Protein AF-A0A284RNS4-F1 (afdb_monomer)

Mean predicted aligned error: 5.41 Å

pLDDT: mean 91.78, std 15.47, range [25.16, 98.94]

InterPro domains:
  IPR002935 Class I-like SAM-dependent O-methyltransferase [PF01596] (30-208)
  IPR002935 Class I-like SAM-dependent O-methyltransferase [PF01596] (281-469)
  IPR002935 Class I-like SAM-dependent O-methyltransferase [PS51682] (6-225)
  IPR002935 Class I-like SAM-dependent O-methyltransferase [PS51682] (255-482)
  IPR029063 S-adenosyl-L-methionine-dependent methyltransferase superfamily [G3DSA:3.40.50.150] (6-224)
  IPR029063 S-adenosyl-L-methionine-dependent methyltransferase superfamily [G3DSA:3.40.50.150] (255-481)
  IPR029063 S-adenosyl-L-methionine-dependent methyltransferase superfamily [SSF53335] (21-208)
  IPR029063 S-adenosyl-L-methionine-dependent methyltransferase superfamily [SSF53335] (262-467)
  IPR050362 Cation-dependent O-methyltransferase [PTHR10509] (33-207)

Solvent-accessible surface area (backbone atoms only — not comparable to full-atom values): 25457 Å² total; per-residue (Å²): 128,84,82,73,78,88,74,50,63,70,44,30,30,44,28,45,57,46,53,41,74,36,40,52,79,90,51,71,42,63,55,46,22,56,53,49,30,51,75,72,70,47,78,95,73,73,77,53,71,46,56,30,46,45,50,18,52,50,36,42,47,54,61,32,48,28,37,38,36,36,45,37,54,38,24,62,61,54,45,30,46,47,70,32,30,53,90,91,16,43,33,44,31,24,20,66,47,65,70,37,48,52,48,15,51,54,28,25,50,71,52,73,40,40,92,33,49,46,80,45,75,34,61,52,80,67,52,54,74,69,53,64,62,65,79,54,22,38,33,33,41,40,55,57,70,36,56,53,38,45,58,52,50,54,48,45,61,62,30,35,32,63,50,16,43,40,35,36,54,66,58,29,56,66,31,42,58,56,33,90,90,58,82,49,61,44,45,50,14,44,49,53,34,51,72,44,50,72,76,37,81,39,46,50,53,43,68,48,40,28,41,25,78,86,35,54,29,20,33,35,49,28,39,28,38,89,47,93,71,92,74,80,81,77,89,70,80,87,82,73,94,71,80,81,77,78,88,68,74,88,70,79,67,77,89,67,50,63,69,43,29,27,49,27,45,52,48,52,38,72,44,57,48,74,89,51,68,56,66,50,48,31,47,51,54,30,48,76,71,72,45,71,62,88,76,49,77,52,71,56,59,26,51,47,50,16,50,49,36,40,43,55,65,34,46,33,36,40,34,37,47,39,60,47,25,66,50,55,50,31,47,49,73,31,31,56,93,89,19,39,30,41,31,27,20,68,47,68,69,34,47,50,49,14,51,53,34,32,48,72,63,75,34,60,92,30,48,46,78,48,80,37,60,56,72,69,54,55,74,68,55,57,76,84,53,59,22,42,34,36,41,38,55,56,76,39,56,57,38,43,59,53,47,53,52,47,63,59,29,39,34,73,55,14,40,39,37,37,53,68,62,29,59,70,35,53,58,52,41,96,71,77,64,85,85,53,51,72,67,57,53,41,31,37,51,12,45,52,50,29,45,58,65,50,39,87,38,86,59,47,51,42,30,58,51,38,28,36,29,73,92,37,56,31,21,36,34,48,32,35,32,96

Foldseek 3Di:
DPDDDWDWLVLQALLQVQLCLLFPDDDVLLVVLQVLLVVLQFDPPDDDPQVLLVLLLLCLLLQWQEEEEEACQLNNSVLSNLVSHDPNGAYEYEDADPSRVVNNCVSCVSSVRNVRYDYDYHDCLVVLVVDDLPPAGQEYEYDDQLLCVQSVVVSNLSRHDQLGKYKYWFLCVLLQLLPPVDDDSNSVSSVVNLVCVLVDPQKAKFWFWFAHNNGTGTMIIIGGHPDDDPDDDDDDDDDDDDDDDHDDPPPPHPTHTLVSQASSRVSSCVRRPDDDVLLVVLLVLCVVLVFDSLLDDDPRVLQVLLSSCLSSQWQEEEEEAQQQNSSVLSNLVSHDPNGAYEYEEADPSRLVNNCVSCVSSVRNSRYDYDYHDPLVVLVPDDLPQEGQEYEYDDQQLQVLSVVVSNLSRYDASGKYKYPFLCVSSQLSDPDHDPPDDPSSVSSSVSSVVNSNSSRVPPQKRKHWTWGQHNSGTGTMMIMGGD

Radius of gyration: 21.92 Å; Cα contacts (8 Å, |Δi|>4): 956; chains: 1; bounding box: 52×47×64 Å

Secondary structure (DSSP, 8-state):
---PPP--HHHHHHHHHHHHHHHS---HHHHHHHHHHHHTT--S-PPPHHHHHHHHHHHHHTT-SEEEEE--TTSHHHHHHHHHS-TT-EEEEEES-HHHHHHHHHHHHHTT-GGGEEEEES-HHHHHTTS-S-SPEEEEEE-S-STTHHHHHHHHHHHEEEEEEEEEES-STTTGGG-TT---HHHHHHHHHHHHGGG-TTEEEEEEEEEETTEEEEEEEEEEPS-----PPP--------PPPPPPSS--PPPPPHHHHHHHHHHHHHHH----HHHHHHHHHHHHTT--GGGSPPHHHHHHHHHHHHHTT--EEEEE--TTSHHHHHHHTTS-TT-EEEEEES-HHHHHHHHHHHHHTT-TTTEEEEES-HHHHHTTS-TT--EEEEEE-S-STTHHHHHHHHHHHEEEEEEEEEES-SGGGGGG-SS--TTS-HHHHHHHHHHHHHHHHHTT-TTEEEEEEEEEETTEEEEEEEEEE-

Nearest PDB structures (foldseek):
  3tfw-assembly1_B-2  TM=9.768E-01  e=1.927E-23  Klebsiella pneumoniae subsp. pneumoniae MGH 78578
  6jcl-assembly1_A  TM=9.687E-01  e=1.544E-20  Mycobacterium tuberculosis H37Rv
  4pca-assembly1_A  TM=8.214E-01  e=8.967E-15  Anaplasma phagocytophilum str. HGE1
  4pca-assembly2_B  TM=8.256E-01  e=5.478E-14  Anaplasma phagocytophilum str. HGE1
  4pca-assembly3_D-4  TM=8.019E-01  e=6.370E-14  Anaplasma phagocytophilum str. HGE1

Organism: Armillaria ostoyae (NCBI:txid47428)

Structure (mmCIF, N/CA/C/O backbone):
data_AF-A0A284RNS4-F1
#
_entry.id   AF-A0A284RNS4-F1
#
loop_
_atom_site.group_PDB
_atom_site.id
_atom_site.type_symbol
_atom_site.label_atom_id
_atom_site.label_alt_id
_atom_site.label_comp_id
_atom_site.label_asym_id
_atom_site.label_entity_id
_atom_site.label_seq_id
_atom_site.pdbx_PDB_ins_code
_atom_site.Cartn_x
_atom_site.Cartn_y
_atom_site.Cartn_z
_atom_site.occupancy
_atom_site.B_iso_or_equiv
_atom_site.auth_seq_id
_atom_site.auth_comp_id
_atom_site.auth_asym_id
_atom_site.auth_atom_id
_atom_site.pdbx_PDB_model_num
ATOM 1 N N . MET A 1 1 ? 26.859 1.211 -7.304 1.00 37.12 1 MET A N 1
ATOM 2 C CA . MET A 1 1 ? 25.957 2.383 -7.298 1.00 37.12 1 MET A CA 1
ATOM 3 C C . MET A 1 1 ? 26.744 3.595 -6.830 1.00 37.12 1 MET A C 1
ATOM 5 O O . MET A 1 1 ? 27.429 3.480 -5.822 1.00 37.12 1 MET A O 1
ATOM 9 N N . ALA A 1 2 ? 26.679 4.732 -7.527 1.00 38.72 2 ALA A N 1
ATOM 10 C CA . ALA A 1 2 ? 27.056 5.997 -6.898 1.00 38.72 2 ALA A CA 1
ATOM 11 C C . ALA A 1 2 ? 26.131 6.196 -5.685 1.00 38.72 2 ALA A C 1
ATOM 13 O O . ALA A 1 2 ? 24.923 5.996 -5.821 1.00 38.72 2 ALA A O 1
ATOM 14 N N . HIS A 1 3 ? 26.679 6.495 -4.505 1.00 49.72 3 HIS A N 1
ATOM 15 C CA . HIS A 1 3 ? 25.867 6.734 -3.312 1.00 49.72 3 HIS A CA 1
ATOM 16 C C . HIS A 1 3 ? 24.881 7.872 -3.608 1.00 49.72 3 HIS A C 1
ATOM 18 O O . HIS A 1 3 ? 25.298 9.016 -3.791 1.00 49.72 3 HIS A O 1
ATOM 24 N N . LYS A 1 4 ? 23.578 7.558 -3.680 1.00 58.31 4 LYS A N 1
ATOM 25 C CA . LYS A 1 4 ? 22.533 8.587 -3.659 1.00 58.31 4 LYS A CA 1
ATOM 26 C C . LYS A 1 4 ? 22.760 9.437 -2.396 1.00 58.31 4 LYS A C 1
ATOM 28 O O . LYS A 1 4 ? 23.079 8.864 -1.349 1.00 58.31 4 LYS A O 1
ATOM 33 N N . PRO A 1 5 ? 22.654 10.773 -2.474 1.00 61.97 5 PRO A N 1
ATOM 34 C CA . PRO A 1 5 ? 22.868 11.618 -1.308 1.00 61.97 5 PRO A CA 1
ATOM 35 C C . PRO A 1 5 ? 21.858 11.253 -0.218 1.00 61.97 5 PRO A C 1
ATOM 37 O O . PRO A 1 5 ? 20.692 10.989 -0.517 1.00 61.97 5 PRO A O 1
ATOM 40 N N . ALA A 1 6 ? 22.318 11.231 1.035 1.00 69.31 6 ALA A N 1
ATOM 41 C CA . ALA A 1 6 ? 21.449 11.000 2.182 1.00 69.31 6 ALA A CA 1
ATOM 42 C C . ALA A 1 6 ? 20.324 12.046 2.204 1.00 69.31 6 ALA A C 1
ATOM 44 O O . ALA A 1 6 ? 20.570 13.224 1.941 1.00 69.31 6 ALA A O 1
ATOM 45 N N . THR A 1 7 ? 19.105 11.614 2.516 1.00 80.19 7 THR A N 1
ATOM 46 C CA . THR A 1 7 ? 17.951 12.506 2.656 1.00 80.19 7 THR A CA 1
ATOM 47 C C . THR A 1 7 ? 17.602 12.723 4.118 1.00 80.19 7 THR A C 1
ATOM 49 O O . THR A 1 7 ? 17.923 11.912 4.987 1.00 80.19 7 THR A O 1
ATOM 52 N N . SER A 1 8 ? 17.000 13.873 4.394 1.00 86.31 8 SER A N 1
ATOM 53 C CA . SER A 1 8 ? 16.633 14.327 5.731 1.00 86.31 8 SER A CA 1
ATOM 54 C C . SER A 1 8 ? 15.121 14.298 5.932 1.00 86.31 8 SER A C 1
ATOM 56 O O . SER A 1 8 ? 14.354 14.281 4.972 1.00 86.31 8 SER A O 1
ATOM 58 N N . PHE A 1 9 ? 14.678 14.413 7.186 1.00 88.44 9 PHE A N 1
ATOM 59 C CA . PHE A 1 9 ? 13.263 14.624 7.502 1.00 88.44 9 PHE A CA 1
ATOM 60 C C . PHE A 1 9 ? 12.649 15.800 6.718 1.00 88.44 9 PHE A C 1
ATOM 62 O O . PHE A 1 9 ? 11.532 15.696 6.225 1.00 88.44 9 PHE A O 1
ATOM 69 N N . ALA A 1 10 ? 13.396 16.897 6.543 1.00 90.31 10 ALA A N 1
ATOM 70 C CA . ALA A 1 10 ? 12.933 18.055 5.778 1.00 90.31 10 ALA A CA 1
ATOM 71 C C . ALA A 1 10 ? 12.741 17.743 4.283 1.00 90.31 10 ALA A C 1
ATOM 73 O O . ALA A 1 10 ? 11.918 18.375 3.622 1.00 90.31 10 ALA A O 1
ATOM 74 N N . ASP A 1 11 ? 13.483 16.777 3.735 1.00 90.38 11 ASP A N 1
ATOM 75 C CA . ASP A 1 11 ? 13.270 16.306 2.367 1.00 90.38 11 ASP A CA 1
ATOM 76 C C . ASP A 1 11 ? 11.985 15.489 2.251 1.00 90.38 11 ASP A C 1
ATOM 78 O O . ASP A 1 11 ? 11.236 15.686 1.294 1.00 90.38 11 ASP A O 1
ATOM 82 N N . TRP A 1 12 ? 11.705 14.631 3.235 1.00 93.44 12 TRP A N 1
ATOM 83 C CA . TRP A 1 12 ? 10.498 13.801 3.254 1.00 93.44 12 TRP A CA 1
ATOM 84 C C . TRP A 1 12 ? 9.238 14.642 3.469 1.00 93.44 12 TRP A C 1
ATOM 86 O O . TRP A 1 12 ? 8.304 14.538 2.682 1.00 93.44 12 TRP A O 1
ATOM 96 N N . ASP A 1 13 ? 9.244 15.545 4.452 1.00 94.31 13 ASP A N 1
ATOM 97 C CA . ASP A 1 13 ? 8.140 16.478 4.721 1.00 94.31 13 ASP A CA 1
ATOM 98 C C . ASP A 1 13 ? 7.834 17.374 3.508 1.00 94.31 13 ASP A C 1
ATOM 100 O O . ASP A 1 13 ? 6.680 17.538 3.108 1.00 94.31 13 ASP A O 1
ATOM 104 N N . ARG A 1 14 ? 8.874 17.909 2.851 1.00 96.06 14 ARG A N 1
ATOM 105 C CA . ARG A 1 14 ? 8.710 18.684 1.611 1.00 96.06 14 ARG A CA 1
ATOM 106 C C . ARG A 1 14 ? 8.098 17.838 0.497 1.00 96.06 14 ARG A C 1
ATOM 108 O O . ARG A 1 14 ? 7.243 18.337 -0.234 1.00 96.06 14 ARG A O 1
ATOM 115 N N . SER A 1 15 ? 8.541 16.590 0.351 1.00 96.62 15 SER A N 1
ATOM 116 C CA . SER A 1 15 ? 8.020 15.683 -0.671 1.00 96.62 15 SER A CA 1
ATOM 117 C C . SER A 1 15 ? 6.550 15.351 -0.443 1.00 96.62 15 SER A C 1
ATOM 119 O O . SER A 1 15 ? 5.759 15.498 -1.376 1.00 96.62 15 SER A O 1
ATOM 121 N N . ASP A 1 16 ? 6.167 14.991 0.783 1.00 97.12 16 ASP A N 1
ATOM 122 C CA . ASP A 1 16 ? 4.777 14.692 1.137 1.00 97.12 16 ASP A CA 1
ATOM 123 C C . ASP A 1 16 ? 3.882 15.905 0.873 1.00 97.12 16 ASP A C 1
ATOM 125 O O . ASP A 1 16 ? 2.890 15.799 0.153 1.00 97.12 16 ASP A O 1
ATOM 129 N N . LYS A 1 17 ? 4.265 17.093 1.362 1.00 97.56 17 LYS A N 1
ATOM 130 C CA . LYS A 1 17 ? 3.519 18.340 1.112 1.00 97.56 17 LYS A CA 1
ATOM 131 C C . LYS A 1 17 ? 3.363 18.632 -0.375 1.00 97.56 17 LYS A C 1
ATOM 133 O O . LYS A 1 17 ? 2.275 19.014 -0.811 1.00 97.56 17 LYS A O 1
ATOM 138 N N . TYR A 1 18 ? 4.430 18.445 -1.153 1.00 98.38 18 TYR A N 1
ATOM 139 C CA . TYR A 1 18 ? 4.393 18.661 -2.593 1.00 98.38 18 TYR A CA 1
ATOM 140 C C . TYR A 1 18 ? 3.399 17.710 -3.257 1.00 98.38 18 TYR A C 1
ATOM 142 O O . TYR A 1 18 ? 2.452 18.193 -3.866 1.00 98.38 18 TYR A O 1
ATOM 150 N N . HIS A 1 19 ? 3.546 16.393 -3.091 1.00 98.56 19 HIS A N 1
ATOM 151 C CA . HIS A 1 19 ? 2.670 15.402 -3.728 1.00 98.56 19 HIS A CA 1
ATOM 152 C C . HIS A 1 19 ? 1.212 15.532 -3.269 1.00 98.56 19 HIS A C 1
ATOM 154 O O . HIS A 1 19 ? 0.305 15.564 -4.106 1.00 98.56 19 HIS A O 1
ATOM 160 N N . ASN A 1 20 ? 0.977 15.704 -1.965 1.00 98.19 20 ASN A N 1
ATOM 161 C CA . ASN A 1 20 ? -0.368 15.850 -1.404 1.00 98.19 20 ASN A CA 1
ATOM 162 C C . ASN A 1 20 ? -1.113 17.048 -2.009 1.00 98.19 20 ASN A C 1
ATOM 164 O O . ASN A 1 20 ? -2.311 16.949 -2.250 1.00 98.19 20 ASN A O 1
ATOM 168 N N . SER A 1 21 ? -0.411 18.138 -2.350 1.00 97.50 21 SER A N 1
ATOM 169 C CA . SER A 1 21 ? -1.015 19.329 -2.975 1.00 97.50 21 SER A CA 1
ATOM 170 C C . SER A 1 21 ? -1.546 19.125 -4.407 1.00 97.50 21 SER A C 1
ATOM 172 O O . SER A 1 21 ? -2.240 20.002 -4.939 1.00 97.50 21 SER A O 1
ATOM 174 N N . TYR A 1 22 ? -1.209 17.998 -5.046 1.00 98.25 22 TYR A N 1
ATOM 175 C CA . TYR A 1 22 ? -1.738 17.598 -6.355 1.00 98.25 22 TYR A CA 1
ATOM 176 C C . TYR A 1 22 ? -2.749 16.458 -6.242 1.00 98.25 22 TYR A C 1
ATOM 178 O O . TYR A 1 22 ? -3.720 16.448 -6.993 1.00 98.25 22 TYR A O 1
ATOM 186 N N . LEU A 1 23 ? -2.510 15.504 -5.339 1.00 98.19 23 LEU A N 1
ATOM 187 C CA . LEU A 1 23 ? -3.204 14.213 -5.341 1.00 98.19 23 LEU A CA 1
ATOM 188 C C . LEU A 1 23 ? -4.356 14.123 -4.338 1.00 98.19 23 LEU A C 1
ATOM 190 O O . LEU A 1 23 ? -5.319 13.402 -4.585 1.00 98.19 23 LEU A O 1
ATOM 194 N N . ILE A 1 24 ? -4.265 14.831 -3.210 1.00 96.75 24 ILE A N 1
ATOM 195 C CA . ILE A 1 24 ? -5.253 14.733 -2.135 1.00 96.75 24 ILE A CA 1
ATOM 196 C C . ILE A 1 24 ? -6.164 15.951 -2.202 1.00 96.75 24 ILE A C 1
ATOM 198 O O . ILE A 1 24 ? -5.731 17.089 -2.011 1.00 96.75 24 ILE A O 1
ATOM 202 N N . GLN A 1 25 ? -7.443 15.707 -2.484 1.00 91.62 25 GLN A N 1
ATOM 203 C CA . GLN A 1 25 ? -8.446 16.764 -2.486 1.00 91.62 25 GLN A CA 1
ATOM 204 C C . GLN A 1 25 ? -8.594 17.356 -1.083 1.00 91.62 25 GLN A C 1
ATOM 206 O O . GLN A 1 25 ? -8.560 16.646 -0.076 1.00 91.62 25 GLN A O 1
ATOM 211 N N . LYS A 1 26 ? -8.760 18.679 -1.023 1.00 90.88 26 LYS A N 1
ATOM 212 C CA . LYS A 1 26 ? -8.970 19.373 0.243 1.00 90.88 26 LYS A CA 1
ATOM 213 C C . LYS A 1 26 ? -10.280 18.907 0.876 1.00 90.88 26 LYS A C 1
ATOM 215 O O . LYS A 1 26 ? -11.327 18.947 0.236 1.00 90.88 26 LYS A O 1
ATOM 220 N N . ASP A 1 27 ? -10.210 18.547 2.151 1.00 93.88 27 ASP A N 1
ATOM 221 C CA . ASP A 1 27 ? -11.350 18.106 2.941 1.00 93.88 27 ASP A CA 1
ATOM 222 C C . ASP A 1 27 ? -11.345 18.817 4.296 1.00 93.88 27 ASP A C 1
ATOM 224 O O . ASP A 1 27 ? -10.569 18.497 5.204 1.00 93.88 27 ASP A O 1
ATOM 228 N N . ASP A 1 28 ? -12.227 19.808 4.427 1.00 95.00 28 ASP A N 1
ATOM 229 C CA . ASP A 1 28 ? -12.318 20.636 5.628 1.00 95.00 28 ASP A CA 1
ATOM 230 C C . ASP A 1 28 ? -12.665 19.801 6.875 1.00 95.00 28 ASP A C 1
ATOM 232 O O . ASP A 1 28 ? -12.297 20.180 7.991 1.00 95.00 28 ASP A O 1
ATOM 236 N N . SER A 1 29 ? -13.329 18.648 6.713 1.00 95.69 29 SER A N 1
ATOM 237 C CA . SER A 1 29 ? -13.713 17.785 7.832 1.00 95.69 29 SER A CA 1
ATOM 238 C C . SER A 1 29 ? -12.508 17.046 8.419 1.00 95.69 29 SER A C 1
ATOM 240 O O . SER A 1 29 ? -12.388 16.929 9.641 1.00 95.69 29 SER A O 1
ATOM 242 N N . LEU A 1 30 ? -11.576 16.611 7.569 1.00 96.31 30 LEU A N 1
ATOM 243 C CA . LEU A 1 30 ? -10.321 15.980 7.982 1.00 96.31 30 LEU A CA 1
ATOM 244 C C . LEU A 1 30 ? -9.360 16.988 8.626 1.00 96.31 30 LEU A C 1
ATOM 246 O O . LEU A 1 30 ? -8.751 16.685 9.654 1.00 96.31 30 LEU A O 1
ATOM 250 N N . GLU A 1 31 ? -9.268 18.209 8.095 1.00 94.12 31 GLU A N 1
ATOM 251 C CA . GLU A 1 31 ? -8.500 19.278 8.748 1.00 94.12 31 GLU A CA 1
ATOM 252 C C . GLU A 1 31 ? -9.082 19.650 10.119 1.00 94.12 31 GLU A C 1
ATOM 254 O O . GLU A 1 31 ? -8.344 19.837 11.093 1.00 94.12 31 GLU A O 1
ATOM 259 N N . ALA A 1 32 ? -10.411 19.772 10.206 1.00 96.06 32 ALA A N 1
ATOM 260 C CA . ALA A 1 32 ? -11.103 20.089 11.449 1.00 96.06 32 ALA A CA 1
ATOM 261 C C . ALA A 1 32 ? -10.927 18.987 12.501 1.00 96.06 32 ALA A C 1
ATOM 263 O O . ALA A 1 32 ? -10.830 19.308 13.685 1.00 96.06 32 ALA A O 1
ATOM 264 N N . ASN A 1 33 ? -10.846 17.721 12.080 1.00 97.06 33 ASN A N 1
ATOM 265 C CA . ASN A 1 33 ? -10.586 16.582 12.957 1.00 97.06 33 ASN A CA 1
ATOM 266 C C . ASN A 1 33 ? -9.257 16.760 13.713 1.00 97.06 33 ASN A C 1
ATOM 268 O O . ASN A 1 33 ? -9.267 16.845 14.944 1.00 97.06 33 ASN A O 1
ATOM 272 N N . ILE A 1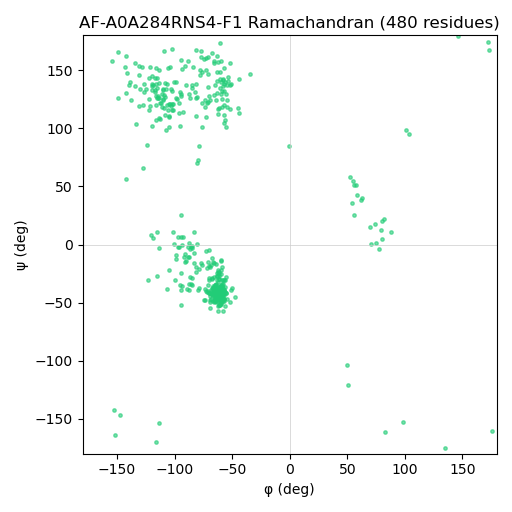 34 ? -8.146 16.940 12.984 1.00 94.81 34 ILE A N 1
ATOM 273 C CA . ILE A 1 34 ? -6.814 17.148 13.579 1.00 94.81 34 ILE A CA 1
ATOM 274 C C . ILE A 1 34 ? -6.792 18.396 14.465 1.00 94.81 34 ILE A C 1
ATOM 276 O O . ILE A 1 34 ? -6.351 18.334 15.615 1.00 94.81 34 ILE A O 1
ATOM 280 N N . LYS A 1 35 ? -7.321 19.526 13.970 1.00 96.81 35 LYS A N 1
ATOM 281 C CA . LYS A 1 35 ? -7.381 20.786 14.733 1.00 96.81 35 LYS A CA 1
ATOM 282 C C . LYS A 1 35 ? -8.147 20.614 16.049 1.00 96.81 35 LYS A C 1
ATOM 284 O O . LYS A 1 35 ? -7.682 21.092 17.083 1.00 96.81 35 LYS A O 1
ATOM 289 N N . ASN A 1 36 ? -9.287 19.918 16.034 1.00 98.19 36 ASN A N 1
ATOM 290 C CA . ASN A 1 36 ? -10.080 19.654 17.237 1.00 98.19 36 ASN A CA 1
ATOM 291 C C . ASN A 1 36 ? -9.334 18.733 18.211 1.00 98.19 36 ASN A C 1
ATOM 293 O O . ASN A 1 36 ? -9.292 19.026 19.402 1.00 98.19 36 ASN A O 1
ATOM 297 N N . SER A 1 37 ? -8.703 17.662 17.721 1.00 97.81 37 SER A N 1
ATOM 298 C CA . SER A 1 37 ? -7.921 16.748 18.561 1.00 97.81 37 SER A CA 1
ATOM 299 C C . SER A 1 37 ? -6.780 17.469 19.278 1.00 97.81 37 SER A C 1
ATOM 301 O O . SER A 1 37 ? -6.663 17.354 20.499 1.00 97.81 37 SER A O 1
ATOM 303 N N . VAL A 1 38 ? -6.006 18.286 18.558 1.00 96.75 38 VAL A N 1
ATOM 304 C CA . VAL A 1 38 ? -4.930 19.098 19.148 1.00 96.75 38 VAL A CA 1
ATOM 305 C C . VAL A 1 38 ? -5.488 20.104 20.158 1.00 96.75 38 VAL A C 1
ATOM 307 O O . VAL A 1 38 ? -4.986 20.191 21.277 1.00 96.75 38 VAL A O 1
ATOM 310 N N . ALA A 1 39 ? -6.561 20.824 19.814 1.00 97.69 39 ALA A N 1
ATOM 311 C CA . ALA A 1 39 ? -7.182 21.804 20.710 1.00 97.69 39 ALA A CA 1
ATOM 312 C C . ALA A 1 39 ? -7.725 21.179 22.010 1.00 97.69 39 ALA A C 1
ATOM 314 O O . ALA A 1 39 ? -7.746 21.833 23.051 1.00 97.69 39 ALA A O 1
ATOM 315 N N . LYS A 1 40 ? -8.144 19.910 21.962 1.00 97.88 40 LYS A N 1
ATOM 316 C CA . LYS A 1 40 ? -8.622 19.129 23.113 1.00 97.88 40 LYS A CA 1
ATOM 317 C C . LYS A 1 40 ? -7.491 18.418 23.872 1.00 97.88 40 LYS A C 1
ATOM 319 O O . LYS A 1 40 ? -7.766 17.724 24.847 1.00 97.88 40 LYS A O 1
ATOM 324 N N . GLY A 1 41 ? -6.235 18.595 23.458 1.00 97.31 41 GLY A N 1
ATOM 325 C CA . GLY A 1 41 ? -5.059 18.054 24.142 1.00 97.31 41 GLY A CA 1
ATOM 326 C C . GLY A 1 41 ? -4.765 16.580 23.854 1.00 97.31 41 GLY A C 1
ATOM 327 O O . GLY A 1 41 ? -4.073 15.936 24.644 1.00 97.31 41 GLY A O 1
ATOM 328 N N . LEU A 1 42 ? -5.285 16.024 22.755 1.00 97.31 42 LEU A N 1
ATOM 329 C CA . LEU A 1 42 ? -4.916 14.677 22.311 1.00 97.31 42 LEU A CA 1
ATOM 330 C C . LEU A 1 42 ? -3.491 14.696 21.731 1.00 97.31 42 LEU A C 1
ATOM 332 O O . LEU A 1 42 ? -3.067 15.713 21.176 1.00 97.31 42 LEU A O 1
ATOM 336 N N . PRO A 1 43 ? -2.738 13.586 21.830 1.00 93.81 43 PRO A N 1
ATOM 337 C CA . PRO A 1 43 ? -1.419 13.499 21.216 1.00 93.81 43 PRO A CA 1
ATOM 338 C C . PRO A 1 43 ? -1.514 13.575 19.683 1.00 93.81 43 PRO A C 1
ATOM 340 O O . PRO A 1 43 ? -2.357 12.917 19.075 1.00 93.81 43 PRO A O 1
ATOM 343 N N . ASP A 1 44 ? -0.611 14.336 19.058 1.00 91.94 44 ASP A N 1
ATOM 344 C CA . ASP A 1 44 ? -0.481 14.437 17.595 1.00 91.94 44 ASP A CA 1
ATOM 345 C C . ASP A 1 44 ? 0.307 13.244 17.034 1.00 91.94 44 ASP A C 1
ATOM 347 O O . ASP A 1 44 ? 1.470 13.340 16.645 1.00 91.94 44 ASP A O 1
ATOM 351 N N . ILE A 1 45 ? -0.333 12.078 17.087 1.00 92.06 45 ILE A N 1
ATOM 352 C CA . ILE A 1 45 ? 0.212 10.796 16.616 1.00 92.06 45 ILE A CA 1
ATOM 353 C C . ILE A 1 45 ? -0.651 10.172 15.517 1.00 92.06 45 ILE A C 1
ATOM 355 O O . ILE A 1 45 ? -0.412 9.037 15.132 1.00 92.06 45 ILE A O 1
ATOM 359 N N . ALA A 1 46 ? -1.652 10.902 15.017 1.00 94.12 46 ALA A N 1
ATOM 360 C CA . ALA A 1 46 ? -2.437 10.456 13.876 1.00 94.12 46 ALA A CA 1
ATOM 361 C C . ALA A 1 46 ? -1.539 10.275 12.641 1.00 94.12 46 ALA A C 1
ATOM 363 O O . ALA A 1 46 ? -0.567 11.021 12.452 1.00 94.12 46 ALA A O 1
ATOM 364 N N . ILE A 1 47 ? -1.916 9.313 11.797 1.00 97.06 47 ILE A N 1
ATOM 365 C CA . ILE A 1 47 ? -1.332 9.082 10.473 1.00 97.06 47 ILE A CA 1
ATOM 366 C C . ILE A 1 47 ? -1.300 10.363 9.622 1.00 97.06 47 ILE A C 1
ATOM 368 O O . ILE A 1 47 ? -2.087 11.291 9.837 1.00 97.06 47 ILE A O 1
ATOM 372 N N . SER A 1 48 ? -0.398 10.417 8.642 1.00 97.12 48 SER A N 1
ATOM 373 C CA . SER A 1 48 ? -0.347 11.513 7.666 1.00 97.12 48 SER A CA 1
ATOM 374 C C . SER A 1 48 ? -1.563 11.514 6.734 1.00 97.12 48 SER A C 1
ATOM 376 O O . SER A 1 48 ? -2.276 10.512 6.603 1.00 97.12 48 SER A O 1
ATOM 378 N N . ALA A 1 49 ? -1.780 12.621 6.019 1.00 97.62 49 ALA A N 1
ATOM 379 C CA . ALA A 1 49 ? -2.822 12.686 4.989 1.00 97.62 49 ALA A CA 1
ATOM 380 C C . ALA A 1 49 ? -2.603 11.637 3.881 1.00 97.62 49 ALA A C 1
ATOM 382 O O . ALA A 1 49 ? -3.554 10.985 3.455 1.00 97.62 49 ALA A O 1
ATOM 383 N N . ALA A 1 50 ? -1.349 11.423 3.462 1.00 98.25 50 ALA A N 1
ATOM 384 C CA . ALA A 1 50 ? -0.993 10.433 2.445 1.00 98.25 50 ALA A CA 1
ATOM 385 C C . ALA A 1 50 ? -1.304 8.997 2.890 1.00 98.25 50 ALA A C 1
ATOM 387 O O . ALA A 1 50 ? -1.872 8.221 2.117 1.00 98.25 50 ALA A O 1
ATOM 388 N N . GLN A 1 51 ? -0.986 8.664 4.147 1.00 98.62 51 GLN A N 1
ATOM 389 C CA . GLN A 1 51 ? -1.303 7.373 4.760 1.00 98.62 51 GLN A CA 1
ATOM 390 C C . GLN A 1 51 ? -2.818 7.177 4.912 1.00 98.62 51 GLN A C 1
ATOM 392 O O . GLN A 1 51 ? -3.335 6.115 4.570 1.00 98.62 51 GLN A O 1
ATOM 397 N N . GLY A 1 52 ? -3.548 8.203 5.358 1.00 98.56 52 GLY A N 1
ATOM 398 C CA . GLY A 1 52 ? -5.009 8.160 5.465 1.00 98.56 52 GLY A CA 1
ATOM 399 C C . GLY A 1 52 ? -5.696 7.952 4.118 1.00 98.56 52 GLY A C 1
ATOM 400 O O . GLY A 1 52 ? -6.550 7.072 3.988 1.00 98.56 52 GLY A O 1
ATOM 401 N N . GLN A 1 53 ? -5.260 8.683 3.091 1.00 98.69 53 GLN A N 1
ATOM 402 C CA . GLN A 1 53 ? -5.729 8.481 1.724 1.00 98.69 53 GLN A CA 1
ATOM 403 C C . GLN A 1 53 ? -5.385 7.068 1.234 1.00 98.69 53 GLN A C 1
ATOM 405 O O . GLN A 1 53 ? -6.244 6.403 0.671 1.00 98.69 53 GLN A O 1
ATOM 410 N N . PHE A 1 54 ? -4.185 6.543 1.503 1.00 98.75 54 PHE A N 1
ATOM 411 C CA . PHE A 1 54 ? -3.832 5.166 1.133 1.00 98.75 54 PHE A CA 1
ATOM 412 C C . PHE A 1 54 ? -4.757 4.124 1.778 1.00 98.75 54 PHE A C 1
ATOM 414 O O . PHE A 1 54 ? -5.244 3.236 1.078 1.00 98.75 54 PHE A O 1
ATOM 421 N N . LEU A 1 55 ? -5.074 4.260 3.070 1.00 98.81 55 LEU A N 1
ATOM 422 C CA . LEU A 1 55 ? -6.052 3.400 3.746 1.00 98.81 55 LEU A CA 1
ATOM 423 C C . LEU A 1 55 ? -7.448 3.508 3.112 1.00 98.81 55 LEU A C 1
ATOM 425 O O . LEU A 1 55 ? -8.110 2.488 2.915 1.00 98.81 55 LEU A O 1
ATOM 429 N N . ASN A 1 56 ? -7.881 4.723 2.752 1.00 98.81 56 ASN A N 1
ATOM 430 C CA . ASN A 1 56 ? -9.150 4.949 2.056 1.00 98.81 56 ASN A CA 1
ATOM 431 C C . ASN A 1 56 ? -9.184 4.235 0.696 1.00 98.81 56 ASN A C 1
ATOM 433 O O . ASN A 1 56 ? -10.120 3.481 0.420 1.00 98.81 56 ASN A O 1
ATOM 437 N N . LEU A 1 57 ? -8.155 4.431 -0.134 1.00 98.69 57 LEU A N 1
ATOM 438 C CA . LEU A 1 57 ? -8.076 3.826 -1.465 1.00 98.69 57 LEU A CA 1
ATOM 439 C C . LEU A 1 57 ? -7.988 2.307 -1.384 1.00 98.69 57 LEU A C 1
ATOM 441 O O . LEU A 1 57 ? -8.671 1.619 -2.141 1.00 98.69 57 LEU A O 1
ATOM 445 N N . LEU A 1 58 ? -7.216 1.767 -0.443 1.00 98.50 58 LEU A N 1
ATOM 446 C CA . LEU A 1 58 ? -7.118 0.326 -0.259 1.00 98.50 58 LEU A CA 1
ATOM 447 C C . LEU A 1 58 ? -8.465 -0.284 0.154 1.00 98.50 58 LEU A C 1
ATOM 449 O O . LEU A 1 58 ? -8.880 -1.285 -0.430 1.00 98.50 58 LEU A O 1
ATOM 453 N N . ALA A 1 59 ? -9.173 0.339 1.103 1.00 98.69 59 ALA A N 1
ATOM 454 C CA . ALA A 1 59 ? -10.502 -0.100 1.529 1.00 98.69 59 ALA A CA 1
ATOM 455 C C . ALA A 1 59 ? -11.523 -0.060 0.375 1.00 98.69 59 ALA A C 1
ATOM 457 O O . ALA A 1 59 ? -12.262 -1.029 0.187 1.00 98.69 59 ALA A O 1
ATOM 458 N N . LYS A 1 60 ? -11.520 1.006 -0.442 1.00 98.44 60 LYS A N 1
ATOM 459 C CA . LYS A 1 60 ? -12.347 1.101 -1.661 1.00 98.44 60 LYS A CA 1
ATOM 460 C C . LYS A 1 60 ? -12.023 -0.019 -2.649 1.00 98.44 60 LYS A C 1
ATOM 462 O O . LYS A 1 60 ? -12.926 -0.675 -3.159 1.00 98.44 60 LYS A O 1
ATOM 467 N N . THR A 1 61 ? -10.738 -0.258 -2.889 1.00 96.94 61 THR A N 1
ATOM 468 C CA . THR A 1 61 ? -10.272 -1.199 -3.913 1.00 96.94 61 THR A CA 1
ATOM 469 C C . THR A 1 61 ? -10.670 -2.641 -3.606 1.00 96.94 61 THR A C 1
ATOM 471 O O . THR A 1 61 ? -11.074 -3.379 -4.503 1.00 96.94 61 THR A O 1
ATOM 474 N N . ILE A 1 62 ? -10.610 -3.055 -2.338 1.00 96.62 62 ILE A N 1
ATOM 475 C CA . ILE A 1 62 ? -11.070 -4.395 -1.942 1.00 96.62 62 ILE A CA 1
ATOM 476 C C . ILE A 1 62 ? -12.596 -4.481 -1.769 1.00 96.62 62 ILE A C 1
ATOM 478 O O . ILE A 1 62 ? -13.109 -5.535 -1.386 1.00 96.62 62 ILE A O 1
ATOM 482 N N . GLY A 1 63 ? -13.320 -3.380 -2.003 1.00 97.06 63 GLY A N 1
ATOM 483 C CA . GLY A 1 63 ? -14.765 -3.288 -1.815 1.00 97.06 63 GLY A CA 1
ATOM 484 C C . GLY A 1 63 ? -15.194 -3.500 -0.363 1.00 97.06 63 GLY A C 1
ATOM 485 O O . GLY A 1 63 ? -16.179 -4.201 -0.123 1.00 97.06 63 GLY A O 1
ATOM 486 N N . ALA A 1 64 ? -14.442 -2.952 0.598 1.00 98.44 64 ALA A N 1
ATOM 487 C CA . ALA A 1 64 ? -14.702 -3.148 2.020 1.00 98.44 64 ALA A CA 1
ATOM 488 C C . ALA A 1 64 ? -16.109 -2.666 2.406 1.00 98.44 64 ALA A C 1
ATOM 490 O O . ALA A 1 64 ? -16.522 -1.553 2.080 1.00 98.44 64 ALA A O 1
ATOM 491 N N . LYS A 1 65 ? -16.836 -3.510 3.139 1.00 98.69 65 LYS A N 1
ATOM 492 C CA . LYS A 1 65 ? -18.151 -3.206 3.719 1.00 98.69 65 LYS A CA 1
ATOM 493 C C . LYS A 1 65 ? -18.111 -3.215 5.237 1.00 98.69 65 LYS A C 1
ATOM 495 O O . LYS A 1 65 ? -18.924 -2.540 5.859 1.00 98.69 65 LYS A O 1
ATOM 500 N N . ARG A 1 66 ? -17.190 -3.980 5.831 1.00 98.81 66 ARG A N 1
ATOM 501 C CA . ARG A 1 66 ? -17.000 -4.041 7.283 1.00 98.81 66 ARG A CA 1
ATOM 502 C C . ARG A 1 66 ? -15.531 -3.867 7.632 1.00 98.81 66 ARG A C 1
ATOM 504 O O . ARG A 1 66 ? -14.699 -4.681 7.232 1.00 98.81 66 ARG A O 1
ATOM 511 N N . ILE A 1 67 ? -15.222 -2.820 8.391 1.00 98.94 67 ILE A N 1
ATOM 512 C CA . ILE A 1 67 ? -13.860 -2.471 8.808 1.00 98.94 67 ILE A CA 1
ATOM 513 C C . ILE A 1 67 ? -13.729 -2.593 10.328 1.00 98.94 67 ILE A C 1
ATOM 515 O O . ILE A 1 67 ? -14.594 -2.149 11.082 1.00 98.94 67 ILE A O 1
ATOM 519 N N . LEU A 1 68 ? -12.642 -3.214 10.768 1.00 98.88 68 LEU A N 1
ATOM 520 C CA . LEU A 1 68 ? -12.219 -3.283 12.162 1.00 98.88 68 LEU A CA 1
ATOM 521 C C . LEU A 1 68 ? -11.072 -2.289 12.380 1.00 98.88 68 LEU A C 1
ATOM 523 O O . LEU A 1 68 ? -10.121 -2.279 11.607 1.00 98.88 68 LEU A O 1
ATOM 527 N N . GLU A 1 69 ? -11.111 -1.490 13.438 1.00 98.94 69 GLU A N 1
ATOM 528 C CA . GLU A 1 69 ? -10.008 -0.601 13.817 1.00 98.94 69 GLU A CA 1
ATOM 529 C C . GLU A 1 69 ? -9.660 -0.774 15.299 1.00 98.94 69 GLU A C 1
ATOM 531 O O . GLU A 1 69 ? -10.538 -0.795 16.156 1.00 98.94 69 GLU A O 1
ATOM 536 N N . VAL A 1 70 ? -8.375 -0.894 15.624 1.00 98.75 70 VAL A N 1
ATOM 537 C CA . VAL A 1 70 ? -7.887 -0.971 17.005 1.00 98.75 70 VAL A CA 1
ATOM 538 C C . VAL A 1 70 ? -7.012 0.246 17.270 1.00 98.75 70 VAL A C 1
ATOM 540 O O . VAL A 1 70 ? -5.890 0.294 16.779 1.00 98.75 70 VAL A O 1
ATOM 543 N N . GLY A 1 71 ? -7.522 1.197 18.057 1.00 98.06 71 GLY A N 1
ATOM 544 C CA . GLY A 1 71 ? -6.932 2.521 18.259 1.00 98.06 71 GLY A CA 1
ATOM 545 C C . GLY A 1 71 ? -7.698 3.595 17.484 1.00 98.06 71 GLY A C 1
ATOM 546 O O . GLY A 1 71 ? -7.443 3.809 16.306 1.00 98.06 71 GLY A O 1
ATOM 547 N N . THR A 1 72 ? -8.641 4.276 18.143 1.00 98.56 72 THR A N 1
ATOM 548 C CA . THR A 1 72 ? -9.449 5.338 17.513 1.00 98.56 72 THR A CA 1
ATOM 549 C C . THR A 1 72 ? -8.793 6.715 17.630 1.00 98.56 72 THR A C 1
ATOM 551 O O . THR A 1 72 ? -8.883 7.534 16.713 1.00 98.56 72 THR A O 1
ATOM 554 N N . LEU A 1 73 ? -8.153 7.014 18.768 1.00 98.31 73 LEU A N 1
ATOM 555 C CA . LEU A 1 73 ? -7.643 8.343 19.118 1.00 98.31 73 LEU A CA 1
ATOM 556 C C . LEU A 1 73 ? -8.735 9.418 18.933 1.00 98.31 73 LEU A C 1
ATOM 558 O O . LEU A 1 73 ? -9.786 9.354 19.557 1.00 98.31 73 LEU A O 1
ATOM 562 N N . GLY A 1 74 ? -8.492 10.412 18.079 1.00 98.31 74 GLY A N 1
ATOM 563 C CA . GLY A 1 74 ? -9.428 11.474 17.719 1.00 98.31 74 GLY A CA 1
ATOM 564 C C . GLY A 1 74 ? -10.247 11.153 16.469 1.00 98.31 74 GLY A C 1
ATOM 565 O O . GLY A 1 74 ? -10.968 12.017 15.977 1.00 98.31 74 GLY A O 1
ATOM 566 N N . GLY A 1 75 ? -10.136 9.939 15.930 1.00 98.56 75 GLY A N 1
ATOM 567 C CA . GLY A 1 75 ? -10.928 9.453 14.807 1.00 98.56 75 GLY A CA 1
ATOM 568 C C . GLY A 1 75 ? -10.435 9.882 13.424 1.00 98.56 75 GLY A C 1
ATOM 569 O O . GLY A 1 75 ? -11.243 9.935 12.499 1.00 98.56 75 GLY A O 1
ATOM 570 N N . TYR A 1 76 ? -9.162 10.263 13.252 1.00 98.75 76 TYR A N 1
ATOM 571 C CA . TYR A 1 76 ? -8.639 10.711 11.950 1.00 98.75 76 TYR A CA 1
ATOM 572 C C . TYR A 1 76 ? -8.553 9.562 10.930 1.00 98.75 76 TYR A C 1
ATOM 574 O O . TYR A 1 76 ? -9.179 9.641 9.872 1.00 98.75 76 TYR A O 1
ATOM 582 N N . SER A 1 77 ? -7.869 8.462 11.272 1.00 98.75 77 SER A N 1
ATOM 583 C CA . SER A 1 77 ? -7.854 7.220 10.476 1.00 98.75 77 SER A CA 1
ATOM 584 C C . SER A 1 77 ? -9.263 6.653 10.299 1.00 98.75 77 SER A C 1
ATOM 586 O O . SER A 1 77 ? -9.662 6.314 9.185 1.00 98.75 77 SER A O 1
ATOM 588 N N . THR A 1 78 ? -10.058 6.664 11.370 1.00 98.88 78 THR A N 1
ATOM 589 C CA . THR A 1 78 ? -11.459 6.236 11.367 1.00 98.88 78 THR A CA 1
ATOM 590 C C . THR A 1 78 ? -12.285 7.012 10.344 1.00 98.88 78 THR A C 1
ATOM 592 O O . THR A 1 78 ? -13.093 6.424 9.633 1.00 98.88 78 THR A O 1
ATOM 595 N N . THR A 1 79 ? -12.070 8.329 10.225 1.00 98.81 79 THR A N 1
ATOM 596 C CA . THR A 1 79 ? -12.766 9.169 9.240 1.00 98.81 79 THR A CA 1
ATOM 597 C C . THR A 1 79 ? -12.389 8.760 7.817 1.00 98.81 79 THR A C 1
ATOM 599 O O . THR A 1 79 ? -13.277 8.574 6.987 1.00 98.81 79 THR A O 1
ATOM 602 N N . TRP A 1 80 ? -11.098 8.563 7.532 1.00 98.81 80 TRP A N 1
ATOM 603 C CA . TRP A 1 80 ? -10.631 8.095 6.223 1.00 98.81 80 TRP A CA 1
ATOM 604 C C . TRP A 1 80 ? -11.228 6.739 5.839 1.00 98.81 80 TRP A C 1
ATOM 606 O O . TRP A 1 80 ? -11.761 6.590 4.738 1.00 98.81 80 TRP A O 1
ATOM 616 N N . LEU A 1 81 ? -11.194 5.769 6.753 1.00 98.88 81 LEU A N 1
ATOM 617 C CA . LEU A 1 81 ? -11.749 4.432 6.541 1.00 98.88 81 LEU A CA 1
ATOM 618 C C . LEU A 1 81 ? -13.276 4.472 6.371 1.00 98.88 81 LEU A C 1
ATOM 620 O O . LEU A 1 81 ? -13.812 3.854 5.453 1.00 98.88 81 LEU A O 1
ATOM 624 N N . ALA A 1 82 ? -13.991 5.251 7.184 1.00 98.75 82 ALA A N 1
ATOM 625 C CA . ALA A 1 82 ? -15.446 5.367 7.087 1.00 98.75 82 ALA A CA 1
ATOM 626 C C . ALA A 1 82 ? -15.911 6.062 5.792 1.00 98.75 82 ALA A C 1
ATOM 628 O O . ALA A 1 82 ? -16.976 5.732 5.264 1.00 98.75 82 ALA A O 1
ATOM 629 N N . LYS A 1 83 ? -15.109 6.980 5.234 1.00 98.19 83 LYS A N 1
ATOM 630 C CA . LYS A 1 83 ? -15.364 7.586 3.912 1.00 98.19 83 LYS A CA 1
ATOM 631 C C . LYS A 1 83 ? -15.156 6.611 2.746 1.00 98.19 83 LYS A C 1
ATOM 633 O O . LYS A 1 83 ? -15.655 6.877 1.657 1.00 98.19 83 LYS A O 1
ATOM 638 N N . ALA A 1 84 ? -14.434 5.506 2.942 1.00 98.31 84 ALA A N 1
ATOM 639 C CA . ALA A 1 84 ? -14.273 4.463 1.924 1.00 98.31 84 ALA A CA 1
ATOM 640 C C . ALA A 1 84 ? -15.461 3.492 1.872 1.00 98.31 84 ALA A C 1
ATOM 642 O O . ALA A 1 84 ? -15.689 2.851 0.848 1.00 98.31 84 ALA A O 1
ATOM 643 N N . LEU A 1 85 ? -16.206 3.377 2.974 1.00 98.69 85 LEU A N 1
ATOM 644 C CA . LEU A 1 85 ? -17.335 2.464 3.089 1.00 98.69 85 LEU A CA 1
ATOM 645 C C . LEU A 1 85 ? -18.532 2.918 2.236 1.00 98.69 85 LEU A C 1
ATOM 647 O O . LEU A 1 85 ? -18.813 4.123 2.170 1.00 98.69 85 LEU A O 1
ATOM 651 N N . PRO A 1 86 ? -19.322 1.977 1.681 1.00 97.56 86 PRO A N 1
ATOM 652 C CA . PRO A 1 86 ? -20.642 2.292 1.133 1.00 97.56 86 PRO A CA 1
ATOM 653 C C . PRO A 1 86 ? -21.571 2.866 2.218 1.00 97.56 86 PRO A C 1
ATOM 655 O O . PRO A 1 86 ? -21.209 2.923 3.393 1.00 97.56 86 PRO A O 1
ATOM 658 N N . GLU A 1 87 ? -22.762 3.327 1.835 1.00 96.19 87 GLU A N 1
ATOM 659 C CA . GLU A 1 87 ? -23.742 3.907 2.770 1.00 96.19 87 GLU A CA 1
ATOM 660 C C . GLU A 1 87 ? -24.075 2.956 3.932 1.00 96.19 87 GLU A C 1
ATOM 662 O O . GLU A 1 87 ? -23.933 3.346 5.085 1.00 96.19 87 GLU A O 1
ATOM 667 N N . GLU A 1 88 ? -24.349 1.687 3.616 1.00 95.88 88 GLU A N 1
ATOM 668 C CA . GLU A 1 88 ? -24.644 0.601 4.571 1.00 95.88 88 GLU A CA 1
ATOM 669 C C . GLU A 1 88 ? -23.390 -0.068 5.171 1.00 95.88 88 GLU A C 1
ATOM 671 O O . GLU A 1 88 ? -23.462 -1.160 5.737 1.00 95.88 88 GLU A O 1
ATOM 676 N N . GLY A 1 89 ? -22.203 0.508 4.963 1.00 98.38 89 GLY A N 1
ATOM 677 C CA . GLY A 1 89 ? -20.964 -0.052 5.493 1.00 98.38 89 GLY A CA 1
ATOM 678 C C . GLY A 1 89 ? -20.784 0.244 6.981 1.00 98.38 89 GLY A C 1
ATOM 679 O O . GLY A 1 89 ? -21.190 1.294 7.472 1.00 98.38 89 GLY A O 1
ATOM 680 N N . GLU A 1 90 ? -20.106 -0.657 7.688 1.00 98.62 90 GLU A N 1
ATOM 681 C CA . GLU A 1 90 ? -19.876 -0.555 9.130 1.00 98.62 90 GLU A CA 1
ATOM 682 C C . GLU A 1 90 ? -18.382 -0.492 9.463 1.00 98.62 90 GLU A C 1
ATOM 684 O O . GLU A 1 90 ? -17.571 -1.263 8.945 1.00 98.62 90 GLU A O 1
ATOM 689 N N . LEU A 1 91 ? -18.017 0.376 10.402 1.00 98.94 91 LEU A N 1
ATOM 690 C CA . LEU A 1 91 ? -16.696 0.432 11.012 1.00 98.94 91 LEU A CA 1
ATOM 691 C C . LEU A 1 91 ? -16.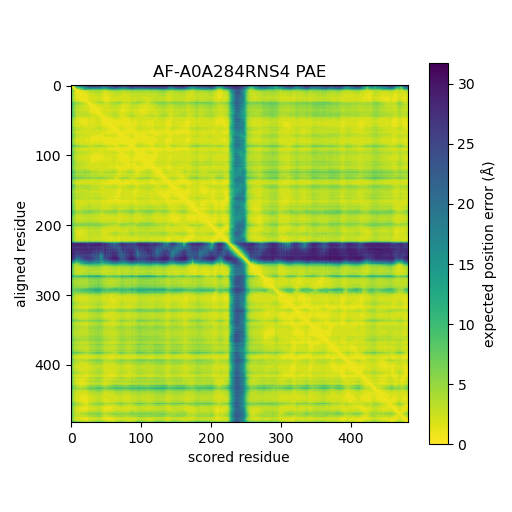833 0.231 12.523 1.00 98.94 91 LEU A C 1
ATOM 693 O O . LEU A 1 91 ? -17.479 1.021 13.210 1.00 98.94 91 LEU A O 1
ATOM 697 N N . LEU A 1 92 ? -16.206 -0.819 13.051 1.00 98.88 92 LEU A N 1
ATOM 698 C CA . LEU A 1 92 ? -16.084 -1.055 14.488 1.00 98.88 92 LEU A CA 1
ATOM 699 C C . LEU A 1 92 ? -14.688 -0.641 14.950 1.00 98.88 92 LEU A C 1
ATOM 701 O O . LEU A 1 92 ? -13.709 -1.260 14.540 1.00 98.88 92 LEU A O 1
ATOM 705 N N . THR A 1 93 ? -14.598 0.372 15.809 1.00 98.88 93 THR A N 1
ATOM 706 C CA . THR A 1 93 ? -13.322 0.884 16.327 1.00 98.88 93 THR A CA 1
ATOM 707 C C . THR A 1 93 ? -13.230 0.761 17.846 1.00 98.88 93 THR A C 1
ATOM 709 O O . THR A 1 93 ? -14.239 0.875 18.548 1.00 98.88 93 THR A O 1
ATOM 712 N N . PHE A 1 94 ? -12.030 0.494 18.358 1.00 98.81 94 PHE A N 1
ATOM 713 C CA . PHE A 1 94 ? -11.760 0.313 19.786 1.00 98.81 94 PHE A CA 1
ATOM 714 C C . PHE A 1 94 ? -10.881 1.440 20.321 1.00 98.81 94 PHE A C 1
ATOM 716 O O . PHE A 1 94 ? -9.768 1.647 19.835 1.00 98.81 94 PHE A O 1
ATOM 723 N N . GLU A 1 95 ? -11.347 2.103 21.378 1.00 98.56 95 GLU A N 1
ATOM 724 C CA . GLU A 1 95 ? -10.619 3.173 22.060 1.00 98.56 95 GLU A CA 1
ATOM 725 C C . GLU A 1 95 ? -10.516 2.879 23.553 1.00 98.56 95 GLU A C 1
ATOM 727 O O . GLU A 1 95 ? -11.509 2.598 24.220 1.00 98.56 95 GLU A O 1
ATOM 732 N N . LEU A 1 96 ? -9.313 2.988 24.109 1.00 97.69 96 LEU A N 1
ATOM 733 C CA . LEU A 1 96 ? -9.105 2.733 25.530 1.00 97.69 96 LEU A CA 1
ATOM 734 C C . LEU A 1 96 ? -9.685 3.854 26.401 1.00 97.69 96 LEU A C 1
ATOM 736 O O . LEU A 1 96 ? -10.227 3.585 27.474 1.00 97.69 96 LEU A O 1
ATOM 740 N N . LYS A 1 97 ? -9.528 5.114 25.981 1.00 97.94 97 LYS A N 1
ATOM 741 C CA . LYS A 1 97 ? -9.860 6.286 26.797 1.00 97.94 97 LYS A CA 1
ATOM 742 C C . LYS A 1 97 ? -11.199 6.892 26.393 1.00 97.94 97 LYS A C 1
ATOM 744 O O . LYS A 1 97 ? -11.337 7.441 25.306 1.00 97.94 97 LYS A O 1
ATOM 749 N N . GLU A 1 98 ? -12.127 6.944 27.343 1.00 98.25 98 GLU A N 1
ATOM 750 C CA . GLU A 1 98 ? -13.438 7.598 27.197 1.00 98.25 98 GLU A CA 1
ATOM 751 C C . GLU A 1 98 ? -13.340 9.010 26.588 1.00 98.25 98 GLU A C 1
ATOM 753 O O . GLU A 1 98 ? -14.046 9.341 25.642 1.00 98.25 98 GLU A O 1
ATOM 758 N N . PHE A 1 99 ? -12.398 9.834 27.062 1.00 98.44 99 PHE A N 1
ATOM 759 C CA . PHE A 1 99 ? -12.212 11.190 26.537 1.00 98.44 99 PHE A CA 1
ATOM 760 C C . PHE A 1 99 ? -11.787 11.223 25.059 1.00 98.44 99 PHE A C 1
ATOM 762 O O . PHE A 1 99 ? -12.258 12.067 24.300 1.00 98.44 99 PHE A O 1
ATOM 769 N N . HIS A 1 100 ? -10.923 10.300 24.627 1.00 98.56 100 HIS A N 1
ATOM 770 C CA . HIS A 1 100 ? -10.542 10.195 23.217 1.00 98.56 100 HIS A CA 1
ATOM 771 C C . HIS A 1 100 ? -11.754 9.793 22.366 1.00 98.56 100 HIS A C 1
ATOM 773 O O . HIS A 1 100 ? -12.035 10.444 21.365 1.00 98.56 100 HIS A O 1
ATOM 779 N N . ALA A 1 101 ? -12.536 8.807 22.821 1.00 98.75 101 ALA A N 1
ATOM 780 C CA . ALA A 1 101 ? -13.755 8.362 22.144 1.00 98.75 101 ALA A CA 1
ATOM 781 C C . ALA A 1 101 ? -14.798 9.486 21.995 1.00 98.75 101 ALA A C 1
ATOM 783 O O . ALA A 1 101 ? -15.451 9.594 20.954 1.00 98.75 101 ALA A O 1
ATOM 784 N N . GLN A 1 102 ? -14.922 10.364 22.994 1.00 98.69 102 GLN A N 1
ATOM 785 C CA . GLN A 1 102 ? -15.773 11.556 22.916 1.00 98.69 102 GLN A CA 1
ATOM 786 C C . GLN A 1 102 ? -15.296 12.519 21.820 1.00 98.69 102 GLN A C 1
ATOM 788 O O . GLN A 1 102 ? -16.090 12.915 20.966 1.00 98.69 102 GLN A O 1
ATOM 793 N N . VAL A 1 103 ? -13.998 12.842 21.783 1.00 98.75 103 VAL A N 1
ATOM 794 C CA . VAL A 1 103 ? -13.421 13.708 20.737 1.00 98.75 103 VAL A CA 1
ATOM 795 C C . VAL A 1 103 ? -13.542 13.069 19.349 1.00 98.75 103 VAL A C 1
ATOM 797 O O . VAL A 1 103 ? -13.895 13.756 18.389 1.00 98.75 103 VAL A O 1
ATOM 800 N N . ALA A 1 104 ? -13.329 11.757 19.236 1.00 98.81 104 ALA A N 1
ATOM 801 C CA . ALA A 1 104 ? -13.560 11.017 18.001 1.00 98.81 104 ALA A CA 1
ATOM 802 C C . ALA A 1 104 ? -15.022 11.112 17.552 1.00 98.81 104 ALA A C 1
ATOM 804 O O . ALA A 1 104 ? -15.282 11.412 16.391 1.00 98.81 104 ALA A O 1
ATOM 805 N N . THR A 1 105 ? -15.983 10.953 18.462 1.00 98.88 105 THR A N 1
ATOM 806 C CA . THR A 1 105 ? -17.415 11.092 18.149 1.00 98.88 105 THR A CA 1
ATOM 807 C C . THR A 1 105 ? -17.752 12.496 17.636 1.00 98.88 105 THR A C 1
ATOM 809 O O . THR A 1 105 ? -18.452 12.626 16.628 1.00 98.88 105 THR A O 1
ATOM 812 N N . GLU A 1 106 ? -17.220 13.554 18.265 1.00 98.62 106 GLU A N 1
ATOM 813 C CA . GLU A 1 106 ? -17.369 14.937 17.780 1.00 98.62 106 GLU A CA 1
ATOM 814 C C . GLU A 1 106 ? -16.835 15.084 16.342 1.00 98.62 106 GLU A C 1
ATOM 816 O O . GLU A 1 106 ? -17.497 15.662 15.475 1.00 98.62 106 GLU A O 1
ATOM 821 N N . ASN A 1 107 ? -15.642 14.548 16.078 1.00 98.75 107 ASN A N 1
ATOM 822 C CA . ASN A 1 107 ? -14.968 14.646 14.785 1.00 98.75 107 ASN A CA 1
ATOM 823 C C . ASN A 1 107 ? -15.674 13.850 13.677 1.00 98.75 107 ASN A C 1
ATOM 825 O O . ASN A 1 107 ? -15.849 14.352 12.562 1.00 98.75 107 ASN A O 1
ATOM 829 N N . LEU A 1 108 ? -16.125 12.634 13.986 1.00 98.81 108 LEU A N 1
ATOM 830 C CA . LEU A 1 108 ? -16.880 11.773 13.073 1.00 98.81 108 LEU A CA 1
ATOM 831 C C . LEU A 1 108 ? -18.244 12.379 12.732 1.00 98.81 108 LEU A C 1
ATOM 833 O O . LEU A 1 108 ? -18.686 12.292 11.585 1.00 98.81 108 LEU A O 1
ATOM 837 N N . THR A 1 109 ? -18.886 13.038 13.704 1.00 98.50 109 THR A N 1
ATOM 838 C CA . THR A 1 109 ? -20.155 13.752 13.497 1.00 98.50 109 THR A CA 1
ATOM 839 C C . THR A 1 109 ? -19.961 14.922 12.538 1.00 98.50 109 THR A C 1
ATOM 841 O O . THR A 1 109 ? -20.680 15.026 11.547 1.00 98.50 109 THR A O 1
ATOM 844 N N . LYS A 1 110 ? -18.937 15.759 12.764 1.00 97.62 110 LYS A N 1
ATOM 845 C CA . LYS A 1 110 ? -18.585 16.870 11.857 1.00 97.62 110 LYS A CA 1
ATOM 846 C C . LYS A 1 110 ? -18.208 16.393 10.453 1.00 97.62 110 LYS A C 1
ATOM 848 O O . LYS A 1 110 ? -18.419 17.118 9.489 1.00 97.62 110 LYS A O 1
ATOM 853 N N . SER A 1 111 ? -17.663 15.183 10.343 1.00 97.50 111 SER A N 1
ATOM 854 C CA . SER A 1 111 ? -17.286 14.567 9.067 1.00 97.50 111 SER A CA 1
ATOM 855 C C . SER A 1 111 ? -18.432 13.842 8.359 1.00 97.50 111 SER A C 1
ATOM 857 O O . SER A 1 111 ? -18.220 13.328 7.264 1.00 97.50 111 SER A O 1
ATOM 859 N N . GLY A 1 112 ? -19.625 13.781 8.961 1.00 97.75 112 GLY A N 1
ATOM 860 C CA . GLY A 1 112 ? -20.807 13.153 8.363 1.00 97.75 112 GLY A CA 1
ATOM 861 C C . GLY A 1 112 ? -20.738 11.627 8.255 1.00 97.75 112 GLY A C 1
ATOM 862 O O . GLY A 1 112 ? -21.523 11.039 7.521 1.00 97.75 112 GLY A O 1
ATOM 863 N N . VAL A 1 113 ? -19.810 10.974 8.965 1.00 98.38 113 VAL A N 1
ATOM 864 C CA . VAL A 1 113 ? -19.585 9.516 8.872 1.00 98.38 113 VAL A CA 1
ATOM 865 C C . VAL A 1 113 ? -19.932 8.757 10.150 1.00 98.38 113 VAL A C 1
ATOM 867 O O . VAL A 1 113 ? -19.846 7.533 10.173 1.00 98.38 113 VAL A O 1
ATOM 870 N N . VAL A 1 114 ? -20.340 9.457 11.215 1.00 98.38 114 VAL A N 1
ATOM 871 C CA . VAL A 1 114 ? -20.632 8.848 12.526 1.00 98.38 114 VAL A CA 1
ATOM 872 C C . VAL A 1 114 ? -21.678 7.731 12.459 1.00 98.38 114 VAL A C 1
ATOM 874 O O . VAL A 1 114 ? -21.576 6.771 13.211 1.00 98.38 114 VAL A O 1
ATOM 877 N N . SER A 1 115 ? -22.635 7.797 11.527 1.00 98.31 115 SER A N 1
ATOM 878 C CA . SER A 1 115 ? -23.661 6.759 11.342 1.00 98.31 115 SER A CA 1
ATOM 879 C C . SER A 1 115 ? -23.093 5.396 10.938 1.00 98.31 115 SER A C 1
ATOM 881 O O . SER A 1 115 ? -23.716 4.380 11.227 1.00 98.31 115 SER A O 1
ATOM 883 N N . LYS A 1 116 ? -21.908 5.365 10.317 1.00 98.69 116 LYS A N 1
ATOM 884 C CA . LYS A 1 116 ? -21.212 4.134 9.914 1.00 98.69 116 LYS A CA 1
ATOM 885 C C . LYS A 1 116 ? -20.304 3.580 11.008 1.00 98.69 116 LYS A C 1
ATOM 887 O O . LYS A 1 116 ? -19.768 2.487 10.853 1.00 98.69 116 LYS A O 1
ATOM 892 N N . VAL A 1 117 ? -20.061 4.333 12.084 1.00 98.88 117 VAL A N 1
ATOM 893 C CA . VAL A 1 117 ? -18.998 4.037 13.049 1.00 98.88 117 VAL A CA 1
ATOM 894 C C . VAL A 1 117 ? -19.571 3.680 14.412 1.00 98.88 117 VAL A C 1
ATOM 896 O O . VAL A 1 117 ? -20.310 4.447 15.024 1.00 98.88 117 VAL A O 1
ATOM 899 N N . LYS A 1 118 ? -19.134 2.541 14.946 1.00 98.75 118 LYS A N 1
ATOM 900 C CA . LYS A 1 118 ? -19.355 2.150 16.336 1.00 98.75 118 LYS A CA 1
ATOM 901 C C . LYS A 1 118 ? -18.035 2.180 17.096 1.00 98.75 118 LYS A C 1
ATOM 903 O O . LYS A 1 118 ? -17.130 1.410 16.785 1.00 98.75 118 LYS A O 1
ATOM 908 N N . ILE A 1 119 ? -17.956 3.025 18.122 1.00 98.81 119 ILE A N 1
ATOM 909 C CA . ILE A 1 119 ? -16.809 3.087 19.037 1.00 98.81 119 ILE A CA 1
ATOM 910 C C . ILE A 1 119 ? -17.093 2.208 20.257 1.00 98.81 119 ILE A C 1
ATOM 912 O O . ILE A 1 119 ? -18.134 2.346 20.903 1.00 98.81 119 ILE A O 1
ATOM 916 N N . VAL A 1 120 ? -16.173 1.303 20.578 1.00 98.69 120 VAL A N 1
ATOM 917 C CA . VAL A 1 120 ? -16.197 0.502 21.805 1.00 98.69 120 VAL A CA 1
ATOM 918 C C . VAL A 1 120 ? -15.132 1.036 22.750 1.00 98.69 120 VAL A C 1
ATOM 920 O O . VAL A 1 120 ? -13.942 0.961 22.446 1.00 98.69 120 VAL A O 1
ATOM 923 N N . VAL A 1 121 ? -15.567 1.561 23.898 1.00 98.62 121 VAL A N 1
ATOM 924 C CA . VAL A 1 121 ? -14.657 2.087 24.918 1.00 98.62 121 VAL A CA 1
ATOM 925 C C . VAL A 1 121 ? -14.219 0.985 25.878 1.00 98.62 121 VAL A C 1
ATOM 927 O O . VAL A 1 121 ? -15.050 0.266 26.436 1.00 98.62 121 VAL A O 1
ATOM 930 N N . GLY A 1 122 ? -12.910 0.875 26.093 1.00 96.94 122 GLY A N 1
ATOM 931 C CA . GLY A 1 122 ? -12.291 -0.035 27.053 1.00 96.94 122 GLY A CA 1
ATOM 932 C C . GLY A 1 122 ? -11.081 -0.776 26.480 1.00 96.94 122 GLY A C 1
ATOM 933 O O . GLY A 1 122 ? -10.658 -0.513 25.353 1.00 96.94 122 GLY A O 1
ATOM 934 N N . PRO A 1 123 ? -10.493 -1.719 27.238 1.00 96.75 123 PRO A N 1
ATOM 935 C CA . PRO A 1 123 ? -9.354 -2.500 26.766 1.00 96.75 123 PRO A CA 1
ATOM 936 C C . PRO A 1 123 ? -9.706 -3.274 25.491 1.00 96.75 123 PRO A C 1
ATOM 938 O O . PRO A 1 123 ? -10.592 -4.137 25.495 1.00 96.75 123 PRO A O 1
ATOM 941 N N . ALA A 1 124 ? -9.007 -2.981 24.392 1.00 96.06 124 ALA A N 1
ATOM 942 C CA . ALA A 1 124 ? -9.243 -3.646 23.112 1.00 96.06 124 ALA A CA 1
ATOM 943 C C . ALA A 1 124 ? -8.992 -5.160 23.206 1.00 96.06 124 ALA A C 1
ATOM 945 O O . ALA A 1 124 ? -9.750 -5.944 22.645 1.00 96.06 124 ALA A O 1
ATOM 946 N N . SER A 1 125 ? -7.995 -5.578 23.990 1.00 91.12 125 SER A N 1
ATOM 947 C CA . SER A 1 125 ? -7.640 -6.983 24.232 1.00 91.12 125 SER A CA 1
ATOM 948 C C . SER A 1 125 ? -8.794 -7.807 24.816 1.00 91.12 125 SER A C 1
ATOM 950 O O . SER A 1 125 ? -8.980 -8.963 24.443 1.00 91.12 125 SER A O 1
ATOM 952 N N . GLU A 1 126 ? -9.600 -7.210 25.694 1.00 93.88 126 GLU A N 1
ATOM 953 C CA . GLU A 1 126 ? -10.787 -7.847 26.276 1.00 93.88 126 GLU A CA 1
ATOM 954 C C . GLU A 1 126 ? -12.020 -7.712 25.381 1.00 93.88 126 GLU A C 1
ATOM 956 O O . GLU A 1 126 ? -12.880 -8.594 25.344 1.00 93.88 126 GLU A O 1
ATOM 961 N N . SER A 1 127 ? -12.137 -6.582 24.689 1.00 96.81 127 SER A N 1
ATOM 962 C CA . SER A 1 127 ? -13.331 -6.240 23.920 1.00 96.81 127 SER A CA 1
ATOM 963 C C . SER A 1 127 ? -13.372 -6.976 22.581 1.00 96.81 127 SER A C 1
ATOM 965 O O . SER A 1 127 ? -14.433 -7.465 22.196 1.00 96.81 127 SER A O 1
ATOM 967 N N . LEU A 1 128 ? -12.223 -7.151 21.921 1.00 96.56 128 LEU A N 1
ATOM 968 C CA . LEU A 1 128 ? -12.085 -7.936 20.690 1.00 96.56 128 LEU A CA 1
ATOM 969 C C . LEU A 1 128 ? -12.501 -9.398 20.889 1.00 96.56 128 LEU A C 1
ATOM 971 O O . LEU A 1 128 ? -13.216 -9.949 20.055 1.00 96.56 128 LEU A O 1
ATOM 975 N N . ALA A 1 129 ? -12.147 -10.000 22.030 1.00 94.88 129 ALA A N 1
ATOM 976 C CA . ALA A 1 129 ? -12.520 -11.378 22.360 1.00 94.88 129 ALA A CA 1
ATOM 977 C C . ALA A 1 129 ? -14.045 -11.584 22.467 1.00 94.88 129 ALA A C 1
ATOM 979 O O . ALA A 1 129 ? -14.540 -12.697 22.292 1.00 94.88 129 ALA A O 1
ATOM 980 N N . LYS A 1 130 ? -14.804 -10.512 22.734 1.00 96.62 130 LYS A N 1
ATOM 981 C CA . LYS A 1 130 ? -16.274 -10.527 22.812 1.00 96.62 130 LYS A CA 1
ATOM 982 C C . LYS A 1 130 ? -16.938 -10.299 21.453 1.00 96.62 130 LYS A C 1
ATOM 984 O O . LYS A 1 130 ? -18.149 -10.477 21.342 1.00 96.62 130 LYS A O 1
ATOM 989 N N . VAL A 1 131 ? -16.181 -9.900 20.426 1.00 97.25 131 VAL A N 1
ATOM 990 C CA . VAL A 1 131 ? -16.716 -9.698 19.076 1.00 97.25 131 VAL A CA 1
ATOM 991 C C . VAL A 1 131 ? -17.040 -11.063 18.461 1.00 97.25 131 VAL A C 1
ATOM 993 O O . VAL A 1 131 ? -16.135 -11.907 18.342 1.00 97.25 131 VAL A O 1
ATOM 996 N N . PRO A 1 132 ? -18.302 -11.297 18.048 1.00 96.00 132 PRO A N 1
ATOM 997 C CA . PRO A 1 132 ? -18.681 -12.509 17.337 1.00 96.00 132 PRO A CA 1
ATOM 998 C C . PRO A 1 132 ? -17.789 -12.734 16.118 1.00 96.00 132 PRO A C 1
ATOM 1000 O O . PRO A 1 132 ? -17.384 -11.792 15.443 1.00 96.00 132 PRO A O 1
ATOM 1003 N N . SER A 1 133 ? -17.473 -13.994 15.823 1.00 92.06 133 SER A N 1
ATOM 1004 C CA . SER A 1 133 ? -16.637 -14.333 14.667 1.00 92.06 133 SER A CA 1
ATOM 1005 C C . SER A 1 133 ? -17.311 -14.068 13.324 1.00 92.06 133 SER A C 1
ATOM 1007 O O . SER A 1 133 ? -16.608 -14.069 12.319 1.00 92.06 133 SER A O 1
ATOM 1009 N N . GLU A 1 134 ? -18.637 -13.916 13.318 1.00 95.12 134 GLU A N 1
ATOM 1010 C CA . GLU A 1 134 ? -19.459 -13.629 12.148 1.00 95.12 134 GLU A CA 1
ATOM 1011 C C . GLU A 1 134 ? -20.419 -12.456 12.429 1.00 95.12 134 GLU A C 1
ATOM 1013 O O . GLU A 1 134 ? -20.909 -12.340 13.557 1.00 95.12 134 GLU A O 1
ATOM 1018 N N . PRO A 1 135 ? -20.722 -11.611 11.426 1.00 95.75 135 PRO A N 1
ATOM 1019 C CA . PRO A 1 135 ? -20.105 -11.624 10.100 1.00 95.75 135 PRO A CA 1
ATOM 1020 C C . PRO A 1 135 ? -18.610 -11.256 10.175 1.00 95.75 135 PRO A C 1
ATOM 1022 O O . PRO A 1 135 ? -18.171 -10.627 11.144 1.00 95.75 135 PRO A O 1
ATOM 1025 N N . LYS A 1 136 ? -17.817 -11.643 9.174 1.00 97.62 136 LYS A N 1
ATOM 1026 C CA . LYS A 1 136 ? -16.404 -11.238 9.062 1.00 97.62 136 LYS A CA 1
ATOM 1027 C C . LYS A 1 136 ? -16.226 -9.762 8.696 1.00 97.62 136 LYS A C 1
ATOM 1029 O O . LYS A 1 136 ? -17.141 -9.119 8.174 1.00 97.62 136 LYS A O 1
ATOM 1034 N N . PHE A 1 137 ? -15.028 -9.249 8.960 1.00 98.69 137 PHE A N 1
ATOM 1035 C CA . PHE A 1 137 ? -14.530 -7.969 8.451 1.00 98.69 137 PHE A CA 1
ATOM 1036 C C . PHE A 1 137 ? -13.730 -8.174 7.160 1.00 98.69 137 PHE A C 1
ATOM 1038 O O . PHE A 1 137 ? -13.106 -9.220 6.968 1.00 98.69 137 PHE A O 1
ATOM 1045 N N . ASP A 1 138 ? -13.729 -7.170 6.290 1.00 98.62 138 ASP A N 1
ATOM 1046 C CA . ASP A 1 138 ? -12.956 -7.151 5.042 1.00 98.62 138 ASP A CA 1
ATOM 1047 C C . ASP A 1 138 ? -11.543 -6.601 5.252 1.00 98.62 138 ASP A C 1
ATOM 1049 O O . ASP A 1 138 ? -10.593 -7.041 4.601 1.00 98.62 138 ASP A O 1
ATOM 1053 N N . LEU A 1 139 ? -11.422 -5.645 6.176 1.00 98.81 139 LEU A N 1
ATOM 1054 C CA . LEU A 1 139 ? -10.179 -4.976 6.528 1.00 98.81 139 LEU A CA 1
ATOM 1055 C C . LEU A 1 139 ? -10.087 -4.784 8.041 1.00 98.81 139 LEU A C 1
ATOM 1057 O O . LEU A 1 139 ? -11.075 -4.420 8.681 1.00 98.81 139 LEU A O 1
ATOM 1061 N N . ALA A 1 140 ? -8.895 -4.984 8.599 1.00 98.81 140 ALA A N 1
ATOM 1062 C CA . ALA A 1 140 ? -8.553 -4.548 9.947 1.00 98.81 140 ALA A CA 1
ATOM 1063 C C . ALA A 1 140 ? -7.372 -3.570 9.927 1.00 98.81 140 ALA A C 1
ATOM 1065 O O . ALA A 1 140 ? -6.380 -3.827 9.250 1.00 98.81 140 ALA A O 1
ATOM 1066 N N . PHE A 1 141 ? -7.458 -2.487 10.695 1.00 98.94 141 PHE A N 1
ATOM 1067 C CA . PHE A 1 141 ? -6.367 -1.544 10.940 1.00 98.94 141 PHE A CA 1
ATOM 1068 C C . PHE A 1 141 ? -5.995 -1.566 12.428 1.00 98.94 141 PHE A C 1
ATOM 1070 O O . PHE A 1 141 ? -6.843 -1.329 13.285 1.00 98.94 141 PHE A O 1
ATOM 1077 N N . ILE A 1 142 ? -4.749 -1.907 12.750 1.00 98.81 142 ILE A N 1
ATOM 1078 C CA . ILE A 1 142 ? -4.250 -2.013 14.125 1.00 98.81 142 ILE A CA 1
ATOM 1079 C C . ILE A 1 142 ? -3.220 -0.911 14.359 1.00 98.81 142 ILE A C 1
ATOM 1081 O O . ILE A 1 142 ? -2.087 -1.007 13.884 1.00 98.81 142 ILE A O 1
ATOM 1085 N N . ASP A 1 143 ? -3.604 0.087 15.151 1.00 97.88 143 ASP A N 1
ATOM 1086 C CA . ASP A 1 143 ? -2.765 1.218 15.539 1.00 97.88 143 ASP A CA 1
ATOM 1087 C C . ASP A 1 143 ? -3.000 1.653 17.002 1.00 97.88 143 ASP A C 1
ATOM 1089 O O . ASP A 1 143 ? -3.331 2.789 17.330 1.00 97.88 143 ASP A O 1
ATOM 1093 N N . ALA A 1 144 ? -2.830 0.700 17.920 1.00 95.81 144 ALA A N 1
ATOM 1094 C CA . ALA A 1 144 ? -2.910 0.931 19.363 1.00 95.81 144 ALA A CA 1
ATOM 1095 C C . ALA A 1 144 ? -1.539 0.733 20.041 1.00 95.81 144 ALA A C 1
ATOM 1097 O O . ALA A 1 144 ? -0.486 0.917 19.415 1.00 95.81 144 ALA A O 1
ATOM 1098 N N . ASP A 1 145 ? -1.528 0.370 21.330 1.00 94.75 145 ASP A N 1
ATOM 1099 C CA . ASP A 1 145 ? -0.294 0.043 22.044 1.00 94.75 145 ASP A CA 1
ATOM 1100 C C . ASP A 1 145 ? 0.414 -1.155 21.399 1.00 94.75 145 ASP A C 1
ATOM 1102 O O . ASP A 1 145 ? -0.196 -2.173 21.062 1.00 94.75 145 ASP A O 1
ATOM 1106 N N . LYS A 1 146 ? 1.733 -1.044 21.220 1.00 94.94 146 LYS A N 1
ATOM 1107 C CA . LYS A 1 146 ? 2.486 -2.074 20.497 1.00 94.94 146 LYS A CA 1
ATOM 1108 C C . LYS A 1 146 ? 2.819 -3.274 21.387 1.00 94.94 146 LYS A C 1
ATOM 1110 O O . LYS A 1 146 ? 3.041 -4.367 20.875 1.00 94.94 146 LYS A O 1
ATOM 1115 N N . ALA A 1 147 ? 2.781 -3.111 22.711 1.00 94.38 147 ALA A N 1
ATOM 1116 C CA . ALA A 1 147 ? 3.000 -4.198 23.665 1.00 94.38 147 ALA A CA 1
ATOM 1117 C C . ALA A 1 147 ? 2.007 -5.361 23.466 1.00 94.38 147 ALA A C 1
ATOM 1119 O O . ALA A 1 147 ? 2.414 -6.529 23.523 1.00 94.38 147 ALA A O 1
ATOM 1120 N N . SER A 1 148 ? 0.744 -5.037 23.160 1.00 96.25 148 SER A N 1
ATOM 1121 C CA . SER A 1 148 ? -0.358 -5.991 22.957 1.00 96.25 148 SER A CA 1
ATOM 1122 C C . SER A 1 148 ? -0.619 -6.341 21.483 1.00 96.25 148 SER A C 1
ATOM 1124 O O . SER A 1 148 ? -1.565 -7.066 21.175 1.00 96.25 148 SER A O 1
ATOM 1126 N N . ILE A 1 149 ? 0.226 -5.879 20.555 1.00 96.88 149 ILE A N 1
ATOM 1127 C CA . ILE A 1 149 ? -0.006 -5.972 19.102 1.00 96.88 149 ILE A CA 1
ATOM 1128 C C . ILE A 1 149 ? -0.207 -7.405 18.597 1.00 96.88 149 ILE A C 1
ATOM 1130 O O . ILE A 1 149 ? -1.023 -7.641 17.710 1.00 96.88 149 ILE A O 1
ATOM 1134 N N . LEU A 1 150 ? 0.477 -8.383 19.202 1.00 97.00 150 LEU A N 1
ATOM 1135 C CA . LEU A 1 150 ? 0.309 -9.800 18.874 1.00 97.00 150 LEU A CA 1
ATOM 1136 C C . LEU A 1 150 ? -1.098 -10.305 19.233 1.00 97.00 150 LEU A C 1
ATOM 1138 O O . LEU A 1 150 ? -1.679 -11.096 18.489 1.00 97.00 150 LEU A O 1
ATOM 1142 N N . GLN A 1 151 ? -1.666 -9.839 20.346 1.00 97.00 151 GLN A N 1
ATOM 1143 C CA . GLN A 1 151 ? -3.031 -10.189 20.734 1.00 97.00 151 GLN A CA 1
ATOM 1144 C C . GLN A 1 151 ? -4.044 -9.551 19.779 1.00 97.00 151 GLN A C 1
ATOM 1146 O O . GLN A 1 151 ? -4.952 -10.236 19.311 1.00 97.00 151 GLN A O 1
ATOM 1151 N N . TYR A 1 152 ? -3.853 -8.276 19.427 1.00 98.31 152 TYR A N 1
ATOM 1152 C CA . TYR A 1 152 ? -4.706 -7.587 18.454 1.00 98.31 152 TYR A CA 1
ATOM 1153 C C . TYR A 1 152 ? -4.672 -8.264 17.089 1.00 98.31 152 TYR A C 1
ATOM 1155 O O . TYR A 1 152 ? -5.724 -8.518 16.509 1.00 98.31 152 TYR A O 1
ATOM 1163 N N . PHE A 1 153 ? -3.483 -8.635 16.614 1.00 97.88 153 PHE A N 1
ATOM 1164 C CA . PHE A 1 153 ? -3.323 -9.401 15.383 1.00 97.88 153 PHE A CA 1
ATOM 1165 C C . PHE A 1 153 ? -4.043 -10.755 15.454 1.00 97.88 153 PHE A C 1
ATOM 1167 O O . PHE A 1 153 ? -4.751 -11.119 14.518 1.00 97.88 153 PHE A O 1
ATOM 1174 N N . THR A 1 154 ? -3.906 -11.485 16.565 1.00 96.62 154 THR A N 1
ATOM 1175 C CA . THR A 1 154 ? -4.553 -12.796 16.743 1.00 96.62 154 THR A CA 1
ATOM 1176 C C . THR A 1 154 ? -6.075 -12.686 16.625 1.00 96.62 154 THR A C 1
ATOM 1178 O O . THR A 1 154 ? -6.701 -13.476 15.913 1.00 96.62 154 THR A O 1
ATOM 1181 N N . GLU A 1 155 ? -6.674 -11.676 17.259 1.00 97.62 155 GLU A N 1
ATOM 1182 C CA . GLU A 1 155 ? -8.113 -11.421 17.159 1.00 97.62 155 GLU A CA 1
ATOM 1183 C C . GLU A 1 155 ? -8.521 -10.902 15.776 1.00 97.62 155 GLU A C 1
ATOM 1185 O O . GLU A 1 155 ? -9.507 -11.375 15.213 1.00 97.62 155 GLU A O 1
ATOM 1190 N N . ALA A 1 156 ? -7.752 -9.993 15.174 1.00 97.56 156 ALA A N 1
ATOM 1191 C CA . ALA A 1 156 ? -8.022 -9.510 13.822 1.00 97.56 156 ALA A CA 1
ATOM 1192 C C . ALA A 1 156 ? -7.992 -10.656 12.803 1.00 97.56 156 ALA A C 1
ATOM 1194 O O . ALA A 1 156 ? -8.904 -10.765 11.990 1.00 97.56 156 ALA A O 1
ATOM 1195 N N . LYS A 1 157 ? -7.030 -11.580 12.899 1.00 96.00 157 LYS A N 1
ATOM 1196 C CA . LYS A 1 157 ? -6.976 -12.786 12.060 1.00 96.00 157 LYS A CA 1
ATOM 1197 C C . LYS A 1 157 ? -8.219 -13.660 12.225 1.00 96.00 157 LYS A C 1
ATOM 1199 O O . LYS A 1 157 ? -8.731 -14.195 11.248 1.00 96.00 157 LYS A O 1
ATOM 1204 N N . ARG A 1 158 ? -8.738 -13.794 13.451 1.00 95.69 158 ARG A N 1
ATOM 1205 C CA . ARG A 1 158 ? -9.997 -14.513 13.712 1.00 95.69 158 ARG A CA 1
ATOM 1206 C C . ARG A 1 158 ? -11.199 -13.810 13.074 1.00 95.69 158 ARG A C 1
ATOM 1208 O O . ARG A 1 158 ? -12.144 -14.487 12.665 1.00 95.69 158 ARG A O 1
ATOM 1215 N N . LEU A 1 159 ? -11.197 -12.481 13.036 1.00 97.69 159 LEU A N 1
ATOM 1216 C CA . LEU A 1 159 ? -12.339 -11.643 12.663 1.00 97.69 159 LEU A CA 1
ATOM 1217 C C . LEU A 1 159 ? -12.362 -11.241 11.179 1.00 97.69 159 LEU A C 1
ATOM 1219 O O . LEU A 1 159 ? -13.439 -10.986 10.640 1.00 97.69 159 LEU A O 1
ATOM 1223 N N . VAL A 1 160 ? -11.216 -11.213 10.504 1.00 98.06 160 VAL A N 1
ATOM 1224 C CA . VAL A 1 160 ? -11.095 -10.867 9.082 1.00 98.06 160 VAL A CA 1
ATOM 1225 C C . VAL A 1 160 ? -11.339 -12.097 8.208 1.00 98.06 160 VAL A C 1
ATOM 1227 O O . VAL A 1 160 ? -10.887 -13.202 8.511 1.00 98.06 160 VAL A O 1
ATOM 1230 N N . ARG A 1 161 ? -12.090 -11.926 7.116 1.00 96.50 161 ARG A N 1
ATOM 1231 C CA . ARG A 1 161 ? -12.380 -13.016 6.173 1.00 96.50 161 ARG A CA 1
ATOM 1232 C C . ARG A 1 161 ? -11.111 -13.490 5.455 1.00 96.50 161 ARG A C 1
ATOM 1234 O O . ARG A 1 161 ? -10.198 -12.690 5.246 1.00 96.50 161 ARG A O 1
ATOM 1241 N N . PRO A 1 162 ? -11.078 -14.736 4.958 1.00 95.19 162 PRO A N 1
ATOM 1242 C CA . PRO A 1 162 ? -10.127 -15.116 3.923 1.00 95.19 162 PRO A CA 1
ATOM 1243 C C . PRO A 1 162 ? -10.172 -14.141 2.736 1.00 95.19 162 PRO A C 1
ATOM 1245 O O . PRO A 1 162 ? -11.241 -13.698 2.298 1.00 95.19 162 PRO A O 1
ATOM 1248 N N . GLY A 1 163 ? -8.998 -13.775 2.239 1.00 94.50 163 GLY A N 1
ATOM 1249 C CA . GLY A 1 163 ? -8.800 -12.750 1.221 1.00 94.50 163 GLY A CA 1
ATOM 1250 C C . GLY A 1 163 ? -8.955 -11.307 1.711 1.00 94.50 163 GLY A C 1
ATOM 1251 O O . GLY A 1 163 ? -8.879 -10.401 0.886 1.00 94.50 163 GLY A O 1
ATOM 1252 N N . GLY A 1 164 ? -9.231 -11.082 3.000 1.00 97.06 164 GLY A N 1
ATOM 1253 C CA . GLY A 1 164 ? -9.244 -9.755 3.615 1.00 97.06 164 GLY A CA 1
ATOM 1254 C C . GLY A 1 164 ? -7.841 -9.274 3.991 1.00 97.06 164 GLY A C 1
ATOM 1255 O O . GLY A 1 164 ? -6.885 -10.058 4.001 1.00 97.06 164 GLY A O 1
ATOM 1256 N N . ILE A 1 165 ? -7.725 -7.986 4.315 1.00 98.31 165 ILE A N 1
ATOM 1257 C CA . ILE A 1 165 ? -6.449 -7.339 4.650 1.00 98.31 165 ILE A CA 1
ATOM 1258 C C . ILE A 1 165 ? -6.387 -7.016 6.146 1.00 98.31 165 ILE A C 1
ATOM 1260 O O . ILE A 1 165 ? -7.349 -6.521 6.727 1.00 98.31 165 ILE A O 1
ATOM 1264 N N . ILE A 1 166 ? -5.235 -7.237 6.771 1.00 98.75 166 ILE A N 1
ATOM 1265 C CA . ILE A 1 166 ? -4.903 -6.684 8.087 1.00 98.75 166 ILE A CA 1
ATOM 1266 C C . ILE A 1 166 ? -3.708 -5.754 7.902 1.00 98.75 166 ILE A C 1
ATOM 1268 O O . ILE A 1 166 ? -2.691 -6.155 7.341 1.00 98.75 166 ILE A O 1
ATOM 1272 N N . ILE A 1 167 ? -3.824 -4.520 8.376 1.00 98.81 167 ILE A N 1
ATOM 1273 C CA . ILE A 1 167 ? -2.733 -3.551 8.431 1.00 98.81 167 ILE A CA 1
ATOM 1274 C C . ILE A 1 167 ? -2.353 -3.342 9.885 1.00 98.81 167 ILE A C 1
ATOM 1276 O O . ILE A 1 167 ? -3.219 -3.145 10.737 1.00 98.81 167 ILE A O 1
ATOM 1280 N N . VAL A 1 168 ? -1.055 -3.371 10.156 1.00 98.69 168 VAL A N 1
ATOM 1281 C CA . VAL A 1 168 ? -0.498 -3.090 11.479 1.00 98.69 168 VAL A CA 1
ATOM 1282 C C . VAL A 1 168 ? 0.484 -1.941 11.341 1.00 98.69 168 VAL A C 1
ATOM 1284 O O . VAL A 1 168 ? 1.484 -2.091 10.639 1.00 98.69 168 VAL A O 1
ATOM 1287 N N . ASP A 1 169 ? 0.198 -0.808 11.976 1.00 98.25 169 ASP A N 1
ATOM 1288 C CA . ASP A 1 169 ? 0.996 0.408 11.818 1.00 98.25 169 ASP A CA 1
ATOM 1289 C C . ASP A 1 169 ? 2.084 0.562 12.895 1.00 98.25 169 ASP A C 1
ATOM 1291 O O . ASP A 1 169 ? 2.033 -0.017 13.988 1.00 98.25 169 ASP A O 1
ATOM 1295 N N . ASN A 1 170 ? 3.082 1.369 12.552 1.00 97.12 170 ASN A N 1
ATOM 1296 C CA . ASN A 1 170 ? 4.284 1.697 13.305 1.00 97.12 170 ASN A CA 1
ATOM 1297 C C . ASN A 1 170 ? 5.081 0.457 13.735 1.00 97.12 170 ASN A C 1
ATOM 1299 O O . ASN A 1 170 ? 5.355 0.237 14.917 1.00 97.12 170 ASN A O 1
ATOM 1303 N N . VAL A 1 171 ? 5.437 -0.389 12.775 1.00 97.56 171 VAL A N 1
ATOM 1304 C CA . VAL A 1 171 ? 6.156 -1.652 13.026 1.00 97.56 171 VAL A CA 1
ATOM 1305 C C . VAL A 1 171 ? 7.661 -1.548 12.788 1.00 97.56 171 VAL A C 1
ATOM 1307 O O . VAL A 1 171 ? 8.404 -2.452 13.150 1.00 97.56 171 VAL A O 1
ATOM 1310 N N . VAL A 1 172 ? 8.151 -0.443 12.231 1.00 96.50 172 VAL A N 1
ATOM 1311 C CA . VAL A 1 172 ? 9.587 -0.234 11.988 1.00 96.50 172 VAL A CA 1
ATOM 1312 C C . VAL A 1 172 ? 10.234 0.520 13.149 1.00 96.50 172 VAL A C 1
ATOM 1314 O O . VAL A 1 172 ? 11.371 0.220 13.532 1.00 96.50 172 VAL A O 1
ATOM 1317 N N . ARG A 1 173 ? 9.505 1.469 13.753 1.00 94.25 173 ARG A N 1
ATOM 1318 C CA . ARG A 1 173 ? 9.894 2.219 14.962 1.00 94.25 173 ARG A CA 1
ATOM 1319 C C . ARG A 1 173 ? 11.238 2.943 14.820 1.00 94.25 173 ARG A C 1
ATOM 1321 O O . ARG A 1 173 ? 12.114 2.790 15.674 1.00 94.25 173 ARG A O 1
ATOM 1328 N N . ASN A 1 174 ? 11.429 3.727 13.757 1.00 91.69 174 ASN A N 1
ATOM 1329 C CA . ASN A 1 174 ? 12.716 4.360 13.423 1.00 91.69 174 ASN A CA 1
ATOM 1330 C C . ASN A 1 174 ? 13.883 3.349 13.340 1.00 91.69 174 ASN A C 1
ATOM 1332 O O . ASN A 1 174 ? 14.994 3.628 13.786 1.00 91.69 174 ASN A O 1
ATOM 1336 N N . GLY A 1 175 ? 13.619 2.133 12.856 1.00 92.75 175 GLY A N 1
ATOM 1337 C CA . GLY A 1 175 ? 14.604 1.053 12.748 1.00 92.75 175 GLY A CA 1
ATOM 1338 C C . GLY A 1 175 ? 14.925 0.322 14.057 1.00 92.75 175 GLY A C 1
ATOM 1339 O O . GLY A 1 175 ? 15.639 -0.680 14.024 1.00 92.75 175 GLY A O 1
ATOM 1340 N N . ARG A 1 176 ? 14.376 0.747 15.206 1.00 94.69 176 ARG A N 1
ATOM 1341 C CA . ARG A 1 176 ? 14.690 0.167 16.528 1.00 94.69 176 ARG A CA 1
ATOM 1342 C C . ARG A 1 176 ? 14.293 -1.297 16.664 1.00 94.69 176 ARG A C 1
ATOM 1344 O O . ARG A 1 176 ? 14.933 -2.029 17.410 1.00 94.69 176 ARG A O 1
ATOM 1351 N N . VAL A 1 177 ? 13.285 -1.754 15.920 1.00 96.81 177 VAL A N 1
ATOM 1352 C CA . VAL A 1 177 ? 12.894 -3.174 15.904 1.00 96.81 177 VAL A CA 1
ATOM 1353 C C . VAL A 1 177 ? 14.046 -4.072 15.456 1.00 96.81 177 VAL A C 1
ATOM 1355 O O . VAL A 1 177 ? 14.258 -5.130 16.048 1.00 96.81 177 VAL A O 1
ATOM 1358 N N . ALA A 1 178 ? 14.867 -3.599 14.519 1.00 95.94 178 ALA A N 1
ATOM 1359 C CA . ALA A 1 178 ? 16.039 -4.309 14.020 1.00 95.94 178 ALA A CA 1
ATOM 1360 C C . ALA A 1 178 ? 17.312 -4.093 14.858 1.00 95.94 178 ALA A C 1
ATOM 1362 O O . ALA A 1 178 ? 18.352 -4.665 14.537 1.00 95.94 178 ALA A O 1
ATOM 1363 N N . ASP A 1 179 ? 17.264 -3.269 15.909 1.00 94.12 179 ASP A N 1
ATOM 1364 C CA . ASP A 1 179 ? 18.424 -2.976 16.751 1.00 94.12 179 ASP A CA 1
ATOM 1365 C C . ASP A 1 179 ? 18.464 -3.882 17.994 1.00 94.12 179 ASP A C 1
ATOM 1367 O O . ASP A 1 179 ? 17.749 -3.613 18.963 1.00 94.12 179 ASP A O 1
ATOM 1371 N N . PRO A 1 180 ? 19.304 -4.932 18.030 1.00 93.12 180 PRO A N 1
ATOM 1372 C CA . PRO A 1 180 ? 19.324 -5.880 19.143 1.00 93.12 180 PRO A CA 1
ATOM 1373 C C . PRO A 1 180 ? 19.783 -5.258 20.471 1.00 93.12 180 PRO A C 1
ATOM 1375 O O . PRO A 1 180 ? 19.576 -5.866 21.517 1.00 93.12 180 PRO A O 1
ATOM 1378 N N . SER A 1 181 ? 20.406 -4.074 20.450 1.00 94.81 181 SER A N 1
ATOM 1379 C CA . SER A 1 181 ? 20.833 -3.366 21.663 1.00 94.81 181 SER A CA 1
ATOM 1380 C C . SER A 1 181 ? 19.710 -2.551 22.311 1.00 94.81 181 SER A C 1
ATOM 1382 O O . SER A 1 181 ? 19.824 -2.159 23.472 1.00 94.81 181 SER A O 1
ATOM 1384 N N . TYR A 1 182 ? 18.621 -2.306 21.579 1.00 93.81 182 TYR A N 1
ATOM 1385 C CA . TYR A 1 182 ? 17.475 -1.543 22.049 1.00 93.81 182 TYR A CA 1
ATOM 1386 C C . TYR A 1 182 ? 16.324 -2.472 22.441 1.00 93.81 182 TYR A C 1
ATOM 1388 O O . TYR A 1 182 ? 15.936 -3.353 21.671 1.00 93.81 182 TYR A O 1
ATOM 1396 N N . SER A 1 183 ? 15.737 -2.247 23.614 1.00 94.12 183 SER A N 1
ATOM 1397 C CA . SER A 1 183 ? 14.556 -2.962 24.103 1.00 94.12 183 SER A CA 1
ATOM 1398 C C . SER A 1 183 ? 13.650 -1.992 24.858 1.00 94.12 183 SER A C 1
ATOM 1400 O O . SER A 1 183 ? 14.097 -1.218 25.706 1.00 94.12 183 SER A O 1
ATOM 1402 N N . ASP A 1 184 ? 12.374 -2.023 24.493 1.00 96.50 184 ASP A N 1
ATOM 1403 C CA . ASP A 1 184 ? 11.254 -1.486 25.254 1.00 96.50 184 ASP A CA 1
ATOM 1404 C C . ASP A 1 184 ? 10.015 -2.340 24.938 1.00 96.50 184 ASP A C 1
ATOM 1406 O O . ASP A 1 184 ? 10.000 -3.092 23.960 1.00 96.50 184 ASP A O 1
ATOM 1410 N N . GLU A 1 185 ? 8.956 -2.219 25.738 1.00 96.00 185 GLU A N 1
ATOM 1411 C CA . GLU A 1 185 ? 7.744 -3.035 25.569 1.00 96.00 185 GLU A CA 1
ATOM 1412 C C . GLU A 1 185 ? 7.079 -2.897 24.190 1.00 96.00 185 GLU A C 1
ATOM 1414 O O . GLU A 1 185 ? 6.479 -3.854 23.694 1.00 96.00 185 GLU A O 1
ATOM 1419 N N . ASN A 1 186 ? 7.188 -1.734 23.541 1.00 95.00 186 ASN A N 1
ATOM 1420 C CA . ASN A 1 186 ? 6.612 -1.514 22.218 1.00 95.00 186 ASN A CA 1
ATOM 1421 C C . ASN A 1 186 ? 7.430 -2.218 21.135 1.00 95.00 186 ASN A C 1
ATOM 1423 O O . ASN A 1 186 ? 6.870 -2.917 20.291 1.00 95.00 186 ASN A O 1
ATOM 1427 N N . VAL A 1 187 ? 8.751 -2.045 21.162 1.00 97.25 187 VAL A N 1
ATOM 1428 C CA . VAL A 1 187 ? 9.682 -2.696 20.237 1.00 97.25 187 VAL A CA 1
ATOM 1429 C C . VAL A 1 187 ? 9.620 -4.211 20.399 1.00 97.25 187 VAL A C 1
ATOM 1431 O O . VAL A 1 187 ? 9.502 -4.936 19.409 1.00 97.25 187 VAL A O 1
ATOM 1434 N N . ASP A 1 188 ? 9.621 -4.698 21.635 1.00 97.81 188 ASP A N 1
ATOM 1435 C CA . ASP A 1 188 ? 9.562 -6.129 21.910 1.00 97.81 188 ASP A CA 1
ATOM 1436 C C . ASP A 1 188 ? 8.188 -6.715 21.563 1.00 97.81 188 ASP A C 1
ATOM 1438 O O . ASP A 1 188 ? 8.109 -7.854 21.104 1.00 97.81 188 ASP A O 1
ATOM 1442 N N . GLY A 1 189 ? 7.111 -5.933 21.680 1.00 97.94 189 GLY A N 1
ATOM 1443 C CA . GLY A 1 189 ? 5.787 -6.280 21.162 1.00 97.94 189 GLY A CA 1
ATOM 1444 C C . GLY A 1 189 ? 5.781 -6.560 19.662 1.00 97.94 189 GLY A C 1
ATOM 1445 O O . GLY A 1 189 ? 5.304 -7.615 19.230 1.00 97.94 189 GLY A O 1
ATOM 1446 N N . VAL A 1 190 ? 6.389 -5.676 18.868 1.00 98.31 190 VAL A N 1
ATOM 1447 C CA . VAL A 1 190 ? 6.521 -5.881 17.418 1.00 98.31 190 VAL A CA 1
ATOM 1448 C C . VAL A 1 190 ? 7.411 -7.086 17.105 1.00 98.31 190 VAL A C 1
ATOM 1450 O O . VAL A 1 190 ? 7.052 -7.904 16.258 1.00 98.31 190 VAL A O 1
ATOM 1453 N N . ARG A 1 191 ? 8.527 -7.271 17.823 1.00 98.38 191 ARG A N 1
ATOM 1454 C CA . ARG A 1 191 ? 9.392 -8.456 17.662 1.00 98.38 191 ARG A CA 1
ATOM 1455 C C . ARG A 1 191 ? 8.665 -9.761 17.965 1.00 98.38 191 ARG A C 1
ATOM 1457 O O . ARG A 1 191 ? 8.868 -10.743 17.254 1.00 98.38 191 ARG A O 1
ATOM 1464 N N . ARG A 1 192 ? 7.797 -9.787 18.984 1.00 98.19 192 ARG A N 1
ATOM 1465 C CA . ARG A 1 192 ? 6.947 -10.952 19.290 1.00 98.19 192 ARG A CA 1
ATOM 1466 C C . ARG A 1 192 ? 6.019 -11.283 18.124 1.00 98.19 192 ARG A C 1
ATOM 1468 O O . ARG A 1 192 ? 5.895 -12.456 17.780 1.00 98.19 192 ARG A O 1
ATOM 1475 N N . LEU A 1 193 ? 5.407 -10.273 17.501 1.00 98.00 193 LEU A N 1
ATOM 1476 C CA . LEU A 1 193 ? 4.586 -10.469 16.304 1.00 98.00 193 LEU A CA 1
ATOM 1477 C C . LEU A 1 193 ? 5.425 -10.972 15.119 1.00 98.00 193 LEU A C 1
ATOM 1479 O O . LEU A 1 193 ? 5.076 -11.991 14.527 1.00 98.00 193 LEU A O 1
ATOM 1483 N N . LEU A 1 194 ? 6.569 -10.346 14.831 1.00 97.06 194 LEU A N 1
ATOM 1484 C CA . LEU A 1 194 ? 7.487 -10.797 13.776 1.00 97.06 194 LEU A CA 1
ATOM 1485 C C . LEU A 1 194 ? 7.960 -12.237 13.970 1.00 97.06 194 LEU A C 1
ATOM 1487 O O . LEU A 1 194 ? 8.033 -12.986 13.006 1.00 97.06 194 LEU A O 1
ATOM 1491 N N . ALA A 1 195 ? 8.234 -12.657 15.203 1.00 97.06 195 ALA A N 1
ATOM 1492 C CA . ALA A 1 195 ? 8.632 -14.030 15.504 1.00 97.06 195 ALA A CA 1
ATOM 1493 C C . ALA A 1 195 ? 7.479 -15.050 15.379 1.00 97.06 195 ALA A C 1
ATOM 1495 O O . ALA A 1 195 ? 7.735 -16.256 15.270 1.00 97.06 195 ALA A O 1
ATOM 1496 N N . ALA A 1 196 ? 6.224 -14.592 15.427 1.00 96.69 196 ALA A N 1
ATOM 1497 C CA . ALA A 1 196 ? 5.033 -15.429 15.300 1.00 96.69 196 ALA A CA 1
ATOM 1498 C C . ALA A 1 196 ? 4.606 -15.628 13.836 1.00 96.69 196 ALA A C 1
ATOM 1500 O O . ALA A 1 196 ? 4.240 -16.742 13.466 1.00 96.69 196 ALA A O 1
ATOM 1501 N N . LEU A 1 197 ? 4.703 -14.585 13.004 1.00 95.44 197 LEU A N 1
ATOM 1502 C CA . LEU A 1 197 ? 4.221 -14.587 11.614 1.00 95.44 197 LEU A CA 1
ATOM 1503 C C . LEU A 1 197 ? 4.784 -15.717 10.724 1.00 95.44 197 LEU A C 1
ATOM 1505 O O . LEU A 1 197 ? 3.987 -16.345 10.033 1.00 95.44 197 LEU A O 1
ATOM 1509 N N . PRO A 1 198 ? 6.083 -16.082 10.765 1.00 92.44 198 PRO A N 1
ATOM 1510 C CA . PRO A 1 198 ? 6.623 -17.164 9.933 1.00 92.44 198 PRO A CA 1
ATOM 1511 C C . PRO A 1 198 ? 6.029 -18.545 10.243 1.00 92.44 198 PRO A C 1
ATOM 1513 O O . PRO A 1 198 ? 6.205 -19.484 9.473 1.00 92.44 198 PRO A O 1
ATOM 1516 N N . LYS A 1 199 ? 5.375 -18.695 11.402 1.00 91.62 199 LYS A N 1
ATOM 1517 C CA . LYS A 1 199 ? 4.756 -19.943 11.872 1.00 91.62 199 LYS A CA 1
ATOM 1518 C C . LYS A 1 199 ? 3.242 -19.955 11.639 1.00 91.62 199 LYS A C 1
ATOM 1520 O O . LYS A 1 199 ? 2.574 -20.909 12.039 1.00 91.62 199 LYS A O 1
ATOM 1525 N N . ASP A 1 200 ? 2.694 -18.891 11.055 1.00 91.62 200 ASP A N 1
ATOM 1526 C CA . ASP A 1 200 ? 1.262 -18.682 10.893 1.00 91.62 200 ASP A CA 1
ATOM 1527 C C . ASP A 1 200 ? 0.840 -18.874 9.435 1.00 91.62 200 ASP A C 1
ATOM 1529 O O . ASP A 1 200 ? 0.936 -17.972 8.613 1.00 91.62 200 ASP A O 1
ATOM 1533 N N . ASN A 1 201 ? 0.310 -20.055 9.119 1.00 89.69 201 ASN A N 1
ATOM 1534 C CA . ASN A 1 201 ? -0.162 -20.365 7.765 1.00 89.69 201 ASN A CA 1
ATOM 1535 C C . ASN A 1 201 ? -1.481 -19.652 7.398 1.00 89.69 201 ASN A C 1
ATOM 1537 O O . ASN A 1 201 ? -1.950 -19.786 6.267 1.00 89.69 201 ASN A O 1
ATOM 1541 N N . GLY A 1 202 ? -2.106 -18.939 8.345 1.00 92.38 202 GLY A N 1
ATOM 1542 C CA . GLY A 1 202 ? -3.356 -18.207 8.135 1.00 92.38 202 GLY A CA 1
ATOM 1543 C C . GLY A 1 202 ? -3.169 -16.820 7.518 1.00 92.38 202 GLY A C 1
ATOM 1544 O O . GLY A 1 202 ? -4.157 -16.169 7.188 1.00 92.38 202 GLY A O 1
ATOM 1545 N N . VAL A 1 203 ? -1.928 -16.348 7.372 1.00 94.50 203 VAL A N 1
ATOM 1546 C CA . VAL A 1 203 ? -1.621 -15.047 6.770 1.00 94.50 203 VAL A CA 1
ATOM 1547 C C . VAL A 1 203 ? -0.351 -15.106 5.933 1.00 94.50 203 VAL A C 1
ATOM 1549 O O . VAL A 1 203 ? 0.566 -15.872 6.207 1.00 94.50 203 VAL A O 1
ATOM 1552 N N . GLU A 1 204 ? -0.272 -14.234 4.940 1.00 95.31 204 GLU A N 1
ATOM 1553 C CA . GLU A 1 204 ? 0.991 -13.852 4.313 1.00 95.31 204 GLU A CA 1
ATOM 1554 C C . GLU A 1 204 ? 1.225 -12.368 4.569 1.00 95.31 204 GLU A C 1
ATOM 1556 O O . GLU A 1 204 ? 0.285 -11.583 4.479 1.00 95.31 204 GLU A O 1
ATOM 1561 N N . ALA A 1 205 ? 2.454 -11.975 4.894 1.00 95.94 205 ALA A N 1
ATOM 1562 C CA . ALA A 1 205 ? 2.753 -10.624 5.354 1.00 95.94 205 ALA A CA 1
ATOM 1563 C C . ALA A 1 205 ? 3.930 -10.002 4.603 1.00 95.94 205 ALA A C 1
ATOM 1565 O O . ALA A 1 205 ? 4.829 -10.703 4.136 1.00 95.94 205 ALA A O 1
ATOM 1566 N N . ILE A 1 206 ? 3.938 -8.674 4.539 1.00 96.56 206 ILE A N 1
ATOM 1567 C CA . ILE A 1 206 ? 5.095 -7.881 4.135 1.00 96.56 206 ILE A CA 1
ATOM 1568 C C . ILE A 1 206 ? 5.204 -6.619 4.986 1.00 96.56 206 ILE A C 1
ATOM 1570 O O . ILE A 1 206 ? 4.186 -6.059 5.388 1.00 96.56 206 ILE A O 1
ATOM 1574 N N . THR A 1 207 ? 6.431 -6.165 5.235 1.00 97.62 207 THR A N 1
ATOM 1575 C CA . THR A 1 207 ? 6.708 -4.847 5.814 1.00 97.62 207 THR A CA 1
ATOM 1576 C C . THR A 1 207 ? 6.992 -3.847 4.709 1.00 97.62 207 THR A C 1
ATOM 1578 O O . THR A 1 207 ? 7.852 -4.099 3.869 1.00 97.62 207 THR A O 1
ATOM 1581 N N . MET A 1 208 ? 6.334 -2.694 4.761 1.00 96.62 208 MET A N 1
ATOM 1582 C CA . MET A 1 208 ? 6.678 -1.533 3.947 1.00 96.62 208 MET A CA 1
ATOM 1583 C C . MET A 1 208 ? 7.291 -0.464 4.849 1.00 96.62 208 MET A C 1
ATOM 1585 O O . MET A 1 208 ? 6.597 0.097 5.696 1.00 96.62 208 MET A O 1
ATOM 1589 N N . GLY A 1 209 ? 8.590 -0.203 4.685 1.00 96.06 209 GLY A N 1
ATOM 1590 C CA . GLY A 1 209 ? 9.269 0.919 5.331 1.00 96.06 209 GLY A CA 1
ATOM 1591 C C . GLY A 1 209 ? 8.873 2.230 4.660 1.00 96.06 209 GLY A C 1
ATOM 1592 O O . GLY A 1 209 ? 9.016 2.375 3.446 1.00 96.06 209 GLY A O 1
ATOM 1593 N N . THR A 1 210 ? 8.365 3.181 5.436 1.00 96.25 210 THR A N 1
ATOM 1594 C CA . THR A 1 210 ? 7.869 4.468 4.938 1.00 96.25 210 THR A CA 1
ATOM 1595 C C . THR A 1 210 ? 8.596 5.626 5.594 1.00 96.25 210 THR A C 1
ATOM 1597 O O . THR A 1 210 ? 8.879 5.598 6.793 1.00 96.25 210 THR A O 1
ATOM 1600 N N . VAL A 1 211 ? 8.833 6.677 4.818 1.00 94.69 211 VAL A N 1
ATOM 1601 C CA . VAL A 1 211 ? 9.307 7.972 5.317 1.00 94.69 211 VAL A CA 1
ATOM 1602 C C . VAL A 1 211 ? 8.317 9.057 4.933 1.00 94.69 211 VAL A C 1
ATOM 1604 O O . VAL A 1 211 ? 7.627 8.922 3.933 1.00 94.69 211 VAL A O 1
ATOM 1607 N N . GLY A 1 212 ? 8.243 10.135 5.704 1.00 93.81 212 GLY A N 1
ATOM 1608 C CA . GLY A 1 212 ? 7.335 11.240 5.402 1.00 93.81 212 GLY A CA 1
ATOM 1609 C C . GLY A 1 212 ? 7.346 12.315 6.475 1.00 93.81 212 GLY A C 1
ATOM 1610 O O . GLY A 1 212 ? 8.247 12.356 7.320 1.00 93.81 212 GLY A O 1
ATOM 1611 N N . GLU A 1 213 ? 6.294 13.132 6.507 1.00 92.38 213 GLU A N 1
ATOM 1612 C CA . GLU A 1 213 ? 6.081 14.162 7.543 1.00 92.38 213 GLU A CA 1
ATOM 1613 C C . GLU A 1 213 ? 6.000 13.584 8.974 1.00 92.38 213 GLU A C 1
ATOM 1615 O O . GLU A 1 213 ? 6.123 14.309 9.960 1.00 92.38 213 GLU A O 1
ATOM 1620 N N . LYS A 1 214 ? 5.827 12.260 9.099 1.00 92.62 214 LYS A N 1
ATOM 1621 C CA . LYS A 1 214 ? 5.802 11.510 10.367 1.00 92.62 214 LYS A CA 1
ATOM 1622 C C . LYS A 1 214 ? 7.119 10.774 10.680 1.00 92.62 214 LYS A C 1
ATOM 1624 O O . LYS A 1 214 ? 7.164 9.984 11.619 1.00 92.62 214 LYS A O 1
ATOM 1629 N N . GLY A 1 215 ? 8.196 11.043 9.937 1.00 92.31 215 GLY A N 1
ATOM 1630 C CA . GLY A 1 215 ? 9.511 10.423 10.141 1.00 92.31 215 GLY A CA 1
ATOM 1631 C C . GLY A 1 215 ? 9.646 9.050 9.479 1.00 92.31 215 GLY A C 1
ATOM 1632 O O . GLY A 1 215 ? 8.894 8.734 8.561 1.00 92.31 215 GLY A O 1
ATOM 1633 N N . TYR A 1 216 ? 10.632 8.257 9.917 1.00 93.62 216 TYR A N 1
ATOM 1634 C CA . TYR A 1 216 ? 10.857 6.894 9.420 1.00 93.62 216 TYR A CA 1
ATOM 1635 C C . TYR A 1 216 ? 10.124 5.865 10.286 1.00 93.62 216 TYR A C 1
ATOM 1637 O O . TYR A 1 216 ? 10.470 5.632 11.449 1.00 93.62 216 TYR A O 1
ATOM 1645 N N . ASP A 1 217 ? 9.137 5.205 9.698 1.00 95.56 217 ASP A N 1
ATOM 1646 C CA . ASP A 1 217 ? 8.455 4.064 10.299 1.00 95.56 217 ASP A CA 1
ATOM 1647 C C . ASP A 1 217 ? 8.030 3.083 9.192 1.00 95.56 217 ASP A C 1
ATOM 1649 O O . ASP A 1 217 ? 8.755 2.894 8.216 1.00 95.56 217 ASP A O 1
ATOM 1653 N N . GLY A 1 218 ? 6.906 2.396 9.352 1.00 96.88 218 GLY A N 1
ATOM 1654 C CA . GLY A 1 218 ? 6.372 1.485 8.357 1.00 96.88 218 GLY A CA 1
ATOM 1655 C C . GLY A 1 218 ? 5.184 0.706 8.890 1.00 96.88 218 GLY A C 1
ATOM 1656 O O . GLY A 1 218 ? 4.875 0.761 10.083 1.00 96.88 218 GLY A O 1
ATOM 1657 N N . PHE A 1 219 ? 4.559 -0.059 8.004 1.00 98.25 219 PHE A N 1
ATOM 1658 C CA . PHE A 1 219 ? 3.406 -0.896 8.317 1.00 98.25 219 PHE A CA 1
ATOM 1659 C C . PHE A 1 219 ? 3.622 -2.334 7.845 1.00 98.25 219 PHE A C 1
ATOM 1661 O O . PHE A 1 219 ? 4.334 -2.584 6.868 1.00 98.25 219 PHE A O 1
ATOM 1668 N N . PHE A 1 220 ? 2.975 -3.287 8.517 1.00 98.31 220 PHE A N 1
ATOM 1669 C CA . PHE A 1 220 ? 2.728 -4.597 7.925 1.00 98.31 220 PHE A CA 1
ATOM 1670 C C . PHE A 1 220 ? 1.457 -4.538 7.090 1.00 98.31 220 PHE A C 1
ATOM 1672 O O . PHE A 1 220 ? 0.433 -4.045 7.561 1.00 98.31 220 PHE A O 1
ATOM 1679 N N . LEU A 1 221 ? 1.506 -5.107 5.889 1.00 97.94 221 LEU A N 1
ATOM 1680 C CA . LEU A 1 221 ? 0.325 -5.514 5.140 1.00 97.94 221 LEU A CA 1
ATOM 1681 C C . LEU A 1 221 ? 0.248 -7.032 5.181 1.00 97.94 221 LEU A C 1
ATOM 1683 O O . LEU A 1 221 ? 1.164 -7.716 4.722 1.00 97.94 221 LEU A O 1
ATOM 1687 N N . LEU A 1 222 ? -0.841 -7.549 5.738 1.00 97.94 222 LEU A N 1
ATOM 1688 C CA . LEU A 1 222 ? -1.100 -8.974 5.839 1.00 97.94 222 LEU A CA 1
ATOM 1689 C C . LEU A 1 222 ? -2.347 -9.335 5.041 1.00 97.94 222 LEU A C 1
ATOM 1691 O O . LEU A 1 222 ? -3.390 -8.698 5.170 1.00 97.94 222 LEU A O 1
ATOM 1695 N N . TRP A 1 223 ? -2.239 -10.387 4.242 1.00 96.56 223 TRP A N 1
ATOM 1696 C CA . TRP A 1 223 ? -3.337 -10.966 3.485 1.00 96.56 223 TRP A CA 1
ATOM 1697 C C . TRP A 1 223 ? -3.798 -12.253 4.169 1.00 96.56 223 TRP A C 1
ATOM 1699 O O . TRP A 1 223 ? -3.004 -13.177 4.360 1.00 96.56 223 TRP A O 1
ATOM 1709 N N . SER A 1 224 ? -5.070 -12.302 4.560 1.00 94.25 224 SER A N 1
ATOM 1710 C CA . SER A 1 224 ? -5.667 -13.460 5.234 1.00 94.25 224 SER A CA 1
ATOM 1711 C C . SER A 1 224 ? -5.841 -14.618 4.249 1.00 94.25 224 SER A C 1
ATOM 1713 O O . SER A 1 224 ? -6.518 -14.473 3.229 1.00 94.25 224 SER A O 1
ATOM 1715 N N . THR A 1 225 ? -5.240 -15.773 4.527 1.00 88.44 225 THR A N 1
ATOM 1716 C CA . THR A 1 225 ? -5.327 -16.953 3.657 1.00 88.44 225 THR A CA 1
ATOM 1717 C C . THR A 1 225 ? -6.553 -17.801 4.014 1.00 88.44 225 THR A C 1
ATOM 1719 O O . THR A 1 225 ? -7.097 -17.748 5.118 1.00 88.44 225 THR A O 1
ATOM 1722 N N . SER A 1 226 ? -7.024 -18.624 3.078 1.00 68.31 226 SER A N 1
ATOM 1723 C CA . SER A 1 226 ? -8.093 -19.592 3.340 1.00 68.31 226 SER A CA 1
ATOM 1724 C C . SER A 1 226 ? -7.552 -20.843 4.041 1.00 68.31 226 SER A C 1
ATOM 1726 O O . SER A 1 226 ? -7.471 -21.899 3.426 1.00 68.31 226 SER A O 1
ATOM 1728 N N . PHE A 1 227 ? -7.202 -20.728 5.326 1.00 50.19 227 PHE A N 1
ATOM 1729 C CA . PHE A 1 227 ? -6.998 -21.861 6.239 1.00 50.19 227 PHE A CA 1
ATOM 1730 C C . PHE A 1 227 ? -7.357 -21.477 7.684 1.00 50.19 227 PHE A C 1
ATOM 1732 O O . PHE A 1 227 ? -6.800 -20.520 8.222 1.00 50.19 227 PHE A O 1
ATOM 1739 N N . PRO A 1 228 ? -8.235 -22.228 8.374 1.00 40.06 228 PRO A N 1
ATOM 1740 C CA . PRO A 1 228 ? -8.423 -22.046 9.800 1.00 40.06 228 PRO A CA 1
ATOM 1741 C C . PRO A 1 228 ? -7.304 -22.790 10.533 1.00 40.06 228 PRO A C 1
ATOM 1743 O O . PRO A 1 228 ? -7.282 -24.018 10.561 1.00 40.06 228 PRO A O 1
ATOM 1746 N N . ALA A 1 229 ? -6.383 -22.068 11.164 1.00 36.22 229 ALA A N 1
ATOM 1747 C CA . ALA A 1 229 ? -5.524 -22.662 12.181 1.00 36.22 229 ALA A CA 1
ATOM 1748 C C . ALA A 1 229 ? -5.992 -22.196 13.562 1.00 36.22 229 ALA A C 1
ATOM 1750 O O . ALA A 1 229 ? -5.838 -21.026 13.920 1.00 36.22 229 ALA A O 1
ATOM 1751 N N . LEU A 1 230 ? -6.556 -23.135 14.336 1.00 38.97 230 LEU A N 1
ATOM 1752 C CA . LEU A 1 230 ? -6.653 -23.028 15.790 1.00 38.97 230 LEU A CA 1
ATOM 1753 C C . LEU A 1 230 ? -5.241 -22.796 16.338 1.00 38.97 230 LEU A C 1
ATOM 1755 O O . LEU A 1 230 ? -4.462 -23.736 16.482 1.00 38.97 230 LEU A O 1
ATOM 1759 N N . PHE A 1 231 ? -4.922 -21.553 16.676 1.00 40.94 231 PHE A N 1
ATOM 1760 C CA . PHE A 1 231 ? -3.817 -21.260 17.573 1.00 40.94 231 PHE A CA 1
ATOM 1761 C C . PHE A 1 231 ? -4.397 -21.093 18.976 1.00 40.94 231 PHE A C 1
ATOM 1763 O O . PHE A 1 231 ? -5.165 -20.169 19.240 1.00 40.94 231 PHE A O 1
ATOM 1770 N N . ARG A 1 232 ? -4.055 -22.013 19.885 1.00 37.72 232 ARG A N 1
ATOM 1771 C CA . ARG A 1 232 ? -4.229 -21.783 21.322 1.00 37.72 232 ARG A CA 1
ATOM 1772 C C . ARG A 1 232 ? -3.151 -20.796 21.757 1.00 37.72 232 ARG A C 1
ATOM 1774 O O . ARG A 1 232 ? -1.963 -21.088 21.638 1.00 37.72 232 ARG A O 1
ATOM 1781 N N . VAL A 1 233 ? -3.579 -19.638 22.249 1.00 38.41 233 VAL A N 1
ATOM 1782 C CA . VAL A 1 233 ? -2.714 -18.669 22.927 1.00 38.41 233 VAL A CA 1
ATOM 1783 C C . VAL A 1 233 ? -2.081 -19.362 24.137 1.00 38.41 233 VAL A C 1
ATOM 1785 O O . VAL A 1 233 ? -2.794 -19.916 24.971 1.00 38.41 233 VAL A O 1
ATOM 1788 N N . MET A 1 234 ? -0.750 -19.350 24.235 1.00 31.69 234 MET A N 1
ATOM 1789 C CA . MET A 1 234 ? -0.081 -19.613 25.509 1.00 31.69 234 MET A CA 1
ATOM 1790 C C . MET A 1 234 ? -0.211 -18.352 26.364 1.00 31.69 234 MET A C 1
ATOM 1792 O O . MET A 1 234 ? 0.191 -17.273 25.930 1.00 31.69 234 MET A O 1
ATOM 1796 N N . GLU A 1 235 ? -0.815 -18.488 27.545 1.00 32.00 235 GLU A N 1
ATOM 1797 C CA . GLU A 1 235 ? -1.058 -17.391 28.484 1.00 32.00 235 GLU A CA 1
ATOM 1798 C C . GLU A 1 235 ? 0.254 -16.679 28.858 1.00 32.00 235 GLU A C 1
ATOM 1800 O O . GLU A 1 235 ? 1.091 -17.198 29.597 1.00 32.00 235 GLU A O 1
ATOM 1805 N N . GLY A 1 236 ? 0.426 -15.463 28.336 1.00 32.28 236 GLY A N 1
ATOM 1806 C CA . GLY A 1 236 ? 1.401 -14.486 28.810 1.00 32.28 236 GLY A CA 1
ATOM 1807 C C . GLY A 1 236 ? 0.768 -13.600 29.882 1.00 32.28 236 GLY A C 1
ATOM 1808 O O . GLY A 1 236 ? -0.385 -13.197 29.759 1.00 32.28 236 GLY A O 1
ATOM 1809 N N . LYS A 1 237 ? 1.521 -13.336 30.955 1.00 32.41 237 LYS A N 1
ATOM 1810 C CA . LYS A 1 237 ? 1.113 -12.598 32.164 1.00 32.41 237 LYS A CA 1
ATOM 1811 C C . LYS A 1 237 ? 0.311 -11.319 31.870 1.00 32.41 237 LYS A C 1
ATOM 1813 O O . LYS A 1 237 ? 0.641 -10.567 30.960 1.00 32.41 237 LYS A O 1
ATOM 1818 N N . LYS A 1 238 ? -0.689 -11.057 32.726 1.00 29.95 238 LYS A N 1
ATOM 1819 C CA . LYS A 1 238 ? -1.507 -9.833 32.753 1.00 29.95 238 LYS A CA 1
ATOM 1820 C C . LYS A 1 238 ? -0.630 -8.580 32.625 1.00 29.95 238 LYS A C 1
ATOM 1822 O O . LYS A 1 238 ? 0.188 -8.312 33.503 1.00 29.95 238 LYS A O 1
ATOM 1827 N N . SER A 1 239 ? -0.847 -7.829 31.548 1.00 33.19 239 SER A N 1
ATOM 1828 C CA . SER A 1 239 ? -0.322 -6.478 31.355 1.00 33.19 239 SER A CA 1
ATOM 1829 C C . SER A 1 239 ? -0.918 -5.549 32.415 1.00 33.19 239 SER A C 1
ATOM 1831 O O . SER A 1 239 ? -2.135 -5.485 32.592 1.00 33.19 239 SER A O 1
ATOM 1833 N N . THR A 1 240 ? -0.060 -4.871 33.171 1.00 28.09 240 THR A N 1
ATOM 1834 C CA . THR A 1 240 ? -0.453 -3.803 34.092 1.00 28.09 240 THR A CA 1
ATOM 1835 C C . THR A 1 240 ? -0.621 -2.501 33.319 1.00 28.09 240 THR A C 1
ATOM 1837 O O . THR A 1 240 ? 0.281 -2.118 32.576 1.00 28.09 240 THR A O 1
ATOM 1840 N N . ASN A 1 241 ? -1.743 -1.807 33.542 1.00 30.09 241 ASN A N 1
ATOM 1841 C CA . ASN A 1 241 ? -2.031 -0.469 33.019 1.00 30.09 241 ASN A CA 1
ATOM 1842 C C . ASN A 1 241 ? -0.816 0.461 33.154 1.00 30.09 241 ASN A C 1
ATOM 1844 O O . ASN A 1 241 ? -0.441 0.837 34.266 1.00 30.09 241 ASN A O 1
ATOM 1848 N N . LEU A 1 242 ? -0.233 0.857 32.023 1.00 29.56 242 LEU A N 1
ATOM 1849 C CA . LEU A 1 242 ? 0.819 1.867 31.960 1.00 29.56 242 LEU A CA 1
ATOM 1850 C C . LEU A 1 242 ? 0.264 3.132 31.294 1.00 29.56 242 LEU A C 1
ATOM 1852 O O . LEU A 1 242 ? -0.393 3.045 30.253 1.00 29.56 242 LEU A O 1
ATOM 1856 N N . PRO A 1 243 ? 0.498 4.319 31.877 1.00 25.16 243 PRO A N 1
ATOM 1857 C CA . PRO A 1 243 ? 0.085 5.569 31.268 1.00 25.16 243 PRO A CA 1
ATOM 1858 C C . PRO A 1 243 ? 0.862 5.786 29.966 1.00 25.16 243 PRO A C 1
ATOM 1860 O O . PRO A 1 243 ? 2.091 5.741 29.943 1.00 25.16 243 PRO A O 1
ATOM 1863 N N . LEU A 1 244 ? 0.129 6.058 28.883 1.00 35.25 244 LEU A N 1
ATOM 1864 C CA . LEU A 1 244 ? 0.682 6.657 27.669 1.00 35.25 244 LEU A CA 1
ATOM 1865 C C . LEU A 1 244 ? 1.451 7.920 28.076 1.00 35.25 244 LEU A C 1
ATOM 1867 O O . LEU A 1 244 ? 0.864 8.840 28.649 1.00 35.25 244 LEU A O 1
ATOM 1871 N N . GLY A 1 245 ? 2.764 7.912 27.834 1.00 29.53 245 GLY A N 1
ATOM 1872 C CA . GLY A 1 245 ? 3.670 9.001 28.179 1.00 29.53 245 GLY A CA 1
ATOM 1873 C C . GLY A 1 245 ? 3.165 10.345 27.658 1.00 29.53 245 GLY A C 1
ATOM 1874 O O . GLY A 1 245 ? 2.641 10.450 26.550 1.00 29.53 245 GLY A O 1
ATOM 1875 N N . SER A 1 246 ? 3.302 11.364 28.500 1.00 27.31 246 SER A N 1
ATOM 1876 C CA . SER A 1 246 ? 2.909 12.739 28.227 1.00 27.31 246 SER A CA 1
ATOM 1877 C C . SER A 1 246 ? 3.651 13.323 27.023 1.00 27.31 246 SER A C 1
ATOM 1879 O O . SER A 1 246 ? 4.843 13.089 26.814 1.00 27.31 246 SER A O 1
ATOM 1881 N N . SER A 1 247 ? 2.919 14.122 26.245 1.00 35.00 247 SER A N 1
ATOM 1882 C CA . SER A 1 247 ? 3.425 14.889 25.114 1.00 35.00 247 SER A CA 1
ATOM 1883 C C . SER A 1 247 ? 4.597 15.779 25.533 1.00 35.00 247 SER A C 1
ATOM 1885 O O . SER A 1 247 ? 4.431 16.710 26.328 1.00 35.00 247 SER A O 1
ATOM 1887 N N . LYS A 1 248 ? 5.770 15.544 24.948 1.00 27.89 248 LYS A N 1
ATOM 1888 C CA . LYS A 1 248 ? 6.771 16.595 24.761 1.00 27.89 248 LYS A CA 1
ATOM 1889 C C . LYS A 1 248 ? 6.692 17.075 23.314 1.00 27.89 248 LYS A C 1
ATOM 1891 O O . LYS A 1 248 ? 6.469 16.273 22.414 1.00 27.89 248 LYS A O 1
ATOM 1896 N N . ALA A 1 249 ? 6.813 18.395 23.169 1.00 29.98 249 ALA A N 1
ATOM 1897 C CA . ALA A 1 249 ? 6.838 19.187 21.940 1.00 29.98 249 ALA A CA 1
ATOM 1898 C C . ALA A 1 249 ? 7.512 18.482 20.756 1.00 29.98 249 ALA A C 1
ATOM 1900 O O . ALA A 1 249 ? 8.468 17.753 21.009 1.00 29.98 249 ALA A O 1
ATOM 1901 N N . MET A 1 250 ? 7.025 18.752 19.525 1.00 34.94 250 MET A N 1
ATOM 1902 C CA . MET A 1 250 ? 7.576 18.334 18.216 1.00 34.94 250 MET A CA 1
ATOM 1903 C C . MET A 1 250 ? 8.859 17.524 18.384 1.00 34.94 250 MET A C 1
ATOM 1905 O O . MET A 1 250 ? 9.956 18.085 18.447 1.00 34.94 250 MET A O 1
ATOM 1909 N N . ALA A 1 251 ? 8.697 16.215 18.600 1.00 39.09 251 ALA A N 1
ATOM 1910 C CA . ALA A 1 251 ? 9.827 15.345 18.841 1.00 39.09 251 ALA A CA 1
ATOM 1911 C C . ALA A 1 251 ? 10.750 15.485 17.633 1.00 39.09 251 ALA A C 1
ATOM 1913 O O . ALA A 1 251 ? 10.341 15.237 16.502 1.00 39.09 251 ALA A O 1
ATOM 1914 N N . THR A 1 252 ? 11.986 15.918 17.864 1.00 44.88 252 THR A N 1
ATOM 1915 C CA . THR A 1 252 ? 13.038 15.792 16.864 1.00 44.88 252 THR A CA 1
ATOM 1916 C C . THR A 1 252 ? 13.131 14.305 16.543 1.00 44.88 252 THR A C 1
ATOM 1918 O O . THR A 1 252 ? 13.598 13.527 17.382 1.00 44.88 252 THR A O 1
ATOM 1921 N N . PHE A 1 253 ? 12.606 13.891 15.390 1.00 51.84 253 PHE A N 1
ATOM 1922 C CA . PHE A 1 253 ? 12.752 12.520 14.927 1.00 51.84 253 PHE A CA 1
ATOM 1923 C C . PHE A 1 253 ? 14.251 12.199 14.891 1.00 51.84 253 PHE A C 1
ATOM 1925 O O . PHE A 1 253 ? 15.026 13.012 14.375 1.00 51.84 253 PHE A O 1
ATOM 1932 N N . PRO A 1 254 ? 14.698 11.078 15.484 1.00 57.84 254 PRO A N 1
ATOM 1933 C CA . PRO A 1 254 ? 16.099 10.700 15.389 1.00 57.84 254 PRO A CA 1
ATOM 1934 C C . PRO A 1 254 ? 16.463 10.587 13.907 1.00 57.84 254 PRO A C 1
ATOM 1936 O O . PRO A 1 254 ? 15.720 9.993 13.129 1.00 57.84 254 PRO A O 1
ATOM 1939 N N . ALA A 1 255 ? 17.585 11.187 13.510 1.00 63.59 255 ALA A N 1
ATOM 1940 C CA . ALA A 1 255 ? 18.052 11.089 12.136 1.00 63.59 255 ALA A CA 1
ATOM 1941 C C . ALA A 1 255 ? 18.349 9.617 11.818 1.00 63.59 255 ALA A C 1
ATOM 1943 O O . ALA A 1 255 ? 19.219 9.013 12.443 1.00 63.59 255 ALA A O 1
ATOM 1944 N N . THR A 1 256 ? 17.611 9.039 10.873 1.00 71.31 256 THR A N 1
ATOM 1945 C CA . THR A 1 256 ? 17.858 7.683 10.368 1.00 71.31 256 THR A CA 1
ATOM 1946 C C . THR A 1 256 ? 18.637 7.770 9.071 1.00 71.31 256 THR A C 1
ATOM 1948 O O . THR A 1 256 ? 18.360 8.631 8.234 1.00 71.31 256 THR A O 1
ATOM 1951 N N . THR A 1 257 ? 19.595 6.875 8.896 1.00 79.62 257 THR A N 1
ATOM 1952 C CA . THR A 1 257 ? 20.457 6.816 7.717 1.00 79.62 257 THR A CA 1
ATOM 1953 C C . THR A 1 257 ? 20.020 5.708 6.766 1.00 79.62 257 THR A C 1
ATOM 1955 O O . THR A 1 257 ? 19.272 4.806 7.137 1.00 79.62 257 THR A O 1
ATOM 1958 N N . TYR A 1 258 ? 20.574 5.711 5.553 1.00 81.62 258 TYR A N 1
ATOM 19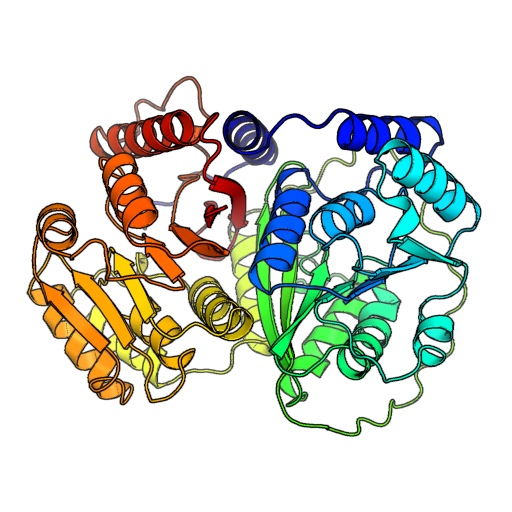59 C CA . TYR A 1 258 ? 20.455 4.582 4.629 1.00 81.62 258 TYR A CA 1
ATOM 1960 C C . TYR A 1 258 ? 20.830 3.237 5.282 1.00 81.62 258 TYR A C 1
ATOM 1962 O O . TYR A 1 258 ? 20.172 2.226 5.054 1.00 81.62 258 TYR A O 1
ATOM 1970 N N . THR A 1 259 ? 21.849 3.226 6.148 1.00 84.44 259 THR A N 1
ATOM 1971 C CA . THR A 1 259 ? 22.263 2.028 6.891 1.00 84.44 259 THR A CA 1
ATOM 1972 C C . THR A 1 259 ? 21.171 1.540 7.842 1.00 84.44 259 THR A C 1
ATOM 1974 O O . THR A 1 259 ? 20.971 0.334 7.979 1.00 84.44 259 THR A O 1
ATOM 1977 N N . ASP A 1 260 ? 20.434 2.454 8.478 1.00 86.81 260 ASP A N 1
ATOM 1978 C CA . ASP A 1 260 ? 19.311 2.095 9.347 1.00 86.81 260 ASP A CA 1
ATOM 1979 C C . ASP A 1 260 ? 18.159 1.485 8.553 1.00 86.81 260 ASP A C 1
ATOM 1981 O O . ASP A 1 260 ? 17.571 0.497 8.999 1.00 86.81 260 ASP A O 1
ATOM 1985 N N . TRP A 1 261 ? 17.871 2.025 7.367 1.00 90.50 261 TRP A N 1
ATOM 1986 C CA . TRP A 1 261 ? 16.834 1.499 6.478 1.00 90.50 261 TRP A CA 1
ATOM 1987 C C . TRP A 1 261 ? 17.197 0.115 5.964 1.00 90.50 261 TRP A C 1
ATOM 1989 O O . TRP A 1 261 ? 16.409 -0.810 6.126 1.00 90.50 261 TRP A O 1
ATOM 1999 N N . ALA A 1 262 ? 18.415 -0.064 5.447 1.00 89.69 262 ALA A N 1
ATOM 2000 C CA . ALA A 1 262 ? 18.892 -1.355 4.960 1.00 89.69 262 ALA A CA 1
ATOM 2001 C C . ALA A 1 262 ? 18.900 -2.421 6.069 1.00 89.69 262 ALA A C 1
ATOM 2003 O O . ALA A 1 262 ? 18.395 -3.526 5.870 1.00 89.69 262 ALA A O 1
ATOM 2004 N N . ARG A 1 263 ? 19.398 -2.081 7.270 1.00 93.12 263 ARG A N 1
ATOM 2005 C CA . ARG A 1 263 ? 19.365 -2.970 8.446 1.00 93.12 263 ARG A CA 1
ATOM 2006 C C . ARG A 1 263 ? 17.934 -3.351 8.813 1.00 93.12 263 ARG A C 1
ATOM 2008 O O . ARG A 1 263 ? 17.656 -4.514 9.100 1.00 93.12 263 ARG A O 1
ATOM 2015 N N . SER A 1 264 ? 17.034 -2.372 8.831 1.00 94.00 264 SER A N 1
ATOM 2016 C CA . SER A 1 264 ? 15.638 -2.588 9.190 1.00 94.00 264 SER A CA 1
ATOM 2017 C C . SER A 1 264 ? 14.914 -3.458 8.168 1.00 94.00 264 SER A C 1
ATOM 2019 O O . SER A 1 264 ? 14.281 -4.440 8.553 1.00 94.00 264 SER A O 1
ATOM 2021 N N . ASP A 1 265 ? 15.051 -3.150 6.885 1.00 92.56 265 ASP A N 1
ATOM 2022 C CA . ASP A 1 265 ? 14.463 -3.913 5.790 1.00 92.56 265 ASP A CA 1
ATOM 2023 C C . ASP A 1 265 ? 14.987 -5.361 5.774 1.00 92.56 265 ASP A C 1
ATOM 2025 O O . ASP A 1 265 ? 14.201 -6.310 5.773 1.00 92.56 265 ASP A O 1
ATOM 2029 N N . GLN A 1 266 ? 16.305 -5.562 5.884 1.00 93.25 266 GLN A N 1
ATOM 2030 C CA . GLN A 1 266 ? 16.900 -6.900 5.969 1.00 93.25 266 GLN A CA 1
ATOM 2031 C C . GLN A 1 266 ? 16.371 -7.693 7.174 1.00 93.25 266 GLN A C 1
ATOM 2033 O O . GLN A 1 266 ? 16.038 -8.875 7.039 1.00 93.25 266 GLN A O 1
ATOM 2038 N N . TYR A 1 267 ? 16.267 -7.057 8.346 1.00 95.69 267 TYR A N 1
ATOM 2039 C CA . TYR A 1 267 ? 15.741 -7.701 9.548 1.00 95.69 267 TYR A CA 1
ATOM 2040 C C . TYR A 1 267 ? 14.306 -8.179 9.333 1.00 95.69 267 TYR A C 1
ATOM 2042 O O . TYR A 1 267 ? 14.030 -9.355 9.540 1.00 95.69 267 TYR A O 1
ATOM 2050 N N . HIS A 1 268 ? 13.406 -7.318 8.855 1.00 96.25 268 HIS A N 1
ATOM 2051 C CA . HIS A 1 268 ? 12.008 -7.692 8.630 1.00 96.25 268 HIS A CA 1
ATOM 2052 C C . HIS A 1 268 ? 11.859 -8.782 7.563 1.00 96.25 268 HIS A C 1
ATOM 2054 O O . HIS A 1 268 ? 11.126 -9.753 7.774 1.00 96.25 268 HIS A O 1
ATOM 2060 N N . ARG A 1 269 ? 12.594 -8.675 6.448 1.00 93.12 269 ARG A N 1
ATOM 2061 C CA . ARG A 1 269 ? 12.587 -9.695 5.389 1.00 93.12 269 ARG A CA 1
ATOM 2062 C C . ARG A 1 269 ? 13.047 -11.057 5.893 1.00 93.12 269 ARG A C 1
ATOM 2064 O O . ARG A 1 269 ? 12.468 -12.057 5.487 1.00 93.12 269 ARG A O 1
ATOM 2071 N N . SER A 1 270 ? 13.998 -11.111 6.828 1.00 93.75 270 SER A N 1
ATOM 2072 C CA . SER A 1 270 ? 14.457 -12.385 7.402 1.00 93.75 270 SER A CA 1
ATOM 2073 C C . SER A 1 270 ? 13.349 -13.185 8.107 1.00 93.75 270 SER A C 1
ATOM 2075 O O . SER A 1 270 ? 13.463 -14.404 8.218 1.00 93.75 270 SER A O 1
ATOM 2077 N N . PHE A 1 271 ? 12.264 -12.525 8.534 1.00 94.50 271 PHE A N 1
ATOM 2078 C CA . PHE A 1 271 ? 11.072 -13.185 9.071 1.00 94.50 271 PHE A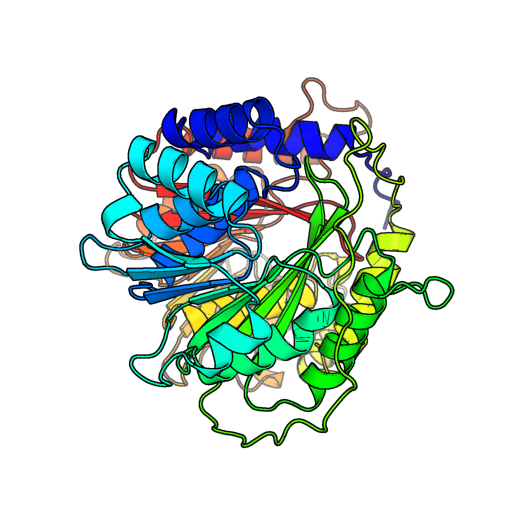 CA 1
ATOM 2079 C C . PHE A 1 271 ? 10.015 -13.412 7.988 1.00 94.50 271 PHE A C 1
ATOM 2081 O O . PHE A 1 271 ? 9.501 -14.516 7.839 1.00 94.50 271 PHE A O 1
ATOM 2088 N N . LEU A 1 272 ? 9.657 -12.362 7.249 1.00 93.56 272 LEU A N 1
ATOM 2089 C CA . LEU A 1 272 ? 8.439 -12.364 6.430 1.00 93.56 272 LEU A CA 1
ATOM 2090 C C . LEU A 1 272 ? 8.651 -12.873 5.002 1.00 93.56 272 LEU A C 1
ATOM 2092 O O . LEU A 1 272 ? 7.686 -13.167 4.298 1.00 93.56 272 LEU A O 1
ATOM 2096 N N . MET A 1 273 ? 9.904 -12.967 4.565 1.00 88.88 273 MET A N 1
ATOM 2097 C CA . MET A 1 273 ? 10.272 -13.335 3.206 1.00 88.88 273 MET A CA 1
ATOM 2098 C C . MET A 1 273 ? 11.204 -14.548 3.230 1.00 88.88 273 MET A C 1
ATOM 2100 O O . MET A 1 273 ? 12.427 -14.383 3.208 1.00 88.88 273 MET A O 1
ATOM 2104 N N . PRO A 1 274 ? 10.657 -15.779 3.279 1.00 82.00 274 PRO A N 1
ATOM 2105 C CA . PRO A 1 274 ? 11.482 -16.966 3.109 1.00 82.00 274 PRO A CA 1
ATOM 2106 C C . PRO A 1 274 ? 12.215 -16.906 1.765 1.00 82.00 274 PRO A C 1
ATOM 2108 O O . PRO A 1 274 ? 11.743 -16.288 0.807 1.00 82.00 274 PRO A O 1
ATOM 2111 N N . LYS A 1 275 ? 13.380 -17.557 1.698 1.00 84.94 275 LYS A N 1
ATOM 2112 C CA . LYS A 1 275 ? 14.178 -17.627 0.472 1.00 84.94 275 LYS A CA 1
ATOM 2113 C C . LYS A 1 275 ? 13.324 -18.183 -0.672 1.00 84.94 275 LYS A C 1
ATOM 2115 O O . LYS A 1 275 ? 12.788 -19.281 -0.567 1.00 84.94 275 LYS A O 1
ATOM 2120 N N . ASP A 1 276 ? 13.241 -17.428 -1.762 1.00 91.38 276 ASP A N 1
ATOM 2121 C CA . ASP A 1 276 ? 12.579 -17.841 -2.996 1.00 91.38 276 ASP A CA 1
ATOM 2122 C C . ASP A 1 276 ? 13.648 -18.202 -4.027 1.00 91.38 276 ASP A C 1
ATOM 2124 O O . ASP A 1 276 ? 14.288 -17.326 -4.614 1.00 91.38 276 ASP A O 1
ATOM 2128 N N . ASP A 1 277 ? 13.883 -19.502 -4.204 1.00 94.06 277 ASP A N 1
ATOM 2129 C CA . ASP A 1 277 ? 14.944 -19.996 -5.083 1.00 94.06 277 ASP A CA 1
ATOM 2130 C C . ASP A 1 277 ? 14.717 -19.605 -6.549 1.00 94.06 277 ASP A C 1
ATOM 2132 O O . ASP A 1 277 ? 15.684 -19.363 -7.267 1.00 94.06 277 ASP A O 1
ATOM 2136 N N . VAL A 1 278 ? 13.461 -19.471 -6.984 1.00 94.88 278 VAL A N 1
ATOM 2137 C CA . VAL A 1 278 ? 13.133 -19.076 -8.361 1.00 94.88 278 VAL A CA 1
ATOM 2138 C C . VAL A 1 278 ? 13.423 -17.597 -8.576 1.00 94.88 278 VAL A C 1
ATOM 2140 O O . VAL A 1 278 ? 14.079 -17.244 -9.551 1.00 94.88 278 VAL A O 1
ATOM 2143 N N . LEU A 1 279 ? 12.977 -16.721 -7.670 1.00 93.62 279 LEU A N 1
ATOM 2144 C CA . LEU A 1 279 ? 13.275 -15.289 -7.771 1.00 93.62 279 LEU A CA 1
ATOM 2145 C C . LEU A 1 279 ? 14.776 -15.016 -7.611 1.00 93.62 279 LEU A C 1
ATOM 2147 O O . LEU A 1 279 ? 15.315 -14.137 -8.281 1.00 93.62 279 LEU A O 1
ATOM 2151 N N . HIS A 1 280 ? 15.471 -15.783 -6.768 1.00 93.44 280 HIS A N 1
ATOM 2152 C CA . HIS A 1 280 ? 16.925 -15.702 -6.650 1.00 93.44 280 HIS A CA 1
ATOM 2153 C C . HIS A 1 280 ? 17.629 -16.134 -7.943 1.00 93.44 280 HIS A C 1
ATOM 2155 O O . HIS A 1 280 ? 18.500 -15.417 -8.433 1.00 93.44 280 HIS A O 1
ATOM 2161 N N . ALA A 1 281 ? 17.226 -17.263 -8.528 1.00 94.94 281 ALA A N 1
ATOM 2162 C CA . ALA A 1 281 ? 17.768 -17.738 -9.796 1.00 94.94 281 ALA A CA 1
ATOM 2163 C C . ALA A 1 281 ? 17.457 -16.778 -10.956 1.00 94.94 281 ALA A C 1
ATOM 2165 O O . ALA A 1 281 ? 18.307 -16.577 -11.818 1.00 94.94 281 ALA A O 1
ATOM 2166 N N . ALA A 1 282 ? 16.293 -16.120 -10.950 1.00 94.69 282 ALA A N 1
ATOM 2167 C CA . ALA A 1 282 ? 15.957 -15.090 -11.930 1.00 94.69 282 ALA A CA 1
ATOM 2168 C C . ALA A 1 282 ? 16.926 -13.896 -11.867 1.00 94.69 282 ALA A C 1
ATOM 2170 O O . ALA A 1 282 ? 17.391 -13.417 -12.903 1.00 94.69 282 ALA A O 1
ATOM 2171 N N . LEU A 1 283 ? 17.291 -13.443 -10.661 1.00 93.62 283 LEU A N 1
ATOM 2172 C CA . LEU A 1 283 ? 18.309 -12.401 -10.483 1.00 93.62 283 LEU A CA 1
ATOM 2173 C C . LEU A 1 283 ? 19.686 -12.875 -10.972 1.00 93.62 283 LEU A C 1
ATOM 2175 O O . LEU A 1 283 ? 20.325 -12.168 -11.743 1.00 93.62 283 LEU A O 1
ATOM 2179 N N . GLN A 1 284 ? 20.100 -14.098 -10.627 1.00 95.12 284 GLN A N 1
ATOM 2180 C CA . GLN A 1 284 ? 21.365 -14.670 -11.107 1.00 95.12 284 GLN A CA 1
ATOM 2181 C C . GLN A 1 284 ? 21.415 -14.791 -12.637 1.00 95.12 284 GLN A C 1
ATOM 2183 O O . GLN A 1 284 ? 22.434 -14.468 -13.244 1.00 95.12 284 GLN A O 1
ATOM 2188 N N . ASN A 1 285 ? 20.320 -15.224 -13.271 1.00 96.25 285 ASN A N 1
ATOM 2189 C CA . ASN A 1 285 ? 20.222 -15.301 -14.729 1.00 96.25 285 ASN A CA 1
ATOM 2190 C C . ASN A 1 285 ? 20.320 -13.909 -15.372 1.00 96.25 285 ASN A C 1
ATOM 2192 O O . ASN A 1 285 ? 20.950 -13.744 -16.415 1.00 96.25 285 ASN A O 1
ATOM 2196 N N . SER A 1 286 ? 19.737 -12.899 -14.726 1.00 94.81 286 SER A N 1
ATOM 2197 C CA . SER A 1 286 ? 19.819 -11.503 -15.166 1.00 94.81 286 SER A CA 1
ATOM 2198 C C . SER A 1 286 ? 21.256 -10.984 -15.120 1.00 94.81 286 SER A C 1
ATOM 2200 O O . SER A 1 286 ? 21.750 -10.464 -16.122 1.00 94.81 286 SER A O 1
ATOM 2202 N N . ASP A 1 287 ? 21.949 -11.192 -13.997 1.00 94.31 287 ASP A N 1
ATOM 2203 C CA . ASP A 1 287 ? 23.358 -10.817 -13.830 1.00 94.31 287 ASP A CA 1
ATOM 2204 C C . ASP A 1 287 ? 24.254 -11.526 -14.856 1.00 94.31 287 ASP A C 1
ATOM 2206 O O . ASP A 1 287 ? 25.115 -10.898 -15.475 1.00 94.31 287 ASP A O 1
ATOM 2210 N N . ALA A 1 288 ? 24.021 -12.821 -15.094 1.00 95.94 288 ALA A N 1
ATOM 2211 C CA . ALA A 1 288 ? 24.775 -13.614 -16.067 1.00 95.94 288 ALA A CA 1
ATOM 2212 C C . ALA A 1 288 ? 24.639 -13.091 -17.509 1.00 95.94 288 ALA A C 1
ATOM 2214 O O . ALA A 1 288 ? 25.557 -13.257 -18.314 1.00 95.94 288 ALA A O 1
ATOM 2215 N N . HIS A 1 289 ? 23.526 -12.426 -17.826 1.00 96.06 289 HIS A N 1
ATOM 2216 C CA . HIS A 1 289 ? 23.275 -11.788 -19.119 1.00 96.06 289 HIS A CA 1
ATOM 2217 C C . HIS A 1 289 ? 23.649 -10.295 -19.154 1.00 96.06 289 HIS A C 1
ATOM 2219 O O . HIS A 1 289 ? 23.390 -9.620 -20.152 1.00 96.06 289 HIS A O 1
ATOM 2225 N N . GLY A 1 290 ? 24.273 -9.771 -18.094 1.00 94.00 290 GLY A N 1
ATOM 2226 C CA . GLY A 1 290 ? 24.713 -8.378 -18.012 1.00 94.00 290 GLY A CA 1
ATOM 2227 C C . GLY A 1 290 ? 23.577 -7.373 -17.810 1.00 94.00 290 GLY A C 1
ATOM 2228 O O . GLY A 1 290 ? 23.766 -6.182 -18.070 1.00 94.00 290 GLY A O 1
ATOM 2229 N N . LEU A 1 291 ? 22.401 -7.826 -17.367 1.00 92.50 291 LEU A N 1
ATOM 2230 C CA . LEU A 1 291 ? 21.309 -6.932 -16.998 1.00 92.50 291 LEU A CA 1
ATOM 2231 C C . LEU A 1 291 ? 21.590 -6.306 -15.635 1.00 92.50 291 LEU A C 1
ATOM 2233 O O . LEU A 1 291 ? 22.193 -6.901 -14.747 1.00 92.50 291 LEU A O 1
ATOM 2237 N N . ARG A 1 292 ? 21.101 -5.081 -15.468 1.00 84.62 292 ARG A N 1
ATOM 2238 C CA . ARG A 1 292 ? 21.263 -4.295 -14.248 1.00 84.62 292 ARG A CA 1
ATOM 2239 C C . ARG A 1 292 ? 20.274 -4.765 -13.178 1.00 84.62 292 ARG A C 1
ATOM 2241 O O . ARG A 1 292 ? 19.183 -4.216 -13.054 1.00 84.62 292 ARG A O 1
ATOM 2248 N N . THR A 1 293 ? 20.605 -5.799 -12.410 1.00 78.38 293 THR A N 1
ATOM 2249 C CA . THR A 1 293 ? 19.722 -6.299 -11.334 1.00 78.38 293 THR A CA 1
ATOM 2250 C C . THR A 1 293 ? 19.470 -5.268 -10.241 1.00 78.38 293 THR A C 1
ATOM 2252 O O . THR A 1 293 ? 18.443 -5.309 -9.561 1.00 78.38 293 THR A O 1
ATOM 2255 N N . GLU A 1 294 ? 20.349 -4.279 -10.107 1.00 75.81 294 GLU A N 1
ATOM 2256 C CA . GLU A 1 294 ? 20.226 -3.236 -9.103 1.00 75.81 294 GLU A CA 1
ATOM 2257 C C . GLU A 1 294 ? 19.052 -2.275 -9.356 1.00 75.81 294 GLU A C 1
ATOM 2259 O O . GLU A 1 294 ? 18.607 -1.610 -8.419 1.00 75.81 294 GLU A O 1
ATOM 2264 N N . ILE A 1 295 ? 18.534 -2.226 -10.592 1.00 75.56 295 ILE A N 1
ATOM 2265 C CA . ILE A 1 295 ? 17.335 -1.452 -10.962 1.00 75.56 295 ILE A CA 1
ATOM 2266 C C . ILE A 1 295 ? 16.050 -2.290 -10.974 1.00 75.56 295 ILE A C 1
ATOM 2268 O O . ILE A 1 295 ? 14.988 -1.738 -11.221 1.00 75.56 295 ILE A O 1
ATOM 2272 N N . SER A 1 296 ? 16.122 -3.598 -10.702 1.00 81.62 296 SER A N 1
ATOM 2273 C CA . SER A 1 296 ? 14.920 -4.420 -10.516 1.00 81.62 296 SER A CA 1
ATOM 2274 C C . SER A 1 296 ? 14.081 -3.878 -9.357 1.00 81.62 296 SER A C 1
ATOM 2276 O O . SER A 1 296 ? 14.621 -3.271 -8.433 1.00 81.62 296 SER A O 1
ATOM 2278 N N . VAL A 1 297 ? 12.788 -4.188 -9.317 1.00 83.94 297 VAL A N 1
ATOM 2279 C CA . VAL A 1 297 ? 11.975 -4.072 -8.098 1.00 83.94 297 VAL A CA 1
ATOM 2280 C C . VAL A 1 297 ? 12.647 -4.840 -6.946 1.00 83.94 297 VAL A C 1
ATOM 2282 O O . VAL A 1 297 ? 13.277 -5.881 -7.163 1.00 83.94 297 VAL A O 1
ATOM 2285 N N . ASN A 1 298 ? 12.616 -4.296 -5.722 1.00 86.81 298 ASN A N 1
ATOM 2286 C CA . ASN A 1 298 ? 13.106 -5.020 -4.541 1.00 86.81 298 ASN A CA 1
ATOM 2287 C C . ASN A 1 298 ? 12.100 -6.083 -4.072 1.00 86.81 298 ASN A C 1
ATOM 2289 O O . ASN A 1 298 ? 10.940 -6.109 -4.482 1.00 86.81 298 ASN A O 1
ATOM 2293 N N . ALA A 1 299 ? 12.555 -6.973 -3.193 1.00 88.69 299 ALA A N 1
ATOM 2294 C CA . ALA A 1 299 ? 11.742 -8.091 -2.736 1.00 88.69 299 ALA A CA 1
ATOM 2295 C C . ALA A 1 299 ? 10.456 -7.627 -2.021 1.00 88.69 299 ALA A C 1
ATOM 2297 O O . ALA A 1 299 ? 9.384 -8.186 -2.260 1.00 88.69 299 ALA A O 1
ATOM 2298 N N . ALA A 1 300 ? 10.544 -6.574 -1.202 1.00 91.44 300 ALA A N 1
ATOM 2299 C CA . ALA A 1 300 ? 9.404 -6.062 -0.452 1.00 91.44 300 ALA A CA 1
ATOM 2300 C C . ALA A 1 300 ? 8.305 -5.510 -1.369 1.00 91.44 300 ALA A C 1
ATOM 2302 O O . ALA A 1 300 ? 7.148 -5.913 -1.249 1.00 91.44 300 ALA A O 1
ATOM 2303 N N . LEU A 1 301 ? 8.666 -4.678 -2.346 1.00 92.75 301 LEU A N 1
ATOM 2304 C CA . LEU A 1 301 ? 7.732 -4.141 -3.330 1.00 92.75 301 LEU A CA 1
ATOM 2305 C C . LEU A 1 301 ? 7.147 -5.251 -4.219 1.00 92.75 301 LEU A C 1
ATOM 2307 O O . LEU A 1 301 ? 5.939 -5.271 -4.444 1.00 92.75 301 LEU A O 1
ATOM 2311 N N . GLY A 1 302 ? 7.945 -6.238 -4.642 1.00 94.88 302 GLY A N 1
ATOM 2312 C CA . GLY A 1 302 ? 7.434 -7.407 -5.371 1.00 94.88 302 GLY A CA 1
ATOM 2313 C C . GLY A 1 302 ? 6.381 -8.188 -4.571 1.00 94.88 302 GLY A C 1
ATOM 2314 O O . GLY A 1 302 ? 5.311 -8.521 -5.090 1.00 94.88 302 GLY A O 1
ATOM 2315 N N . LYS A 1 303 ? 6.629 -8.422 -3.274 1.00 95.88 303 LYS A N 1
ATOM 2316 C CA . LYS A 1 303 ? 5.664 -9.084 -2.382 1.00 95.88 303 LYS A CA 1
ATOM 2317 C C . LYS A 1 303 ? 4.429 -8.217 -2.126 1.00 95.88 303 LYS A C 1
ATOM 2319 O O . LYS A 1 303 ? 3.322 -8.751 -2.119 1.00 95.88 303 LYS A O 1
ATOM 2324 N N . PHE A 1 304 ? 4.591 -6.906 -1.964 1.00 97.12 304 PHE A N 1
ATOM 2325 C CA . PHE A 1 304 ? 3.480 -5.963 -1.839 1.00 97.12 304 PHE A CA 1
ATOM 2326 C C . PHE A 1 304 ? 2.564 -6.004 -3.067 1.00 97.12 304 PHE A C 1
ATOM 2328 O O . PHE A 1 304 ? 1.357 -6.183 -2.909 1.00 97.12 304 PHE A O 1
ATOM 2335 N N . LEU A 1 305 ? 3.126 -5.938 -4.279 1.00 98.06 305 LEU A N 1
ATOM 2336 C CA . LEU A 1 305 ? 2.374 -6.056 -5.532 1.00 98.06 305 LEU A CA 1
ATOM 2337 C C . LEU A 1 305 ? 1.617 -7.390 -5.618 1.00 98.06 305 LEU A C 1
ATOM 2339 O O . LEU A 1 305 ? 0.448 -7.413 -6.007 1.00 98.06 305 LEU A O 1
ATOM 2343 N N . ASN A 1 306 ? 2.248 -8.491 -5.197 1.00 98.06 306 ASN A N 1
ATOM 2344 C CA . ASN A 1 306 ? 1.606 -9.805 -5.142 1.00 98.06 306 ASN A CA 1
ATOM 2345 C C . ASN A 1 306 ? 0.395 -9.823 -4.190 1.00 98.06 306 ASN A C 1
ATOM 2347 O O . ASN A 1 306 ? -0.699 -10.235 -4.583 1.00 98.06 306 ASN A O 1
ATOM 2351 N N . LEU A 1 307 ? 0.572 -9.368 -2.946 1.00 97.50 307 LEU A N 1
ATOM 2352 C CA . LEU A 1 307 ? -0.505 -9.362 -1.952 1.00 97.50 307 LEU A CA 1
ATOM 2353 C C . LEU A 1 307 ? -1.626 -8.394 -2.338 1.00 97.50 307 LEU A C 1
ATOM 2355 O O . LEU A 1 307 ? -2.800 -8.723 -2.159 1.00 97.50 307 LEU A O 1
ATOM 2359 N N . LEU A 1 308 ? -1.293 -7.243 -2.922 1.00 97.75 308 LEU A N 1
ATOM 2360 C CA . LEU A 1 308 ? -2.272 -6.300 -3.452 1.00 97.75 308 LEU A CA 1
ATOM 2361 C C . LEU A 1 308 ? -3.114 -6.944 -4.561 1.00 97.75 308 LEU A C 1
ATOM 2363 O O . LEU A 1 308 ? -4.338 -6.958 -4.456 1.00 97.75 308 LEU A O 1
ATOM 2367 N N . ALA A 1 309 ? -2.481 -7.545 -5.574 1.00 98.19 309 ALA A N 1
ATOM 2368 C CA . ALA A 1 309 ? -3.183 -8.213 -6.671 1.00 98.19 309 ALA A CA 1
ATOM 2369 C C . ALA A 1 309 ? -4.137 -9.320 -6.174 1.00 98.19 309 ALA A C 1
ATOM 2371 O O . ALA A 1 309 ? -5.269 -9.423 -6.653 1.00 98.19 309 ALA A O 1
ATOM 2372 N N . ARG A 1 310 ? -3.734 -10.096 -5.156 1.00 97.00 310 ARG A N 1
ATOM 2373 C CA . ARG A 1 310 ? -4.603 -11.105 -4.517 1.00 97.00 310 ARG A CA 1
ATOM 2374 C C . ARG A 1 310 ? -5.762 -10.483 -3.753 1.00 97.00 310 ARG A C 1
ATOM 2376 O O . ARG A 1 310 ? -6.882 -10.980 -3.836 1.00 97.00 310 ARG A O 1
ATOM 2383 N N . SER A 1 311 ? -5.503 -9.406 -3.016 1.00 95.75 311 SER A N 1
ATOM 2384 C CA . SER A 1 311 ? -6.510 -8.730 -2.189 1.00 95.75 311 SER A CA 1
ATOM 2385 C C . SER A 1 311 ? -7.664 -8.163 -3.011 1.00 95.75 311 SER A C 1
ATOM 2387 O O . SER A 1 311 ? -8.800 -8.139 -2.545 1.00 95.75 311 SER A O 1
ATOM 2389 N N . ILE A 1 312 ? -7.380 -7.741 -4.244 1.00 95.88 312 ILE A N 1
ATOM 2390 C CA . ILE A 1 312 ? -8.375 -7.173 -5.163 1.00 95.88 312 ILE A CA 1
ATOM 2391 C C . ILE A 1 312 ? -8.982 -8.229 -6.101 1.00 95.88 312 ILE A C 1
ATOM 2393 O O . ILE A 1 312 ? -9.813 -7.902 -6.947 1.00 95.88 312 ILE A O 1
ATOM 2397 N N . GLY A 1 313 ? -8.550 -9.492 -5.984 1.00 95.94 313 GLY A N 1
ATOM 2398 C CA . GLY A 1 313 ? -8.988 -10.585 -6.851 1.00 95.94 313 GLY A CA 1
ATOM 2399 C C . GLY A 1 313 ? -8.626 -10.371 -8.322 1.00 95.94 313 GLY A C 1
ATOM 2400 O O . GLY A 1 313 ? -9.443 -10.668 -9.197 1.00 95.94 313 GLY A O 1
ATOM 2401 N N . ALA A 1 314 ? -7.439 -9.821 -8.600 1.00 98.00 314 ALA A N 1
ATOM 2402 C CA . ALA A 1 314 ? -6.999 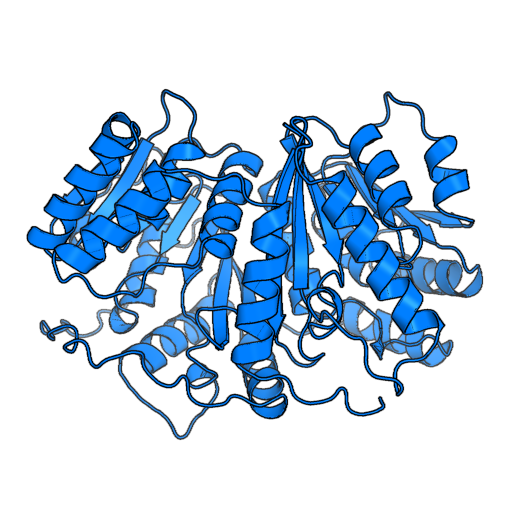-9.538 -9.960 1.00 98.00 314 ALA A CA 1
ATOM 2403 C C . ALA A 1 314 ? -6.988 -10.812 -10.822 1.00 98.00 314 ALA A C 1
ATOM 2405 O O . ALA A 1 314 ? -6.605 -11.892 -10.368 1.00 98.00 314 ALA A O 1
ATOM 2406 N N . LYS A 1 315 ? -7.387 -10.671 -12.088 1.00 98.25 315 LYS A N 1
ATOM 2407 C CA . LYS A 1 315 ? -7.301 -11.712 -13.120 1.00 98.25 315 LYS A CA 1
ATOM 2408 C C . LYS A 1 315 ? -6.500 -11.263 -14.332 1.00 98.25 315 LYS A C 1
ATOM 2410 O O . LYS A 1 315 ? -5.905 -12.102 -14.997 1.00 98.25 315 LYS A O 1
ATOM 2415 N N . ARG A 1 316 ? -6.500 -9.970 -14.651 1.00 98.75 316 ARG A N 1
ATOM 2416 C CA . ARG A 1 316 ? -5.743 -9.400 -15.767 1.00 98.75 316 ARG A CA 1
ATOM 2417 C C . ARG A 1 316 ? -4.899 -8.237 -15.283 1.00 98.75 316 ARG A C 1
ATOM 2419 O O . ARG A 1 316 ? -5.439 -7.245 -14.794 1.00 98.75 316 ARG A O 1
ATOM 2426 N N . ILE A 1 317 ? -3.590 -8.360 -15.460 1.00 98.88 317 ILE A N 1
ATOM 2427 C CA . ILE A 1 317 ? -2.604 -7.349 -15.079 1.00 98.88 317 ILE A CA 1
ATOM 2428 C C . ILE A 1 317 ? -1.861 -6.881 -16.326 1.00 98.88 317 ILE A C 1
ATOM 2430 O O . ILE A 1 317 ? -1.490 -7.697 -17.170 1.00 98.88 317 ILE A O 1
ATOM 2434 N N . LEU A 1 318 ? -1.645 -5.573 -16.427 1.00 98.88 318 LEU A N 1
ATOM 2435 C CA . LEU A 1 318 ? -0.712 -4.981 -17.380 1.00 98.88 318 LEU A CA 1
ATOM 2436 C C . LEU A 1 318 ? 0.512 -4.476 -16.621 1.00 98.88 318 LEU A C 1
ATOM 2438 O O . LEU A 1 318 ? 0.375 -3.783 -15.616 1.00 98.88 318 LEU A O 1
ATOM 2442 N N . GLU A 1 319 ? 1.694 -4.781 -17.124 1.00 98.88 319 GLU A N 1
ATOM 2443 C CA . GLU A 1 319 ? 2.955 -4.237 -16.641 1.00 98.88 319 GLU A CA 1
ATOM 2444 C C . GLU A 1 319 ? 3.650 -3.470 -17.768 1.00 98.88 319 GLU A C 1
ATOM 2446 O O . GLU A 1 319 ? 3.754 -3.956 -18.897 1.00 98.88 319 GLU A O 1
ATOM 2451 N N . ILE A 1 320 ? 4.120 -2.263 -17.465 1.00 98.50 320 ILE A N 1
ATOM 2452 C CA . ILE A 1 320 ? 4.910 -1.435 -18.376 1.00 98.50 320 ILE A CA 1
ATOM 2453 C C . ILE A 1 320 ? 6.317 -1.321 -17.790 1.00 98.50 320 ILE A C 1
ATOM 2455 O O . ILE A 1 320 ? 6.500 -0.627 -16.791 1.00 98.50 320 ILE A O 1
ATOM 2459 N N . GLY A 1 321 ? 7.284 -1.987 -18.428 1.00 95.75 321 GLY A N 1
ATOM 2460 C CA . GLY A 1 321 ? 8.648 -2.155 -17.923 1.00 95.75 321 GLY A CA 1
ATOM 2461 C C . GLY A 1 321 ? 8.846 -3.540 -17.308 1.00 95.75 321 GLY A C 1
ATOM 2462 O O . GLY A 1 321 ? 8.466 -3.781 -16.167 1.00 95.75 321 GLY A O 1
ATOM 2463 N N . THR A 1 322 ? 9.435 -4.461 -18.073 1.00 94.75 322 THR A N 1
ATOM 2464 C CA . THR A 1 322 ? 9.637 -5.859 -17.653 1.00 94.75 322 THR A CA 1
ATOM 2465 C C . THR A 1 322 ? 11.019 -6.078 -17.042 1.00 94.75 322 THR A C 1
ATOM 2467 O O . THR A 1 322 ? 11.171 -6.857 -16.095 1.00 94.75 322 THR A O 1
ATOM 2470 N N . LEU A 1 323 ? 12.046 -5.434 -17.611 1.00 94.06 323 LEU A N 1
ATOM 2471 C CA . LEU A 1 323 ? 13.457 -5.730 -17.364 1.00 94.06 323 LEU A CA 1
ATOM 2472 C C . LEU A 1 323 ? 13.720 -7.239 -17.508 1.00 94.06 323 LEU A C 1
ATOM 2474 O O . LEU A 1 323 ? 13.757 -7.764 -18.612 1.00 94.06 323 LEU A O 1
ATOM 2478 N N . ALA A 1 324 ? 13.872 -7.951 -16.395 1.00 94.69 324 ALA A N 1
ATOM 2479 C CA . ALA A 1 324 ? 14.169 -9.378 -16.366 1.00 94.69 324 ALA A CA 1
ATOM 2480 C C . ALA A 1 324 ? 13.043 -10.220 -15.746 1.00 94.69 324 ALA A C 1
ATOM 2482 O O . ALA A 1 324 ? 13.238 -11.399 -15.452 1.00 94.69 324 ALA A O 1
ATOM 2483 N N . GLY A 1 325 ? 11.867 -9.633 -15.518 1.00 96.44 325 GLY A N 1
ATOM 2484 C CA . GLY A 1 325 ? 10.664 -10.367 -15.130 1.00 96.44 325 GLY A CA 1
ATOM 2485 C C . GLY A 1 325 ? 10.463 -10.602 -13.630 1.00 96.44 325 GLY A C 1
ATOM 2486 O O . GLY A 1 325 ? 9.580 -11.373 -13.266 1.00 96.44 325 GLY A O 1
ATOM 2487 N N . TYR A 1 326 ? 11.235 -9.972 -12.735 1.00 96.50 326 TYR A N 1
ATOM 2488 C CA . TYR A 1 326 ? 11.083 -10.173 -11.281 1.00 96.50 326 TYR A CA 1
ATOM 2489 C C . TYR A 1 326 ? 9.687 -9.756 -10.774 1.00 96.50 326 TYR A C 1
ATOM 2491 O O . TYR A 1 326 ? 8.984 -10.535 -10.117 1.00 96.50 326 TYR A O 1
ATOM 2499 N N . SER A 1 327 ? 9.262 -8.532 -11.102 1.00 96.94 327 SER A N 1
ATOM 2500 C CA . SER A 1 327 ? 7.919 -8.024 -10.799 1.00 96.94 327 SER A CA 1
ATOM 2501 C C . SER A 1 327 ? 6.850 -8.794 -11.572 1.00 96.94 327 SER A C 1
ATOM 2503 O O . SER A 1 327 ? 5.844 -9.174 -10.977 1.00 96.94 327 SER A O 1
ATOM 2505 N N . THR A 1 328 ? 7.108 -9.155 -12.833 1.00 98.50 328 THR A N 1
ATOM 2506 C CA . THR A 1 328 ? 6.205 -9.978 -13.652 1.00 98.50 328 THR A CA 1
ATOM 2507 C C . THR A 1 328 ? 5.894 -11.322 -12.993 1.00 98.50 328 THR A C 1
ATOM 2509 O O . THR A 1 328 ? 4.728 -11.697 -12.882 1.00 98.50 328 THR A O 1
ATOM 2512 N N . ILE A 1 329 ? 6.912 -12.035 -12.496 1.00 98.38 329 ILE A N 1
ATOM 2513 C CA . ILE A 1 329 ? 6.755 -13.297 -11.753 1.00 98.38 329 ILE A CA 1
ATOM 2514 C C . ILE A 1 329 ? 5.954 -13.064 -10.468 1.00 98.38 329 ILE A C 1
ATOM 2516 O O . ILE A 1 329 ? 5.042 -13.834 -10.157 1.00 98.38 329 ILE A O 1
ATOM 2520 N N . SER A 1 330 ? 6.265 -11.996 -9.729 1.00 97.75 330 SER A N 1
ATOM 2521 C CA . SER A 1 330 ? 5.556 -11.642 -8.492 1.00 97.75 330 SER A CA 1
ATOM 2522 C C . SER A 1 330 ? 4.065 -11.380 -8.745 1.00 97.75 330 SER A C 1
ATOM 2524 O O . SER A 1 330 ? 3.220 -11.893 -8.009 1.00 97.75 330 SER A O 1
ATOM 2526 N N . LEU A 1 331 ? 3.735 -10.643 -9.809 1.00 98.62 331 LEU A N 1
ATOM 2527 C CA . LEU A 1 331 ? 2.367 -10.342 -10.234 1.00 98.62 331 LEU A CA 1
ATOM 2528 C C . LEU A 1 331 ? 1.651 -11.600 -10.740 1.00 98.62 331 LEU A C 1
ATOM 2530 O O . LEU A 1 331 ? 0.537 -11.882 -10.316 1.00 98.62 331 LEU A O 1
ATOM 2534 N N . ALA A 1 332 ? 2.289 -12.405 -11.588 1.00 98.50 332 ALA A N 1
ATOM 2535 C CA . ALA A 1 332 ? 1.677 -13.607 -12.153 1.00 98.50 332 ALA A CA 1
ATOM 2536 C C . ALA A 1 332 ? 1.367 -14.670 -11.086 1.00 98.50 332 ALA A C 1
ATOM 2538 O O . ALA A 1 332 ? 0.313 -15.297 -11.134 1.00 98.50 332 ALA A O 1
ATOM 2539 N N . ARG A 1 333 ? 2.219 -14.822 -10.064 1.00 97.31 333 ARG A N 1
ATOM 2540 C CA . ARG A 1 333 ? 1.960 -15.714 -8.916 1.00 97.31 333 ARG A CA 1
ATOM 2541 C C . ARG A 1 333 ? 0.791 -15.275 -8.034 1.00 97.31 333 ARG A C 1
ATOM 2543 O O . ARG A 1 333 ? 0.344 -16.053 -7.196 1.00 97.31 333 ARG A O 1
ATOM 2550 N N . ALA A 1 334 ? 0.329 -14.033 -8.164 1.00 97.06 334 ALA A N 1
ATOM 2551 C CA . ALA A 1 334 ? -0.845 -13.544 -7.448 1.00 97.06 334 ALA A CA 1
ATOM 2552 C C . ALA A 1 334 ? -2.157 -14.006 -8.093 1.00 97.06 334 ALA A C 1
ATOM 2554 O O . ALA A 1 334 ? -3.202 -13.989 -7.441 1.00 97.06 334 ALA A O 1
ATOM 2555 N N . LEU A 1 335 ? -2.111 -14.371 -9.373 1.00 97.12 335 LEU A N 1
ATOM 2556 C CA . LEU A 1 335 ? -3.292 -14.629 -10.175 1.00 97.12 335 LEU A CA 1
ATOM 2557 C C . LEU A 1 335 ? -3.814 -16.061 -9.990 1.00 97.12 335 LEU A C 1
ATOM 2559 O O . LEU A 1 335 ? -3.047 -16.982 -9.693 1.00 97.12 335 LEU A O 1
ATOM 2563 N N . PRO A 1 336 ? -5.127 -16.286 -10.183 1.00 95.38 336 PRO A N 1
ATOM 2564 C CA . PRO A 1 336 ? -5.637 -17.636 -10.395 1.00 95.38 336 PRO A CA 1
ATOM 2565 C C . PRO A 1 336 ? -5.060 -18.220 -11.696 1.00 95.38 336 PRO A C 1
ATOM 2567 O O . PRO A 1 336 ? -4.628 -17.476 -12.565 1.00 95.38 336 PRO A O 1
ATOM 2570 N N . LYS A 1 337 ? -5.117 -19.549 -11.871 1.00 92.25 337 LYS A N 1
ATOM 2571 C CA . LYS A 1 337 ? -4.527 -20.251 -13.035 1.00 92.25 337 LYS A CA 1
ATOM 2572 C C . LYS A 1 337 ? -5.003 -19.745 -14.407 1.00 92.25 337 LYS A C 1
ATOM 2574 O O . LYS A 1 337 ? -4.294 -19.921 -15.395 1.00 92.25 337 LYS A O 1
ATOM 2579 N N . ASP A 1 338 ? -6.219 -19.200 -14.483 1.00 95.50 338 ASP A N 1
ATOM 2580 C CA . ASP A 1 338 ? -6.817 -18.606 -15.688 1.00 95.50 338 ASP A CA 1
ATOM 2581 C C . ASP A 1 338 ? -6.457 -17.121 -15.878 1.00 95.50 338 ASP A C 1
ATOM 2583 O O . ASP A 1 338 ? -6.845 -16.515 -16.879 1.00 95.50 338 ASP A O 1
ATOM 2587 N N . GLY A 1 339 ? -5.735 -16.528 -14.930 1.00 98.12 339 GLY A N 1
ATOM 2588 C CA . GLY A 1 339 ? -5.297 -15.145 -14.975 1.00 98.12 339 GLY A CA 1
ATOM 2589 C C . GLY A 1 339 ? -4.150 -14.910 -15.955 1.00 98.12 339 GLY A C 1
ATOM 2590 O O . GLY A 1 339 ? -3.447 -15.830 -16.381 1.00 98.12 339 GLY A O 1
ATOM 2591 N N . LYS A 1 340 ? -3.990 -13.645 -16.347 1.00 98.62 340 LYS A N 1
ATOM 2592 C CA . LYS A 1 340 ? -3.017 -13.201 -17.344 1.00 98.62 340 LYS A CA 1
ATOM 2593 C C . LYS A 1 340 ? -2.257 -11.961 -16.897 1.00 98.62 340 LYS A C 1
ATOM 2595 O O . LYS A 1 340 ? -2.863 -10.994 -16.433 1.00 98.62 340 LYS A O 1
ATOM 2600 N N . VAL A 1 341 ? -0.947 -11.970 -17.120 1.00 98.88 341 VAL A N 1
ATOM 2601 C CA . VAL A 1 341 ? -0.096 -10.776 -17.094 1.00 98.88 341 VAL A CA 1
ATOM 2602 C C . VAL A 1 341 ? 0.353 -10.484 -18.518 1.00 98.88 341 VAL A C 1
ATOM 2604 O O . VAL A 1 341 ? 0.926 -11.355 -19.169 1.00 98.88 341 VAL A O 1
ATOM 2607 N N . ILE A 1 342 ? 0.108 -9.267 -18.991 1.00 98.88 342 ILE A N 1
ATOM 2608 C CA . ILE A 1 342 ? 0.719 -8.742 -20.212 1.00 98.88 342 ILE A CA 1
ATOM 2609 C C . ILE A 1 342 ? 1.824 -7.788 -19.773 1.00 98.88 342 ILE A C 1
ATOM 2611 O O . ILE A 1 342 ? 1.536 -6.813 -19.083 1.00 98.88 342 ILE A O 1
ATOM 2615 N N . SER A 1 343 ? 3.070 -8.067 -20.141 1.00 98.69 343 SER A N 1
ATOM 2616 C CA . SER A 1 343 ? 4.229 -7.251 -19.773 1.00 98.69 343 SER A CA 1
ATOM 2617 C C . SER A 1 343 ? 4.884 -6.656 -21.019 1.00 98.69 343 SER A C 1
ATOM 2619 O O . SER A 1 343 ? 5.092 -7.351 -22.018 1.00 98.69 343 SER A O 1
ATOM 2621 N N . LEU A 1 344 ? 5.146 -5.350 -20.994 1.00 98.69 344 LEU A N 1
ATOM 2622 C CA . LEU A 1 344 ? 5.705 -4.606 -22.120 1.00 98.69 344 LEU A CA 1
ATOM 2623 C C . LEU A 1 344 ? 7.194 -4.338 -21.899 1.00 98.69 344 LEU A C 1
ATOM 2625 O O . LEU A 1 344 ? 7.561 -3.634 -20.956 1.00 98.69 344 LEU A O 1
ATOM 2629 N N . GLU A 1 345 ? 8.026 -4.820 -22.822 1.00 97.94 345 GLU A N 1
ATOM 2630 C CA . GLU A 1 345 ? 9.480 -4.650 -22.773 1.00 97.94 345 GLU A CA 1
ATOM 2631 C C . GLU A 1 345 ? 10.005 -4.011 -24.058 1.00 97.94 345 GLU A C 1
ATOM 2633 O O . GLU A 1 345 ? 9.664 -4.423 -25.167 1.00 97.94 345 GLU A O 1
ATOM 2638 N N . LEU A 1 346 ? 10.870 -3.007 -23.924 1.00 97.19 346 LEU A N 1
ATOM 2639 C CA . LEU A 1 346 ? 11.443 -2.313 -25.073 1.00 97.19 346 LEU A CA 1
ATOM 2640 C C . LEU A 1 346 ? 12.593 -3.107 -25.705 1.00 97.19 346 LEU A C 1
ATOM 2642 O O . LEU A 1 346 ? 12.738 -3.105 -26.928 1.00 97.19 346 LEU A O 1
ATOM 2646 N N . HIS A 1 347 ? 13.430 -3.746 -24.887 1.00 97.12 347 HIS A N 1
ATOM 2647 C CA . HIS A 1 347 ? 14.679 -4.359 -25.329 1.00 97.12 347 HIS A CA 1
ATOM 2648 C C . HIS A 1 347 ? 14.538 -5.871 -25.539 1.00 97.12 347 HIS A C 1
ATOM 2650 O O . HIS A 1 347 ? 14.199 -6.614 -24.622 1.00 97.12 347 HIS A O 1
ATOM 2656 N N . GLU A 1 348 ? 14.903 -6.362 -26.726 1.00 97.62 348 GLU A N 1
ATOM 2657 C CA . GLU A 1 348 ? 14.819 -7.794 -27.065 1.00 97.62 348 GLU A CA 1
ATOM 2658 C C . GLU A 1 348 ? 15.607 -8.696 -26.101 1.00 97.62 348 GLU A C 1
ATOM 2660 O O . GLU A 1 348 ? 15.120 -9.756 -25.713 1.00 97.62 348 GLU A O 1
ATOM 2665 N N . LEU A 1 349 ? 16.802 -8.269 -25.670 1.00 97.25 349 LEU A N 1
ATOM 2666 C CA . LEU A 1 349 ? 17.603 -9.029 -24.705 1.00 97.25 349 LEU A CA 1
ATOM 2667 C C . LEU A 1 349 ? 16.900 -9.138 -23.345 1.00 97.25 349 LEU A C 1
ATOM 2669 O O . LEU A 1 349 ? 16.858 -10.219 -22.767 1.00 97.25 349 LEU A O 1
ATOM 2673 N N . HIS A 1 350 ? 16.327 -8.037 -22.855 1.00 97.38 350 HIS A N 1
ATOM 2674 C CA . HIS A 1 350 ? 15.564 -8.016 -21.607 1.00 97.38 350 HIS A CA 1
ATOM 2675 C C . HIS A 1 350 ? 14.361 -8.957 -21.690 1.00 97.38 350 HIS A C 1
ATOM 2677 O O . HIS A 1 350 ? 14.208 -9.843 -20.854 1.00 97.38 350 HIS A O 1
ATOM 2683 N N . ALA A 1 351 ? 13.585 -8.858 -22.771 1.00 98.19 351 ALA A N 1
ATOM 2684 C CA . ALA A 1 351 ? 12.433 -9.719 -23.013 1.00 98.19 351 ALA A CA 1
ATOM 2685 C C . ALA A 1 351 ? 12.809 -11.207 -23.081 1.00 98.19 351 ALA A C 1
ATOM 2687 O O . ALA A 1 351 ? 12.085 -12.056 -22.554 1.00 98.19 351 ALA A O 1
ATOM 2688 N N . LYS A 1 352 ? 13.953 -11.532 -23.697 1.00 98.44 352 LYS A N 1
ATOM 2689 C CA . LYS A 1 352 ? 14.482 -12.899 -23.744 1.00 98.44 352 LYS A CA 1
ATOM 2690 C C . LYS A 1 352 ? 14.791 -13.421 -22.337 1.00 98.44 352 LYS A C 1
ATOM 2692 O O . LYS A 1 352 ? 14.281 -14.474 -21.966 1.00 98.44 352 LYS A O 1
ATOM 2697 N N . VAL A 1 353 ? 15.570 -12.678 -21.550 1.00 98.44 353 VAL A N 1
ATOM 2698 C CA . VAL A 1 353 ? 15.939 -13.068 -20.176 1.00 98.44 353 VAL A CA 1
ATOM 2699 C C . VAL A 1 353 ? 14.701 -13.165 -19.280 1.00 98.44 353 VAL A C 1
ATOM 2701 O O . VAL A 1 353 ? 14.556 -14.118 -18.516 1.00 98.44 353 VAL A O 1
ATOM 2704 N N . ALA A 1 354 ? 13.759 -12.230 -19.414 1.00 98.25 354 ALA A N 1
ATOM 2705 C CA . ALA A 1 354 ? 12.484 -12.288 -18.713 1.00 98.25 354 ALA A CA 1
ATOM 2706 C C . ALA A 1 354 ? 11.694 -13.553 -19.076 1.00 98.25 354 ALA A C 1
ATOM 2708 O O . ALA A 1 354 ? 11.192 -14.229 -18.182 1.00 98.25 354 ALA A O 1
ATOM 2709 N N . SER A 1 355 ? 11.639 -13.925 -20.358 1.00 98.62 355 SER A N 1
ATOM 2710 C CA . SER A 1 355 ? 10.970 -15.152 -20.815 1.00 98.62 355 SER A CA 1
ATOM 2711 C C . SER A 1 355 ? 11.598 -16.416 -20.218 1.00 98.62 355 SER A C 1
ATOM 2713 O O . SER A 1 355 ? 10.872 -17.316 -19.796 1.00 98.62 355 SER A O 1
ATOM 2715 N N . GLU A 1 356 ? 12.930 -16.477 -20.130 1.00 98.50 356 GLU A N 1
ATOM 2716 C CA . GLU A 1 356 ? 13.653 -17.574 -19.468 1.00 98.50 356 GLU A CA 1
ATOM 2717 C C . GLU A 1 356 ? 13.305 -17.654 -17.973 1.00 98.50 356 GLU A C 1
ATOM 2719 O O . GLU A 1 356 ? 12.985 -18.728 -17.462 1.00 98.50 356 GLU A O 1
ATOM 2724 N N . ASN A 1 357 ? 13.289 -16.513 -17.279 1.00 98.44 357 ASN A N 1
ATOM 2725 C CA . ASN A 1 357 ? 12.951 -16.438 -15.856 1.00 98.44 357 ASN A CA 1
ATOM 2726 C C . ASN A 1 357 ? 11.483 -16.811 -15.582 1.00 98.44 357 ASN A C 1
ATOM 2728 O O . ASN A 1 357 ? 11.178 -17.496 -14.606 1.00 98.44 357 ASN A O 1
ATOM 2732 N N . ILE A 1 358 ? 10.563 -16.402 -16.457 1.00 98.62 358 ILE A N 1
ATOM 2733 C CA . ILE A 1 358 ? 9.141 -16.771 -16.399 1.00 98.62 358 ILE A CA 1
ATOM 2734 C C . ILE A 1 358 ? 8.956 -18.275 -16.620 1.00 98.62 358 ILE A C 1
ATOM 2736 O O . ILE A 1 358 ? 8.139 -18.895 -15.937 1.00 98.62 358 ILE A O 1
ATOM 2740 N N . ALA A 1 359 ? 9.710 -18.871 -17.547 1.00 98.31 359 ALA A N 1
ATOM 2741 C CA . ALA A 1 359 ? 9.693 -20.314 -17.772 1.00 98.31 359 ALA A CA 1
ATOM 2742 C C . ALA A 1 359 ? 10.236 -21.078 -16.555 1.00 98.31 359 ALA A C 1
ATOM 2744 O O . ALA A 1 359 ? 9.624 -22.054 -16.127 1.00 98.31 359 ALA A O 1
ATOM 2745 N N . LEU A 1 360 ? 11.319 -20.591 -15.938 1.00 97.56 360 LEU A N 1
ATOM 2746 C CA . LEU A 1 360 ? 11.854 -21.143 -14.687 1.00 97.56 360 LEU A CA 1
ATOM 2747 C C . LEU A 1 360 ? 10.826 -21.105 -13.542 1.00 97.56 360 LEU A C 1
ATOM 2749 O O . LEU A 1 360 ? 10.842 -21.963 -12.662 1.00 97.56 360 LEU A O 1
ATOM 2753 N N . ALA A 1 361 ? 9.925 -20.122 -13.561 1.00 97.38 361 ALA A N 1
ATOM 2754 C CA . ALA A 1 361 ? 8.855 -19.974 -12.584 1.00 97.38 361 ALA A CA 1
ATOM 2755 C C . ALA A 1 361 ? 7.582 -20.786 -12.889 1.00 97.38 361 ALA A C 1
ATOM 2757 O O . ALA A 1 361 ? 6.655 -20.722 -12.082 1.00 97.38 361 ALA A O 1
ATOM 2758 N N . ASP A 1 362 ? 7.531 -21.523 -14.006 1.00 97.75 362 ASP A N 1
ATOM 2759 C CA . ASP A 1 362 ? 6.347 -22.241 -14.512 1.00 97.75 362 ASP A CA 1
ATOM 2760 C C . ASP A 1 362 ? 5.140 -21.315 -14.778 1.00 97.75 362 ASP A C 1
ATOM 2762 O O . ASP A 1 362 ? 3.994 -21.591 -14.419 1.00 97.75 362 ASP A O 1
ATOM 2766 N N . LEU A 1 363 ? 5.403 -20.148 -15.380 1.00 98.31 363 LEU A N 1
ATOM 2767 C CA . LEU A 1 363 ? 4.395 -19.099 -15.602 1.00 98.31 363 LEU A CA 1
ATOM 2768 C C . LEU A 1 363 ? 4.153 -18.771 -17.081 1.00 98.31 363 LEU A C 1
ATOM 2770 O O . LEU A 1 363 ? 3.370 -17.869 -17.383 1.00 98.31 363 LEU A O 1
ATOM 2774 N N . THR A 1 364 ? 4.753 -19.511 -18.018 1.00 97.88 364 THR A N 1
ATOM 2775 C CA . THR A 1 364 ? 4.643 -19.255 -19.468 1.00 97.88 364 THR A CA 1
ATOM 2776 C C . THR A 1 364 ? 3.198 -19.262 -19.972 1.00 97.88 364 THR A C 1
ATOM 2778 O O . THR A 1 364 ? 2.861 -18.535 -20.899 1.00 97.88 364 THR A O 1
ATOM 2781 N N . SER A 1 365 ? 2.305 -20.043 -19.356 1.00 97.31 365 SER A N 1
ATOM 2782 C CA . SER A 1 365 ? 0.889 -20.050 -19.737 1.00 97.31 365 SER A CA 1
ATOM 2783 C C . SER A 1 365 ? 0.113 -18.832 -19.234 1.00 97.31 365 SER A C 1
ATOM 2785 O O . SER A 1 365 ? -0.986 -18.591 -19.728 1.00 97.31 365 SER A O 1
ATOM 2787 N N . GLN A 1 366 ? 0.624 -18.087 -18.251 1.00 98.00 366 GLN A N 1
ATOM 2788 C CA . GLN A 1 366 ? -0.043 -16.928 -17.645 1.00 98.00 366 GLN A CA 1
ATOM 2789 C C . GLN A 1 366 ? 0.553 -15.595 -18.107 1.00 98.00 366 GLN A C 1
ATOM 2791 O O . GLN A 1 366 ? -0.135 -14.581 -18.043 1.00 98.00 366 GLN A O 1
ATOM 2796 N N . VAL A 1 367 ? 1.799 -15.581 -18.583 1.00 98.75 367 VAL A N 1
ATOM 2797 C CA . VAL A 1 367 ? 2.502 -14.346 -18.941 1.00 98.75 367 VAL A CA 1
ATOM 2798 C C . VAL A 1 367 ? 2.705 -14.232 -20.446 1.00 98.75 367 VAL A C 1
ATOM 2800 O O . VAL A 1 367 ? 3.239 -15.135 -21.083 1.00 98.75 367 VAL A O 1
ATOM 2803 N N . GLU A 1 368 ? 2.327 -13.084 -20.995 1.00 98.56 368 GLU A N 1
ATOM 2804 C CA . GLU A 1 368 ? 2.647 -12.658 -22.354 1.00 98.56 368 GLU A CA 1
ATOM 2805 C C . GLU A 1 368 ? 3.618 -11.474 -22.289 1.00 98.56 368 GLU A C 1
ATOM 2807 O O . GLU A 1 368 ? 3.300 -10.446 -21.689 1.00 98.56 368 GLU A O 1
ATOM 2812 N N . ILE A 1 369 ? 4.797 -11.605 -22.907 1.00 98.69 369 ILE A N 1
ATOM 2813 C CA . ILE A 1 369 ? 5.720 -10.482 -23.107 1.00 98.69 369 ILE A CA 1
ATOM 2814 C C . ILE A 1 369 ? 5.537 -9.948 -24.523 1.00 98.69 369 ILE A C 1
ATOM 2816 O O . ILE A 1 369 ? 5.686 -10.691 -25.494 1.00 98.69 369 ILE A O 1
ATOM 2820 N N . ILE A 1 370 ? 5.271 -8.649 -24.642 1.00 98.56 370 ILE A N 1
ATOM 2821 C CA . ILE A 1 370 ? 5.193 -7.961 -25.931 1.00 98.56 370 ILE A CA 1
ATOM 2822 C C . ILE A 1 370 ? 6.408 -7.050 -26.073 1.00 98.56 370 ILE A C 1
ATOM 2824 O O . ILE A 1 370 ? 6.575 -6.096 -25.312 1.00 98.56 370 ILE A O 1
ATOM 2828 N N . VAL A 1 371 ? 7.236 -7.334 -27.080 1.00 98.56 371 VAL A N 1
ATOM 2829 C CA . VAL A 1 371 ? 8.449 -6.560 -27.354 1.00 98.56 371 VAL A CA 1
ATOM 2830 C C . VAL A 1 371 ? 8.143 -5.365 -28.251 1.00 98.56 371 VAL A C 1
ATOM 2832 O O . VAL A 1 371 ? 7.593 -5.515 -29.345 1.00 98.56 371 VAL A O 1
ATOM 2835 N N . GLY A 1 372 ? 8.527 -4.172 -27.806 1.00 97.50 372 GLY A N 1
ATOM 2836 C CA . GLY A 1 372 ? 8.466 -2.944 -28.591 1.00 97.50 372 GLY A CA 1
ATOM 2837 C C . GLY A 1 372 ? 8.152 -1.698 -27.759 1.00 97.50 372 GLY A C 1
ATOM 2838 O O . GLY A 1 372 ? 7.958 -1.776 -26.548 1.00 97.50 372 GLY A O 1
ATOM 2839 N N . PRO A 1 373 ? 8.081 -0.513 -28.396 1.00 97.81 373 PRO A N 1
ATOM 2840 C CA . PRO A 1 373 ? 7.792 0.732 -27.691 1.00 97.81 373 PRO A CA 1
ATOM 2841 C C . PRO A 1 373 ? 6.414 0.697 -27.025 1.00 97.81 373 PRO A C 1
ATOM 2843 O O . PRO A 1 373 ? 5.397 0.635 -27.720 1.00 97.81 373 PRO A O 1
ATOM 2846 N N . ALA A 1 374 ? 6.383 0.803 -25.694 1.00 98.06 374 ALA A N 1
ATOM 2847 C CA . ALA A 1 374 ? 5.172 0.630 -24.894 1.00 98.06 374 ALA A CA 1
ATOM 2848 C C . ALA A 1 374 ? 3.996 1.490 -25.387 1.00 98.06 374 ALA A C 1
ATOM 2850 O O . ALA A 1 374 ? 2.933 0.946 -25.662 1.00 98.06 374 ALA A O 1
ATOM 2851 N N . LEU A 1 375 ? 4.186 2.796 -25.626 1.00 98.38 375 LEU A N 1
ATOM 2852 C CA . LEU A 1 375 ? 3.109 3.673 -26.122 1.00 98.38 375 LEU A CA 1
ATOM 2853 C C . LEU A 1 375 ? 2.539 3.236 -27.483 1.00 98.38 375 LEU A C 1
ATOM 2855 O O . LEU A 1 375 ? 1.334 3.330 -27.707 1.00 98.38 375 LEU A O 1
ATOM 2859 N N . LYS A 1 376 ? 3.375 2.712 -28.391 1.00 98.25 376 LYS A N 1
ATOM 2860 C CA . LYS A 1 376 ? 2.898 2.191 -29.686 1.00 98.25 376 LYS A CA 1
ATOM 2861 C C . LYS A 1 376 ? 2.111 0.895 -29.515 1.00 98.25 376 LYS A C 1
ATOM 2863 O O . LYS A 1 376 ? 1.174 0.658 -30.275 1.00 98.25 376 LYS A O 1
ATOM 2868 N N . THR A 1 377 ? 2.500 0.061 -28.554 1.00 98.19 377 THR A N 1
ATOM 2869 C CA . THR A 1 377 ? 1.793 -1.178 -28.217 1.00 98.19 377 THR A CA 1
ATOM 2870 C C . THR A 1 377 ? 0.446 -0.877 -27.564 1.00 98.19 377 THR A C 1
ATOM 2872 O O . THR A 1 377 ? -0.577 -1.369 -28.036 1.00 98.19 377 THR A O 1
ATOM 2875 N N . LEU A 1 378 ? 0.423 -0.005 -26.552 1.00 98.44 378 LEU A N 1
ATOM 2876 C CA . LEU A 1 378 ? -0.786 0.399 -25.826 1.00 98.44 378 LEU A CA 1
ATOM 2877 C C . LEU A 1 378 ? -1.838 0.999 -26.763 1.00 98.44 378 LEU A C 1
ATOM 2879 O O . LEU A 1 378 ? -2.999 0.597 -26.707 1.00 98.44 378 LEU A O 1
ATOM 2883 N N . ALA A 1 379 ? -1.429 1.854 -27.706 1.00 97.50 379 ALA A N 1
ATOM 2884 C CA . ALA A 1 379 ? -2.324 2.463 -28.694 1.00 97.50 379 ALA A CA 1
ATOM 2885 C C . ALA A 1 379 ? -3.071 1.446 -29.585 1.00 97.50 379 ALA A C 1
ATOM 2887 O O . ALA A 1 379 ? -4.084 1.786 -30.194 1.00 97.50 379 ALA A O 1
ATOM 2888 N N . ARG A 1 380 ? -2.588 0.199 -29.679 1.00 97.75 380 ARG A N 1
ATOM 2889 C CA . ARG A 1 380 ? -3.240 -0.882 -30.439 1.00 97.75 380 ARG A CA 1
ATOM 2890 C C . ARG A 1 380 ? -4.218 -1.697 -29.597 1.00 97.75 380 ARG A C 1
ATOM 2892 O O . ARG A 1 380 ? -5.002 -2.454 -30.166 1.00 97.75 380 ARG A O 1
ATOM 2899 N N . PHE A 1 381 ? -4.177 -1.581 -28.269 1.00 98.31 381 PHE A N 1
ATOM 2900 C CA . PHE A 1 381 ? -5.099 -2.312 -27.407 1.00 98.31 381 PHE A CA 1
ATOM 2901 C C . PHE A 1 381 ? -6.517 -1.750 -27.549 1.00 98.31 381 PHE A C 1
ATOM 2903 O O . PHE A 1 381 ? -6.716 -0.538 -27.380 1.00 98.31 381 PHE A O 1
ATOM 2910 N N . PRO A 1 382 ? -7.518 -2.608 -27.819 1.00 97.25 382 PRO A N 1
ATOM 2911 C CA . PRO A 1 382 ? -8.899 -2.165 -27.933 1.00 97.25 382 PRO A CA 1
ATOM 2912 C C . PRO A 1 382 ? -9.384 -1.603 -26.595 1.00 97.25 382 PRO A C 1
ATOM 2914 O O . PRO A 1 382 ? -8.988 -2.073 -25.532 1.00 97.25 382 PRO A O 1
ATOM 2917 N N . THR A 1 383 ? -10.280 -0.618 -26.634 1.00 91.62 383 THR A N 1
ATOM 2918 C CA . THR A 1 383 ? -10.847 0.022 -25.431 1.00 91.62 383 THR A CA 1
ATOM 2919 C C . THR A 1 383 ? -11.578 -0.952 -24.511 1.00 91.62 383 THR A C 1
ATOM 2921 O O . THR A 1 383 ? -11.641 -0.704 -23.306 1.00 91.62 383 THR A O 1
ATOM 2924 N N . GLU A 1 384 ? -12.078 -2.060 -25.063 1.00 96.19 384 GLU A N 1
ATOM 2925 C CA . GLU A 1 384 ? -12.766 -3.125 -24.323 1.00 96.19 384 GLU A CA 1
ATOM 2926 C C . GLU A 1 384 ? -11.819 -4.046 -23.546 1.00 96.19 384 GLU A C 1
ATOM 2928 O O . GLU A 1 384 ? -12.248 -4.779 -22.650 1.00 96.19 384 GLU A O 1
ATOM 2933 N N . LEU A 1 385 ? -10.517 -4.016 -23.852 1.00 97.25 385 LEU A N 1
ATOM 2934 C CA . LEU A 1 385 ? -9.530 -4.697 -23.030 1.00 97.25 385 LEU A CA 1
ATOM 2935 C C . LEU A 1 385 ? -9.353 -3.908 -21.733 1.00 97.25 385 LEU A C 1
ATOM 2937 O O . LEU A 1 385 ? -8.793 -2.815 -21.732 1.00 97.25 385 LEU A O 1
ATOM 2941 N N . LYS A 1 386 ? -9.840 -4.486 -20.631 1.00 98.00 386 LYS A N 1
ATOM 2942 C CA . LYS A 1 386 ? -9.726 -3.910 -19.292 1.00 98.00 386 LYS A CA 1
ATOM 2943 C C . LYS A 1 386 ? -8.832 -4.734 -18.377 1.00 98.00 386 LYS A C 1
ATOM 2945 O O . LYS A 1 38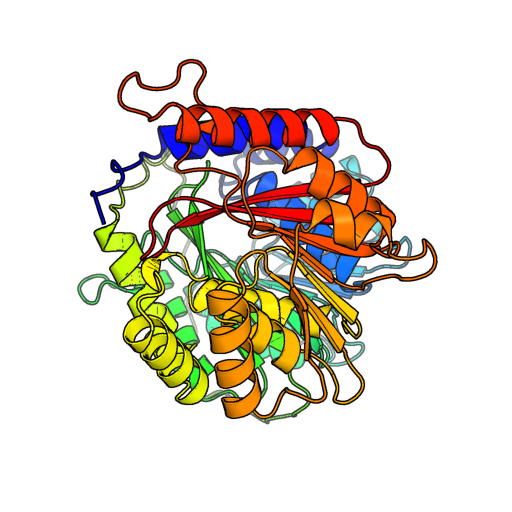6 ? -8.942 -5.961 -18.350 1.00 98.00 386 LYS A O 1
ATOM 2950 N N . PHE A 1 387 ? -8.011 -4.046 -17.594 1.00 98.81 387 PHE A N 1
ATOM 2951 C CA . PHE A 1 387 ? -7.156 -4.630 -16.563 1.00 98.81 387 PHE A CA 1
ATOM 2952 C C . PHE A 1 387 ? -7.699 -4.341 -15.163 1.00 98.81 387 PHE A C 1
ATOM 2954 O O . PHE A 1 387 ? -8.382 -3.338 -14.944 1.00 98.81 387 PHE A O 1
ATOM 2961 N N . ASP A 1 388 ? -7.399 -5.236 -14.224 1.00 98.75 388 ASP A N 1
ATOM 2962 C CA . ASP A 1 388 ? -7.733 -5.087 -12.804 1.00 98.75 388 ASP A CA 1
ATOM 2963 C C . ASP A 1 388 ? -6.659 -4.286 -12.055 1.00 98.75 388 ASP A C 1
ATOM 2965 O O . ASP A 1 388 ? -6.973 -3.528 -11.137 1.00 98.75 388 ASP A O 1
ATOM 2969 N N . LEU A 1 389 ? -5.404 -4.455 -12.477 1.00 98.88 389 LEU A N 1
ATOM 2970 C CA . LEU A 1 389 ? -4.223 -3.770 -11.967 1.00 98.88 389 LEU A CA 1
ATOM 2971 C C . LEU A 1 389 ? -3.307 -3.413 -13.142 1.00 98.88 389 LEU A C 1
ATOM 2973 O O . LEU A 1 389 ? -3.078 -4.240 -14.027 1.00 98.88 389 LEU A O 1
ATOM 2977 N N . ILE A 1 390 ? -2.760 -2.202 -13.131 1.00 98.88 390 ILE A N 1
ATOM 2978 C CA . ILE A 1 390 ? -1.704 -1.777 -14.051 1.00 98.88 390 ILE A CA 1
ATOM 2979 C C . ILE A 1 390 ? -0.501 -1.327 -13.225 1.00 98.88 390 ILE A C 1
ATOM 2981 O O . ILE A 1 390 ? -0.636 -0.459 -12.366 1.00 98.88 390 ILE A O 1
ATOM 2985 N N . PHE A 1 391 ? 0.666 -1.912 -13.479 1.00 98.88 391 PHE A N 1
ATOM 2986 C CA . PHE A 1 391 ? 1.930 -1.529 -12.853 1.00 98.88 391 PHE A CA 1
ATOM 2987 C C . PHE A 1 391 ? 2.826 -0.823 -13.873 1.00 98.88 391 PHE A C 1
ATOM 2989 O O . PHE A 1 391 ? 3.048 -1.339 -14.968 1.00 98.88 391 PHE A O 1
ATOM 2996 N N . ILE A 1 392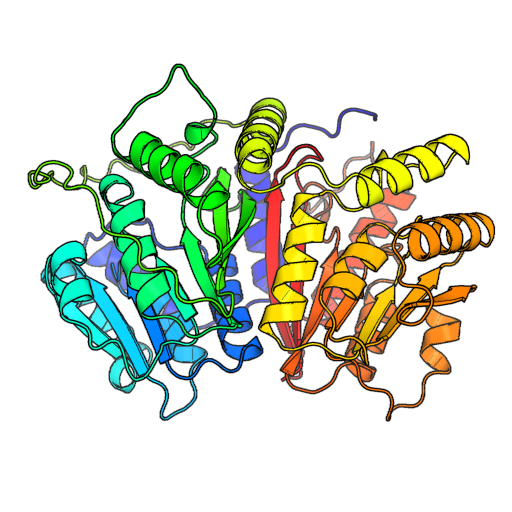 ? 3.314 0.369 -13.533 1.00 98.56 392 ILE A N 1
ATOM 2997 C CA . ILE A 1 392 ? 4.138 1.203 -14.410 1.00 98.56 392 ILE A CA 1
ATOM 2998 C C . ILE A 1 392 ? 5.496 1.426 -13.745 1.00 98.56 392 ILE A C 1
ATOM 3000 O O . ILE A 1 392 ? 5.631 2.287 -12.873 1.00 98.56 392 ILE A O 1
ATOM 3004 N N . ASP A 1 393 ? 6.510 0.695 -14.204 1.00 95.81 393 ASP A N 1
ATOM 3005 C CA . ASP A 1 393 ? 7.915 0.915 -13.853 1.00 95.81 393 ASP A CA 1
ATOM 3006 C C . ASP A 1 393 ? 8.779 1.025 -15.115 1.00 95.81 393 ASP A C 1
ATOM 3008 O O . ASP A 1 393 ? 9.630 0.201 -15.438 1.00 95.81 393 ASP A O 1
ATOM 3012 N N . ALA A 1 394 ? 8.509 2.090 -15.865 1.00 94.25 394 ALA A N 1
ATOM 3013 C CA . ALA A 1 394 ? 9.202 2.423 -17.100 1.00 94.25 394 ALA A CA 1
ATOM 3014 C C . ALA A 1 394 ? 9.974 3.746 -16.973 1.00 94.25 394 ALA A C 1
ATOM 3016 O O . ALA A 1 394 ? 10.127 4.317 -15.882 1.00 94.25 394 ALA A O 1
ATOM 3017 N N . ASP A 1 395 ? 10.464 4.251 -18.103 1.00 94.69 395 ASP A N 1
ATOM 3018 C CA . ASP A 1 395 ? 11.075 5.568 -18.195 1.00 94.69 395 ASP A CA 1
ATOM 3019 C C . ASP A 1 395 ? 10.106 6.676 -17.747 1.00 94.69 395 ASP A C 1
ATOM 3021 O O . ASP A 1 395 ? 8.895 6.620 -17.947 1.00 94.69 395 ASP A O 1
ATOM 3025 N N . LYS A 1 396 ? 10.642 7.694 -17.067 1.00 96.31 396 LYS A N 1
ATOM 3026 C CA . LYS A 1 396 ? 9.827 8.732 -16.415 1.00 96.31 396 LYS A CA 1
ATOM 3027 C C . LYS A 1 396 ? 9.435 9.919 -17.311 1.00 96.31 396 LYS A C 1
ATOM 3029 O O . LYS A 1 396 ? 8.390 10.509 -17.035 1.00 96.31 396 LYS A O 1
ATOM 3034 N N . PRO A 1 397 ? 10.189 10.313 -18.363 1.00 96.94 397 PRO A N 1
ATOM 3035 C CA . PRO A 1 397 ? 9.782 11.438 -19.206 1.00 96.94 397 PRO A CA 1
ATOM 3036 C C . PRO A 1 397 ? 8.370 11.320 -19.826 1.00 96.94 397 PRO A C 1
ATOM 3038 O O . PRO A 1 397 ? 7.668 12.336 -19.771 1.00 96.94 397 PRO A O 1
ATOM 3041 N N . PRO A 1 398 ? 7.918 10.149 -20.332 1.00 97.44 398 PRO A N 1
ATOM 3042 C CA . PRO A 1 398 ? 6.574 9.963 -20.896 1.00 97.44 398 PRO A CA 1
ATOM 3043 C C . PRO A 1 398 ? 5.538 9.422 -19.886 1.00 97.44 398 PRO A C 1
ATOM 3045 O O . PRO A 1 398 ? 4.564 8.761 -20.251 1.00 97.44 398 PRO A O 1
ATOM 3048 N N . MET A 1 399 ? 5.740 9.653 -18.583 1.00 97.62 399 MET A N 1
ATOM 3049 C CA . MET A 1 399 ? 4.866 9.080 -17.551 1.00 97.62 399 MET A CA 1
ATOM 3050 C C . MET A 1 399 ? 3.414 9.583 -17.635 1.00 97.62 399 MET A C 1
ATOM 3052 O O . MET A 1 399 ? 2.490 8.873 -17.245 1.00 97.62 399 MET A O 1
ATOM 3056 N N . THR A 1 400 ? 3.192 10.789 -18.170 1.00 98.06 400 THR A N 1
ATOM 3057 C CA . THR A 1 400 ? 1.835 11.332 -18.376 1.00 98.06 400 THR A CA 1
ATOM 3058 C C . THR A 1 400 ? 1.078 10.531 -19.437 1.00 98.06 400 THR A C 1
ATOM 3060 O O . THR A 1 400 ? -0.097 10.214 -19.268 1.00 98.06 400 THR A O 1
ATOM 3063 N N . GLU A 1 401 ? 1.762 10.148 -20.509 1.00 98.56 401 GLU A N 1
ATOM 3064 C CA . GLU A 1 401 ? 1.231 9.354 -21.609 1.00 98.56 401 GLU A CA 1
ATOM 3065 C C . GLU A 1 401 ? 0.972 7.908 -21.170 1.00 98.56 401 GLU A C 1
ATOM 3067 O O . GLU A 1 401 ? -0.092 7.362 -21.466 1.00 98.56 401 GLU A O 1
ATOM 3072 N N . TYR A 1 402 ? 1.885 7.309 -20.394 1.00 98.69 402 TYR A N 1
ATOM 3073 C CA . TYR A 1 402 ? 1.638 5.999 -19.780 1.00 98.69 402 TYR A CA 1
ATOM 3074 C C . TYR A 1 402 ? 0.420 6.024 -18.863 1.00 98.69 402 TYR A C 1
ATOM 3076 O O . TYR A 1 402 ? -0.411 5.119 -18.930 1.00 98.69 402 TYR A O 1
ATOM 3084 N N . PHE A 1 403 ? 0.280 7.064 -18.040 1.00 98.62 403 PHE A N 1
ATOM 3085 C CA . PHE A 1 403 ? -0.874 7.210 -17.164 1.00 98.62 403 PHE A CA 1
ATOM 3086 C C . PHE A 1 403 ? -2.181 7.381 -17.946 1.00 98.62 403 PHE A C 1
ATOM 3088 O O . PHE A 1 403 ? -3.177 6.753 -17.597 1.00 98.62 403 PHE A O 1
ATOM 3095 N N . ALA A 1 404 ? -2.188 8.162 -19.030 1.00 98.44 404 ALA A N 1
ATOM 3096 C CA . ALA A 1 404 ? -3.369 8.326 -19.877 1.00 98.44 404 ALA A CA 1
ATOM 3097 C C . ALA A 1 404 ? -3.822 6.994 -20.506 1.00 98.44 404 ALA A C 1
ATOM 3099 O O . ALA A 1 404 ? -5.009 6.658 -20.465 1.00 98.44 404 ALA A O 1
ATOM 3100 N N . GLU A 1 405 ? -2.882 6.197 -21.022 1.00 98.62 405 GLU A N 1
ATOM 3101 C CA . GLU A 1 405 ? -3.174 4.860 -21.553 1.00 98.62 405 GLU A CA 1
ATOM 3102 C C . GLU A 1 405 ? -3.615 3.885 -20.455 1.00 98.62 405 GLU A C 1
ATOM 3104 O O . GLU A 1 405 ? -4.587 3.147 -20.634 1.00 98.62 405 GLU A O 1
ATOM 3109 N N . ALA A 1 406 ? -2.967 3.912 -19.289 1.00 98.50 406 ALA A N 1
ATOM 3110 C CA . ALA A 1 406 ? -3.367 3.101 -18.145 1.00 98.50 406 ALA A CA 1
ATOM 3111 C C . ALA A 1 406 ? -4.789 3.453 -17.689 1.00 98.50 406 ALA A C 1
ATOM 3113 O O . ALA A 1 406 ? -5.618 2.566 -17.506 1.00 98.50 406 ALA A O 1
ATOM 3114 N N . LYS A 1 407 ? -5.120 4.742 -17.606 1.00 98.19 407 LYS A N 1
ATOM 3115 C CA . LYS A 1 407 ? -6.460 5.232 -17.275 1.00 98.19 407 LYS A CA 1
ATOM 3116 C C . LYS A 1 407 ? -7.509 4.791 -18.305 1.00 98.19 407 LYS A C 1
ATOM 3118 O O . LYS A 1 407 ? -8.627 4.446 -17.930 1.00 98.19 407 LYS A O 1
ATOM 3123 N N . ARG A 1 408 ? -7.152 4.742 -19.593 1.00 98.12 408 ARG A N 1
ATOM 3124 C CA . ARG A 1 408 ? -8.017 4.218 -20.666 1.00 98.12 408 ARG A CA 1
ATOM 3125 C C . ARG A 1 408 ? -8.266 2.711 -20.529 1.00 98.12 408 ARG A C 1
ATOM 3127 O O . ARG A 1 408 ? -9.369 2.244 -20.828 1.00 98.12 408 ARG A O 1
ATOM 3134 N N . LEU A 1 409 ? -7.257 1.950 -20.111 1.00 98.75 409 LEU A N 1
ATOM 3135 C CA . LEU A 1 409 ? -7.252 0.482 -20.104 1.00 98.75 409 LEU A CA 1
ATOM 3136 C C . LEU A 1 409 ? -7.588 -0.144 -18.741 1.00 98.75 409 LEU A C 1
ATOM 3138 O O . LEU A 1 409 ? -7.861 -1.339 -18.671 1.00 98.75 409 LEU A O 1
ATOM 3142 N N . ILE A 1 410 ? -7.603 0.616 -17.651 1.00 98.56 410 ILE A N 1
ATOM 3143 C CA . ILE A 1 410 ? -8.041 0.124 -16.343 1.00 98.56 410 ILE A CA 1
ATOM 3144 C C . ILE A 1 410 ? -9.576 0.060 -16.284 1.00 98.56 410 ILE A C 1
ATOM 3146 O O . ILE A 1 410 ? -10.277 0.881 -16.883 1.00 98.56 410 ILE A O 1
ATOM 3150 N N . LYS A 1 411 ? -10.134 -0.927 -15.576 1.00 97.75 411 LYS A N 1
ATOM 3151 C CA . LYS A 1 411 ? -11.567 -0.927 -15.231 1.00 97.75 411 LYS A CA 1
ATOM 3152 C C . LYS A 1 411 ? -11.880 0.120 -14.148 1.00 97.75 411 LYS A C 1
ATOM 3154 O O . LYS A 1 411 ? -10.997 0.509 -13.390 1.00 97.75 411 LYS A O 1
ATOM 3159 N N . GLN A 1 412 ? -13.149 0.509 -14.013 1.00 96.75 412 GLN A N 1
ATOM 3160 C CA . GLN A 1 412 ? -13.618 1.240 -12.824 1.00 96.75 412 GLN A CA 1
ATOM 3161 C C . GLN A 1 412 ? -13.361 0.417 -11.553 1.00 96.75 412 GLN A C 1
ATOM 3163 O O . GLN A 1 412 ? -13.551 -0.802 -11.548 1.00 96.75 412 GLN A O 1
ATOM 3168 N N . GLY A 1 413 ? -12.874 1.071 -10.501 1.00 96.44 413 GLY A N 1
ATOM 3169 C CA . GLY A 1 413 ? -12.390 0.438 -9.273 1.00 96.44 413 GLY A CA 1
ATOM 3170 C C . GLY A 1 413 ? -11.072 -0.334 -9.419 1.00 96.44 413 GLY A C 1
ATOM 3171 O O . GLY A 1 413 ? -10.614 -0.928 -8.447 1.00 96.44 413 GLY A O 1
ATOM 3172 N N . GLY A 1 414 ? -10.464 -0.372 -10.610 1.00 98.19 414 GLY A N 1
ATOM 3173 C CA . GLY A 1 414 ? -9.144 -0.967 -10.814 1.00 98.19 414 GLY A CA 1
ATOM 3174 C C . GLY A 1 414 ? -8.018 -0.057 -10.320 1.00 98.19 414 GLY A C 1
ATOM 3175 O O . GLY A 1 414 ? -8.205 1.151 -10.149 1.00 98.19 414 GLY A O 1
ATOM 3176 N N . VAL A 1 415 ? -6.845 -0.652 -10.107 1.00 98.69 415 VAL A N 1
ATOM 3177 C CA . VAL A 1 415 ? -5.684 0.016 -9.500 1.00 98.69 415 VAL A CA 1
ATOM 3178 C C . VAL A 1 415 ? -4.610 0.304 -10.537 1.00 98.69 415 VAL A C 1
ATOM 3180 O O . VAL A 1 415 ? -4.265 -0.562 -11.338 1.00 98.69 415 VAL A O 1
ATOM 3183 N N . ILE A 1 416 ? -4.013 1.488 -10.472 1.00 98.81 416 ILE A N 1
ATOM 3184 C CA . ILE A 1 416 ? -2.769 1.806 -11.170 1.00 98.81 416 ILE A CA 1
ATOM 3185 C C . ILE A 1 416 ? -1.699 2.088 -10.113 1.00 98.81 416 ILE A C 1
ATOM 3187 O O . ILE A 1 416 ? -1.897 2.928 -9.235 1.00 98.81 416 ILE A O 1
ATOM 3191 N N . ILE A 1 417 ? -0.570 1.389 -10.201 1.00 98.75 417 ILE A N 1
ATOM 3192 C CA . ILE A 1 417 ? 0.620 1.636 -9.387 1.00 98.75 417 ILE A CA 1
ATOM 3193 C C . IL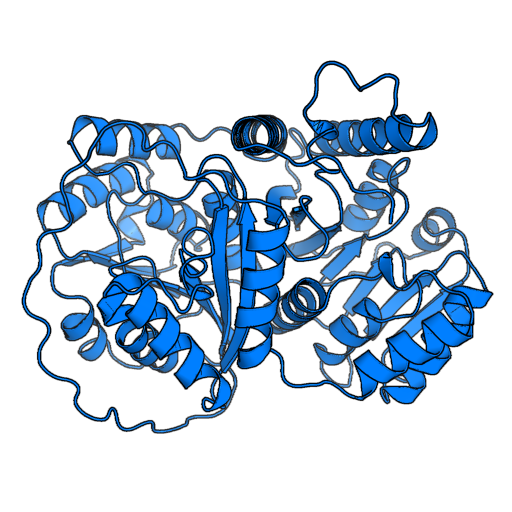E A 1 417 ? 1.709 2.199 -10.292 1.00 98.75 417 ILE A C 1
ATOM 3195 O O . ILE A 1 417 ? 2.071 1.565 -11.283 1.00 98.75 417 ILE A O 1
ATOM 3199 N N . LEU A 1 418 ? 2.240 3.370 -9.948 1.00 98.50 418 LEU A N 1
ATOM 3200 C CA . LEU A 1 418 ? 3.371 3.977 -10.650 1.00 98.50 418 LEU A CA 1
ATOM 3201 C C . LEU A 1 418 ? 4.581 3.988 -9.724 1.00 98.50 418 LEU A C 1
ATOM 3203 O O . LEU A 1 418 ? 4.508 4.567 -8.639 1.00 98.50 418 LEU A O 1
ATOM 3207 N N . ASP A 1 419 ? 5.674 3.357 -10.144 1.00 95.25 419 ASP A N 1
ATOM 3208 C CA . ASP A 1 419 ? 6.884 3.258 -9.332 1.00 95.25 419 ASP A CA 1
ATOM 3209 C C . ASP A 1 419 ? 7.860 4.412 -9.586 1.00 95.25 419 ASP A C 1
ATOM 3211 O O . ASP A 1 419 ? 7.929 4.981 -10.688 1.00 95.25 419 ASP A O 1
ATOM 3215 N N . ASN A 1 420 ? 8.665 4.708 -8.566 1.00 93.81 420 ASN A N 1
ATOM 3216 C CA . ASN A 1 420 ? 9.722 5.715 -8.581 1.00 93.81 420 ASN A CA 1
ATOM 3217 C C . ASN A 1 420 ? 9.204 7.125 -8.932 1.00 93.81 420 ASN A C 1
ATOM 3219 O O . ASN A 1 420 ? 9.705 7.788 -9.850 1.00 93.81 420 ASN A O 1
ATOM 3223 N N . VAL A 1 421 ? 8.156 7.571 -8.229 1.00 96.69 421 VAL A N 1
ATOM 3224 C CA . VAL A 1 421 ? 7.534 8.896 -8.432 1.00 96.69 421 VAL A CA 1
ATOM 3225 C C . VAL A 1 421 ? 8.122 9.980 -7.528 1.00 96.69 421 VAL A C 1
ATOM 3227 O O . VAL A 1 421 ? 7.854 11.156 -7.738 1.00 96.69 421 VAL A O 1
ATOM 3230 N N . VAL A 1 422 ? 8.937 9.629 -6.534 1.00 95.94 422 VAL A N 1
ATOM 3231 C CA . VAL A 1 422 ? 9.513 10.606 -5.598 1.00 95.94 422 VAL A CA 1
ATOM 3232 C C . VAL A 1 422 ? 10.912 11.037 -6.045 1.00 95.94 422 VAL A C 1
ATOM 3234 O O . VAL A 1 422 ? 11.274 12.209 -5.890 1.00 95.94 422 VAL A O 1
ATOM 3237 N N . LEU A 1 423 ? 11.688 10.117 -6.634 1.00 94.00 423 LEU A N 1
ATOM 3238 C CA . LEU A 1 423 ? 13.033 10.342 -7.181 1.00 94.00 423 LEU A CA 1
ATOM 3239 C C . LEU A 1 423 ? 13.974 11.003 -6.162 1.00 94.00 423 LEU A C 1
ATOM 3241 O O . LEU A 1 423 ? 14.487 12.099 -6.386 1.00 94.00 423 LEU A O 1
ATOM 3245 N N . ASN A 1 424 ? 14.171 10.357 -5.008 1.00 90.88 424 ASN A N 1
ATOM 3246 C CA . ASN A 1 424 ? 14.993 10.876 -3.904 1.00 90.88 424 ASN A CA 1
ATOM 3247 C C . ASN A 1 424 ? 14.563 12.278 -3.403 1.00 90.88 424 ASN A C 1
ATOM 3249 O O . ASN A 1 424 ? 15.372 13.043 -2.873 1.00 90.88 424 ASN A O 1
ATOM 3253 N N . GLY A 1 425 ? 13.291 12.638 -3.602 1.00 93.06 425 GLY A N 1
ATOM 3254 C CA . GLY A 1 425 ? 12.709 13.926 -3.223 1.00 93.06 425 GLY A CA 1
ATOM 3255 C C . GLY A 1 425 ? 12.999 15.068 -4.200 1.00 93.06 425 GLY A C 1
ATOM 3256 O O . GLY A 1 425 ? 12.631 16.212 -3.916 1.00 93.06 425 GLY A O 1
ATOM 3257 N N . ASP A 1 426 ? 13.645 14.801 -5.341 1.00 95.00 426 ASP A N 1
ATOM 3258 C CA . ASP A 1 426 ? 13.980 15.827 -6.337 1.00 95.00 426 ASP A CA 1
ATOM 3259 C C . ASP A 1 426 ? 12.733 16.405 -7.016 1.00 95.00 426 ASP A C 1
ATOM 3261 O O . ASP A 1 426 ? 12.706 17.587 -7.369 1.00 95.00 426 ASP A O 1
ATOM 3265 N N . VAL A 1 427 ? 11.656 15.618 -7.124 1.00 97.25 427 VAL A N 1
ATOM 3266 C CA . VAL A 1 427 ? 10.379 16.075 -7.697 1.00 97.25 427 VAL A CA 1
ATOM 3267 C C . VAL A 1 427 ? 9.842 17.307 -6.968 1.00 97.25 427 VAL A C 1
ATOM 3269 O O . VAL A 1 427 ? 9.377 18.242 -7.623 1.00 97.25 427 VAL A O 1
ATOM 3272 N N . ALA A 1 428 ? 10.023 17.371 -5.650 1.00 97.12 428 ALA A N 1
ATOM 3273 C CA . ALA A 1 428 ? 9.543 18.453 -4.798 1.00 97.12 428 ALA A CA 1
ATOM 3274 C C . ALA A 1 428 ? 10.520 19.637 -4.641 1.00 97.12 428 ALA A C 1
ATOM 3276 O O . ALA A 1 428 ? 10.203 20.602 -3.945 1.00 97.12 428 ALA A O 1
ATOM 3277 N N . LYS A 1 429 ? 11.724 19.590 -5.231 1.00 94.94 429 LYS A N 1
ATOM 3278 C CA . LYS A 1 429 ? 12.704 20.688 -5.125 1.00 94.94 429 LYS A CA 1
ATOM 3279 C C . LYS A 1 429 ? 12.379 21.818 -6.093 1.00 94.94 429 LYS A C 1
ATOM 3281 O O . LYS A 1 429 ? 12.309 21.593 -7.293 1.00 94.94 429 LYS A O 1
ATOM 3286 N N . GLU A 1 430 ? 12.275 23.050 -5.612 1.00 91.69 430 GLU A N 1
ATOM 3287 C CA . GLU A 1 430 ? 12.074 24.210 -6.492 1.00 91.69 430 GLU A CA 1
ATOM 3288 C C . GLU A 1 430 ? 13.200 24.335 -7.535 1.00 91.69 430 GLU A C 1
ATOM 3290 O O . GLU A 1 430 ? 12.941 24.441 -8.733 1.00 91.69 430 GLU A O 1
ATOM 3295 N N . HIS A 1 431 ? 14.445 24.193 -7.074 1.00 92.94 431 HIS A N 1
ATOM 3296 C CA . HIS A 1 431 ? 15.649 24.242 -7.893 1.00 92.94 431 HIS A CA 1
ATOM 3297 C C . HIS A 1 431 ? 16.342 22.876 -7.885 1.00 92.94 431 HIS A C 1
ATOM 3299 O O . HIS A 1 431 ? 16.628 22.315 -6.824 1.00 92.94 431 HIS A O 1
ATOM 3305 N N . LEU A 1 432 ? 16.596 22.329 -9.075 1.00 92.94 432 LEU A N 1
ATOM 3306 C CA . LEU A 1 432 ? 17.302 21.060 -9.228 1.00 92.94 432 LEU A CA 1
ATOM 3307 C C . LEU A 1 432 ? 18.818 21.279 -9.133 1.00 92.94 432 LEU A C 1
ATOM 3309 O O . LEU A 1 432 ? 19.305 22.242 -9.723 1.00 92.94 432 LEU A O 1
ATOM 3313 N N . PRO A 1 433 ? 19.569 20.405 -8.436 1.00 87.00 433 PRO A N 1
ATOM 3314 C CA . PRO A 1 433 ? 21.022 20.514 -8.367 1.00 87.00 433 PRO A CA 1
ATOM 3315 C C . PRO A 1 433 ? 21.672 20.514 -9.755 1.00 87.00 433 PRO A C 1
ATOM 3317 O O . PRO A 1 433 ? 21.314 19.700 -10.610 1.00 87.00 433 PRO A O 1
ATOM 3320 N N . ASP A 1 434 ? 22.692 21.351 -9.950 1.00 89.56 434 ASP A N 1
ATOM 3321 C CA . ASP A 1 434 ? 23.481 21.372 -11.192 1.00 89.56 434 ASP A CA 1
ATOM 3322 C C . ASP A 1 434 ? 24.195 20.041 -11.456 1.00 89.56 434 ASP A C 1
ATOM 3324 O O . ASP A 1 434 ? 24.474 19.701 -12.603 1.00 89.56 434 ASP A O 1
ATOM 3328 N N . THR A 1 435 ? 24.436 19.264 -10.397 1.00 88.81 435 THR A N 1
ATOM 3329 C CA . THR A 1 435 ? 25.034 17.926 -10.447 1.00 88.81 435 THR A CA 1
ATOM 3330 C C . THR A 1 435 ? 24.111 16.855 -11.029 1.00 88.81 435 THR A C 1
ATOM 3332 O O . THR A 1 435 ? 24.597 15.774 -11.363 1.00 88.81 435 THR A O 1
ATOM 3335 N N . LEU A 1 436 ? 22.802 17.111 -11.157 1.00 89.81 436 LEU A N 1
ATOM 3336 C CA . LEU A 1 436 ? 21.897 16.188 -11.841 1.00 89.81 436 LEU A CA 1
ATOM 3337 C C . LEU A 1 436 ? 22.158 16.208 -13.346 1.00 89.81 436 LEU A C 1
ATOM 3339 O O . LEU A 1 436 ? 22.249 17.275 -13.960 1.00 89.81 436 LEU A O 1
ATOM 3343 N N . SER A 1 437 ? 22.201 15.019 -13.948 1.00 94.00 437 SER A N 1
ATOM 3344 C CA . SER A 1 437 ? 22.282 14.889 -15.401 1.00 94.00 437 SER A CA 1
ATOM 3345 C C . SER A 1 437 ? 21.041 15.483 -16.077 1.00 94.00 437 SER A C 1
ATOM 3347 O O . SER A 1 437 ? 19.964 15.563 -15.478 1.00 94.00 437 SER A O 1
ATOM 3349 N N . ASP A 1 438 ? 21.160 15.855 -17.351 1.00 95.25 438 ASP A N 1
ATOM 3350 C CA . ASP A 1 438 ? 20.017 16.363 -18.118 1.00 95.25 438 ASP A CA 1
ATOM 3351 C C . ASP A 1 438 ? 18.877 15.340 -18.187 1.00 95.25 438 ASP A C 1
ATOM 3353 O O . ASP A 1 438 ? 17.707 15.698 -18.059 1.00 95.25 438 ASP A O 1
ATOM 3357 N N . TYR A 1 439 ? 19.210 14.051 -18.282 1.00 94.62 439 TYR A N 1
ATOM 3358 C CA . TYR A 1 439 ? 18.213 12.986 -18.253 1.00 94.62 439 TYR A CA 1
ATOM 3359 C C . TYR A 1 439 ? 17.504 12.880 -16.894 1.00 94.62 439 TYR A C 1
ATOM 3361 O O . TYR A 1 439 ? 16.285 12.720 -16.848 1.00 94.62 439 TYR A O 1
ATOM 3369 N N . ASP A 1 440 ? 18.223 13.020 -15.774 1.00 94.38 440 ASP A N 1
ATOM 3370 C CA . ASP A 1 440 ? 17.601 13.033 -14.443 1.00 94.38 440 ASP A CA 1
ATOM 3371 C C . ASP A 1 440 ? 16.670 14.237 -14.256 1.00 94.38 440 ASP A C 1
ATOM 3373 O O . ASP A 1 440 ? 15.572 14.090 -13.709 1.00 94.38 440 ASP A O 1
ATOM 3377 N N . LYS A 1 441 ? 17.051 15.405 -14.785 1.00 96.12 441 LYS A N 1
ATOM 3378 C CA . LYS A 1 441 ? 16.181 16.590 -14.820 1.00 96.12 441 LYS A CA 1
ATOM 3379 C C . LYS A 1 441 ? 14.920 16.329 -15.651 1.00 96.12 441 LYS A C 1
ATOM 3381 O O . LYS A 1 441 ? 13.829 16.712 -15.226 1.00 96.12 441 LYS A O 1
ATOM 3386 N N . GLU A 1 442 ? 15.027 15.644 -16.790 1.00 97.62 442 GLU A N 1
ATOM 3387 C CA . GLU A 1 442 ? 13.859 15.262 -17.598 1.00 97.62 442 GLU A CA 1
ATOM 3388 C C . GLU A 1 442 ? 12.954 14.238 -16.905 1.00 97.62 442 GLU A C 1
ATOM 3390 O O . GLU A 1 442 ? 11.729 14.362 -16.998 1.00 97.62 442 GLU A O 1
ATOM 3395 N N . LYS A 1 443 ? 13.507 13.286 -16.139 1.00 97.44 443 LYS A N 1
ATOM 3396 C CA . LYS A 1 443 ? 12.697 12.387 -15.299 1.00 97.44 443 LYS A CA 1
ATOM 3397 C C . LYS A 1 443 ? 11.856 13.173 -14.295 1.00 97.44 443 LYS A C 1
ATOM 3399 O O . LYS A 1 443 ? 10.650 12.950 -14.209 1.00 97.44 443 LYS A O 1
ATOM 3404 N N . VAL A 1 444 ? 12.466 14.131 -13.590 1.00 98.00 444 VAL A N 1
ATOM 3405 C CA . VAL A 1 444 ? 11.746 14.998 -12.643 1.00 98.00 444 VAL A CA 1
ATOM 3406 C C . VAL A 1 444 ? 10.638 15.781 -13.347 1.00 98.00 444 VAL A C 1
ATOM 3408 O O . VAL A 1 444 ? 9.502 15.805 -12.870 1.00 98.00 444 VAL A O 1
ATOM 3411 N N . LYS A 1 445 ? 10.926 16.395 -14.501 1.00 98.00 445 LYS A N 1
ATOM 3412 C CA . LYS A 1 445 ? 9.909 17.118 -15.280 1.00 98.00 445 LYS A CA 1
ATOM 3413 C C . LYS A 1 445 ? 8.765 16.200 -15.724 1.00 98.00 445 LYS A C 1
ATOM 3415 O O . LYS A 1 445 ? 7.616 16.632 -15.682 1.00 98.00 445 LYS A O 1
ATOM 3420 N N . GLY A 1 446 ? 9.058 14.956 -16.106 1.00 98.25 446 GLY A N 1
ATOM 3421 C CA . GLY A 1 446 ? 8.058 13.942 -16.452 1.00 98.25 446 GLY A CA 1
ATOM 3422 C C . GLY A 1 446 ? 7.078 13.662 -15.317 1.00 98.25 446 GLY A C 1
ATOM 3423 O O . GLY A 1 446 ? 5.866 13.748 -15.517 1.00 98.25 446 GLY A O 1
ATOM 3424 N N . ILE A 1 447 ? 7.584 13.445 -14.100 1.00 98.62 447 ILE A N 1
ATOM 3425 C CA . ILE A 1 447 ? 6.720 13.243 -12.929 1.00 98.62 447 ILE A CA 1
ATOM 3426 C C . ILE A 1 447 ? 5.942 14.514 -12.564 1.00 98.62 447 ILE A C 1
ATOM 3428 O O . ILE A 1 447 ? 4.762 14.442 -12.230 1.00 98.62 447 ILE A O 1
ATOM 3432 N N . ARG A 1 448 ? 6.540 15.704 -12.685 1.00 98.56 448 ARG A N 1
ATOM 3433 C CA . ARG A 1 448 ? 5.796 16.958 -12.472 1.00 98.56 448 ARG A CA 1
ATOM 3434 C C . ARG A 1 448 ? 4.649 17.124 -13.465 1.00 98.56 448 ARG A C 1
ATOM 3436 O O . ARG A 1 448 ? 3.577 17.576 -13.071 1.00 98.56 448 ARG A O 1
ATOM 3443 N N . ARG A 1 449 ? 4.840 16.762 -14.739 1.00 98.50 449 ARG A N 1
ATOM 3444 C CA . ARG A 1 449 ? 3.754 16.753 -15.735 1.00 98.50 449 ARG A CA 1
ATOM 3445 C C . ARG A 1 449 ? 2.655 15.761 -15.350 1.00 98.50 449 ARG A C 1
ATOM 3447 O O . ARG A 1 449 ? 1.490 16.146 -15.373 1.00 98.50 449 ARG A O 1
ATOM 3454 N N . LEU A 1 450 ? 3.024 14.560 -14.892 1.00 98.62 450 LEU A N 1
ATOM 3455 C CA . LEU A 1 450 ? 2.072 13.571 -14.376 1.00 98.62 450 LEU A CA 1
ATOM 3456 C C . LEU A 1 450 ? 1.232 14.152 -13.228 1.00 98.62 450 LEU A C 1
ATOM 3458 O O . LEU A 1 450 ? 0.006 14.125 -13.298 1.00 98.62 450 LEU A O 1
ATOM 3462 N N . LEU A 1 451 ? 1.869 14.717 -12.199 1.00 98.62 451 LEU A N 1
ATOM 3463 C CA . LEU A 1 451 ? 1.167 15.294 -11.046 1.00 98.62 451 LEU A CA 1
ATOM 3464 C C . LEU A 1 451 ? 0.199 16.408 -11.462 1.00 98.62 451 LEU A C 1
ATOM 3466 O O . LEU A 1 451 ? -0.925 16.464 -10.969 1.00 98.62 451 LEU A O 1
ATOM 3470 N N . ASN A 1 452 ? 0.598 17.259 -12.411 1.00 98.31 452 ASN A N 1
ATOM 3471 C CA . ASN A 1 452 ? -0.293 18.274 -12.976 1.00 98.31 452 ASN A CA 1
ATOM 3472 C C . ASN A 1 452 ? -1.471 17.665 -13.747 1.00 98.31 452 ASN A C 1
ATOM 3474 O O . ASN A 1 452 ? -2.561 18.219 -13.686 1.00 98.31 452 ASN A O 1
ATOM 3478 N N . SER A 1 453 ? -1.272 16.545 -14.448 1.00 97.56 453 SER A N 1
ATOM 3479 C CA . SER A 1 453 ? -2.348 15.872 -15.189 1.00 97.56 453 SER A CA 1
ATOM 3480 C C . SER A 1 453 ? -3.388 15.203 -14.286 1.00 97.56 453 SER A C 1
ATOM 3482 O O . SER A 1 453 ? -4.545 15.111 -14.675 1.00 97.56 453 SER A O 1
ATOM 3484 N N . ILE A 1 454 ? -2.988 14.765 -13.085 1.00 97.75 454 ILE A N 1
ATOM 3485 C CA . ILE A 1 454 ? -3.882 14.138 -12.097 1.00 97.75 454 ILE A CA 1
ATOM 3486 C C . ILE A 1 454 ? -4.601 15.193 -11.250 1.00 97.75 454 ILE A C 1
ATOM 3488 O O . ILE A 1 454 ? -5.710 14.967 -10.769 1.00 97.75 454 ILE A O 1
ATOM 3492 N N . LYS A 1 455 ? -3.986 16.361 -11.043 1.00 96.56 455 LYS A N 1
ATOM 3493 C CA . LYS A 1 455 ? -4.566 17.419 -10.217 1.00 96.56 455 LYS A CA 1
ATOM 3494 C C . LYS A 1 455 ? -5.889 17.913 -10.805 1.00 96.56 455 LYS A C 1
ATOM 3496 O O . LYS A 1 455 ? -5.908 18.583 -11.832 1.00 96.56 455 LYS A O 1
ATOM 3501 N N . GLY A 1 456 ? -6.980 17.642 -10.091 1.00 90.81 456 GLY A N 1
ATOM 3502 C CA . GLY A 1 456 ? -8.336 17.974 -10.538 1.00 90.81 456 GLY A CA 1
ATOM 3503 C C . GLY A 1 456 ? -8.918 16.990 -11.557 1.00 90.81 456 GLY A C 1
ATOM 3504 O O . GLY A 1 456 ? -9.938 17.298 -12.163 1.00 90.81 456 GLY A O 1
ATOM 3505 N N . ASP A 1 457 ? -8.291 15.828 -11.761 1.00 95.88 457 ASP A N 1
ATOM 3506 C CA . ASP A 1 457 ? -8.878 14.736 -12.536 1.00 95.88 457 ASP A CA 1
ATOM 3507 C C . ASP A 1 457 ? -9.951 14.029 -11.696 1.00 95.88 457 ASP A C 1
ATOM 3509 O O . ASP A 1 457 ? -9.660 13.212 -10.819 1.00 95.88 457 ASP A O 1
ATOM 3513 N N . ASP A 1 458 ? -11.213 14.354 -11.969 1.00 95.38 458 ASP A N 1
ATOM 3514 C CA . ASP A 1 458 ? -12.365 13.808 -11.249 1.00 95.38 458 ASP A CA 1
ATOM 3515 C C . ASP A 1 458 ? -12.628 12.326 -11.546 1.00 95.38 458 ASP A C 1
ATOM 3517 O O . ASP A 1 458 ? -13.503 11.724 -10.925 1.00 95.38 458 ASP A O 1
ATOM 3521 N N . GLU A 1 459 ? -11.878 11.711 -12.462 1.00 97.19 459 GLU A N 1
ATOM 3522 C CA . GLU A 1 459 ? -12.036 10.302 -12.801 1.00 97.19 459 GLU A CA 1
ATOM 3523 C C . GLU A 1 459 ? -11.156 9.361 -11.967 1.00 97.19 459 GLU A C 1
ATOM 3525 O O . GLU A 1 459 ? -11.293 8.138 -12.066 1.00 97.19 459 GLU A O 1
ATOM 3530 N N . VAL A 1 460 ? -10.237 9.897 -11.162 1.00 97.94 460 VAL A N 1
ATOM 3531 C CA . VAL A 1 460 ? -9.333 9.104 -10.321 1.00 97.94 460 VAL A CA 1
ATOM 3532 C C . VAL A 1 460 ? -9.252 9.655 -8.900 1.00 97.94 460 VAL A C 1
ATOM 3534 O O . VAL A 1 460 ? -9.522 10.828 -8.652 1.00 97.94 460 VAL A O 1
ATOM 3537 N N . ASP A 1 461 ? -8.887 8.796 -7.953 1.00 98.12 461 ASP A N 1
ATOM 3538 C CA . ASP A 1 461 ? -8.331 9.212 -6.662 1.00 98.12 461 ASP A CA 1
ATOM 3539 C C . ASP A 1 461 ? -6.905 8.665 -6.554 1.00 98.12 461 ASP A C 1
ATOM 3541 O O . ASP A 1 461 ? -6.639 7.543 -6.992 1.00 98.12 461 ASP A O 1
ATOM 3545 N N . ALA A 1 462 ? -5.994 9.431 -5.952 1.00 98.50 462 ALA A N 1
ATOM 3546 C CA . ALA A 1 462 ? -4.587 9.060 -5.868 1.00 98.50 462 ALA A CA 1
ATOM 3547 C C . ALA A 1 462 ? -3.940 9.447 -4.533 1.00 98.50 462 ALA A C 1
ATOM 3549 O O . ALA A 1 462 ? -4.443 10.296 -3.797 1.00 98.50 462 ALA A O 1
ATOM 3550 N N . THR A 1 463 ? -2.802 8.823 -4.238 1.00 98.62 463 THR A N 1
ATOM 3551 C CA . THR A 1 463 ? -1.858 9.222 -3.185 1.00 98.62 463 THR A CA 1
ATOM 3552 C C . THR A 1 463 ? -0.457 8.726 -3.523 1.00 98.62 463 THR A C 1
ATOM 3554 O O . THR A 1 463 ? -0.309 7.760 -4.274 1.00 98.62 463 THR A O 1
ATOM 3557 N N . THR A 1 464 ? 0.567 9.352 -2.950 1.00 98.56 464 THR A N 1
ATOM 3558 C CA . THR A 1 464 ? 1.948 8.861 -3.016 1.00 98.56 464 THR A CA 1
ATOM 3559 C C . THR A 1 464 ? 2.354 8.347 -1.645 1.00 98.56 464 THR A C 1
ATOM 3561 O O . THR A 1 464 ? 2.223 9.065 -0.656 1.00 98.56 464 THR A O 1
ATOM 3564 N N . ILE A 1 465 ? 2.882 7.125 -1.589 1.00 97.81 465 ILE A N 1
ATOM 3565 C CA . ILE A 1 465 ? 3.529 6.587 -0.394 1.00 97.81 465 ILE A CA 1
ATOM 3566 C C . ILE A 1 465 ? 5.036 6.594 -0.616 1.00 97.81 465 ILE A C 1
ATOM 3568 O O . ILE A 1 465 ? 5.576 5.830 -1.415 1.00 97.81 465 ILE A O 1
ATOM 3572 N N . SER A 1 466 ? 5.694 7.487 0.116 1.00 96.50 466 SER A N 1
ATOM 3573 C CA . SER A 1 466 ? 7.143 7.597 0.220 1.00 96.50 466 SER A CA 1
ATOM 3574 C C . SER A 1 466 ? 7.711 6.393 0.987 1.00 96.50 466 SER A C 1
ATOM 3576 O O . SER A 1 466 ? 7.309 6.120 2.122 1.00 96.50 466 SER A O 1
ATOM 3578 N N . THR A 1 467 ? 8.658 5.673 0.387 1.00 95.06 467 THR A N 1
ATOM 3579 C CA . THR A 1 467 ? 9.270 4.466 0.964 1.00 95.06 467 THR A CA 1
ATOM 3580 C C . THR A 1 467 ? 10.757 4.655 1.226 1.00 95.06 467 THR A C 1
ATOM 3582 O O . THR A 1 467 ? 11.438 5.434 0.554 1.00 95.06 467 THR A O 1
ATOM 3585 N N . ALA A 1 468 ? 11.265 3.935 2.225 1.00 92.31 468 ALA A N 1
ATOM 3586 C CA . ALA A 1 468 ? 12.690 3.857 2.510 1.00 92.31 468 ALA A CA 1
ATOM 3587 C C . ALA A 1 468 ? 13.089 2.424 2.857 1.00 92.31 468 ALA A C 1
ATOM 3589 O O . ALA A 1 468 ? 12.537 1.820 3.778 1.00 92.31 468 ALA A O 1
ATOM 3590 N N . ASP A 1 469 ? 14.062 1.902 2.118 1.00 90.50 469 ASP A N 1
ATOM 3591 C CA . ASP A 1 469 ? 14.560 0.534 2.255 1.00 90.50 469 ASP A CA 1
ATOM 3592 C C . ASP A 1 469 ? 16.038 0.436 1.827 1.00 90.50 469 ASP A C 1
ATOM 3594 O O . ASP A 1 469 ? 16.742 1.446 1.719 1.00 90.50 469 ASP A O 1
ATOM 3598 N N . GLU A 1 470 ? 16.536 -0.781 1.587 1.00 87.56 470 GLU A N 1
ATOM 3599 C CA . GLU A 1 470 ? 17.905 -1.025 1.118 1.00 87.56 470 GLU A CA 1
ATOM 3600 C C . GLU A 1 470 ? 18.249 -0.364 -0.233 1.00 87.56 470 GLU A C 1
ATOM 3602 O O . GLU A 1 470 ? 19.419 -0.285 -0.595 1.00 87.56 470 GLU A O 1
ATOM 3607 N N . LYS A 1 471 ? 17.278 0.132 -1.003 1.00 86.31 471 LYS A N 1
ATOM 3608 C CA . LYS A 1 471 ? 17.495 0.884 -2.257 1.00 86.31 471 LYS A CA 1
ATOM 3609 C C . LYS A 1 471 ? 17.458 2.400 -2.064 1.00 86.31 471 LYS A C 1
ATOM 3611 O O . LYS A 1 471 ? 17.756 3.153 -3.001 1.00 86.31 471 LYS A O 1
ATOM 3616 N N . GLY A 1 472 ? 17.196 2.847 -0.839 1.00 88.88 472 GLY A N 1
ATOM 3617 C CA . GLY A 1 472 ? 17.174 4.246 -0.439 1.00 88.88 472 GLY A CA 1
ATOM 3618 C C . GLY A 1 472 ? 15.763 4.815 -0.402 1.00 88.88 472 GLY A C 1
ATOM 3619 O O . GLY A 1 472 ? 14.805 4.093 -0.157 1.00 88.88 472 GLY A O 1
ATOM 3620 N N . TYR A 1 473 ? 15.670 6.127 -0.605 1.00 90.81 473 TYR A N 1
ATOM 3621 C CA . TYR A 1 473 ? 14.426 6.882 -0.531 1.00 90.81 473 TYR A CA 1
ATOM 3622 C C . TYR A 1 473 ? 13.798 7.073 -1.917 1.00 90.81 473 TYR A C 1
ATOM 3624 O O . TYR A 1 473 ? 14.419 7.661 -2.811 1.00 90.81 473 TYR A O 1
ATOM 3632 N N . ASP A 1 474 ? 12.563 6.605 -2.077 1.00 92.81 474 ASP A N 1
ATOM 3633 C CA . ASP A 1 474 ? 11.706 6.891 -3.230 1.00 92.81 474 ASP A CA 1
ATOM 3634 C C . ASP A 1 474 ? 10.225 6.804 -2.806 1.00 92.81 474 ASP A C 1
ATOM 3636 O O . ASP A 1 474 ? 9.869 7.235 -1.707 1.00 92.81 474 ASP A O 1
ATOM 3640 N N . GLY A 1 475 ? 9.351 6.289 -3.665 1.00 94.44 475 GLY A N 1
ATOM 3641 C CA . GLY A 1 475 ? 7.968 5.979 -3.346 1.00 94.44 475 GLY A CA 1
ATOM 3642 C C . GLY A 1 475 ? 7.179 5.570 -4.580 1.00 94.44 475 GLY A C 1
ATOM 3643 O O . GLY A 1 475 ? 7.605 5.786 -5.719 1.00 94.44 475 GLY A O 1
ATOM 3644 N N . PHE A 1 476 ? 5.991 5.028 -4.338 1.00 97.38 476 PHE A N 1
ATOM 3645 C CA . PHE A 1 476 ? 5.038 4.668 -5.382 1.00 97.38 476 PHE A CA 1
ATOM 3646 C C . PHE A 1 476 ? 3.784 5.538 -5.291 1.00 97.38 476 PHE A C 1
ATOM 3648 O O . PHE A 1 476 ? 3.378 5.977 -4.211 1.00 97.38 476 PHE A O 1
ATOM 3655 N N . MET A 1 477 ? 3.145 5.767 -6.434 1.00 98.62 477 MET A N 1
ATOM 3656 C CA . MET A 1 477 ? 1.810 6.351 -6.496 1.00 98.62 477 MET A CA 1
ATOM 3657 C C . MET A 1 477 ? 0.771 5.236 -6.567 1.00 98.62 477 MET A C 1
ATOM 3659 O O . MET A 1 477 ? 0.883 4.342 -7.406 1.00 98.62 477 MET A O 1
ATOM 3663 N N . TYR A 1 478 ? -0.239 5.307 -5.706 1.00 98.69 478 TYR A N 1
ATOM 3664 C CA . TYR A 1 478 ? -1.409 4.438 -5.726 1.00 98.69 478 TYR A CA 1
ATOM 3665 C C . TYR A 1 478 ? -2.590 5.219 -6.284 1.00 98.69 478 TYR A C 1
ATOM 3667 O O . TYR A 1 478 ? -2.968 6.242 -5.712 1.00 98.69 478 TYR A O 1
ATOM 3675 N N . VAL A 1 479 ? -3.176 4.739 -7.377 1.00 98.75 479 VAL A N 1
ATOM 3676 C CA . VAL A 1 479 ? -4.308 5.386 -8.047 1.00 98.75 479 VAL A CA 1
ATOM 3677 C C . VAL A 1 479 ? -5.445 4.389 -8.214 1.00 98.75 479 VAL A C 1
ATOM 3679 O O . VAL A 1 479 ? -5.211 3.244 -8.601 1.00 98.75 479 VAL A O 1
ATOM 3682 N N . ILE A 1 480 ? -6.678 4.829 -7.977 1.00 98.06 480 ILE A N 1
ATOM 3683 C CA . ILE A 1 480 ? -7.888 4.082 -8.338 1.00 98.06 480 ILE A CA 1
ATOM 3684 C C . ILE A 1 480 ? -8.675 4.846 -9.394 1.00 98.06 480 ILE A C 1
ATOM 3686 O O . ILE A 1 480 ? -8.760 6.076 -9.352 1.00 98.06 480 ILE A O 1
ATOM 3690 N N . ARG A 1 481 ? -9.286 4.116 -10.325 1.00 97.31 481 ARG A N 1
ATOM 3691 C CA . ARG A 1 481 ? -10.288 4.672 -11.239 1.00 97.31 481 ARG A CA 1
ATOM 3692 C C . ARG A 1 481 ? -11.642 4.726 -10.531 1.00 97.31 481 ARG A C 1
ATOM 3694 O O . ARG A 1 481 ? -12.081 3.692 -10.033 1.00 97.31 481 ARG A O 1
ATOM 3701 N N . LYS A 1 482 ? -12.283 5.895 -10.499 1.00 93.69 482 LYS A N 1
ATOM 3702 C CA . LYS A 1 482 ? -13.625 6.075 -9.921 1.00 93.69 482 LYS A CA 1
ATOM 3703 C C . LYS A 1 482 ? -14.707 5.374 -10.733 1.00 93.69 482 LYS A C 1
ATOM 3705 O O . LYS A 1 482 ? -14.573 5.307 -11.982 1.00 93.69 482 LYS A O 1
#

Sequence (482 aa):
MAHKPATSFADWDRSDKYHNSYLIQKDDSLEANIKNSVAKGLPDIAISAAQGQFLNLLAKTIGAKRILEVGTLGGYSTTWLAKALPEEGELLTFELKEFHAQVATENLTKSGVVSKVKIVVGPASESLAKVPSEPKFDLAFIDADKASILQYFTEAKRLVRPGGIIIVDNVVRNGRVADPSYSDENVDGVRRLLAALPKDNGVEAITMGTVGEKGYDGFFLLWSTSFPALFRVMEGKKSTNLPLGSSKAMATFPATTYTDWARSDQYHRSFLMPKDDVLHAALQNSDAHGLRTEISVNAALGKFLNLLARSIGAKRILEIGTLAGYSTISLARALPKDGKVISLELHELHAKVASENIALADLTSQVEIIVGPALKTLARFPTELKFDLIFIDADKPPMTEYFAEAKRLIKQGGVIILDNVVLNGDVAKEHLPDTLSDYDKEKVK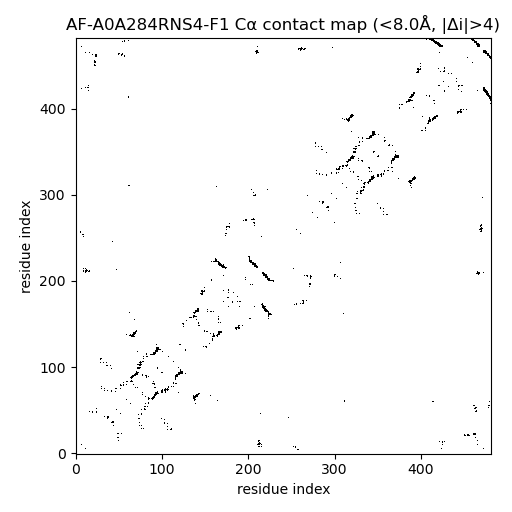GIRRLLNSIKGDDEVDATTISTADEKGYDGFMYVIRK